Protein AF-A0A819IQ34-F1 (afdb_monomer_lite)

Sequence (509 aa):
MNIVIYFQKLTQADFHSISYTLSRNQTVVVQYAHDEDSDMFQIGRSSESQIDFIVMDTVPGTKIIDDISASQSTISRYACRIVVLRHPPYTARIYAAGFDSSKNIFLGEKSIKWKSNHNEMDGVTTNGILLMHIDGDQFNISSKPTKWKEVSVCGSVFDLGEGRLKYNYQTASPSNTDNILKDGTLIDLCGATLLWRSVEGLKHTPTRRFLEFELDELNSKKPQCPVGLNTLVIKTSTFSSISSNFSNPYVYVSCGHVHGNHQWGVKNDNNQLRECPLCRTVSPLIPIIPGLESSFYVIPNNDNESTTSHAFHPCGHMTSQSTALYWSKIKVPYGTKGLKAVCPFCSIALSEIRPYVRLIFQDSIYSSRDLLSSTTQSECSSTCRHVPMPSKGNYFLVMSNQQEPIEKAEEQNNNVFDEEPQQDTMTSQEQTTKHDIHAWRRNRSYIYQRNPLSARPCRDRLVRTPTVIAMCGLPARGKTYISKKLARYLQWIGIKTKGRNSILNFTNA

Secondary structure (DSSP, 8-state):
-------------SSEEEEEEEETTEEEEEEE---TTEEEEEEES--STT-SEE-----SSS--SSS---PPP-S-TT-EEEEEESSTT--EEEEE----TTSEEEE-TTS-EEE-TTS-EEE--SS-EEEE-EETSS-BTT-EE---EEEPTT--EEEPPGGGS---TTTPPPPS--SB--TT-EEE-SS-EEE---HHHHHTSPPHHHHHHHHHHHHHT--B-TTT--B-----S-GGG--S-TTSEEEETTT-BEEES--TTB-SSSTTEEE-TTT--EEEEEE-EE---GGGPPBPSSTT--TTSEEETTT-EEE-HHHHHHHHH--EE-TTS-EE-B-TTT-PBPPSS-SEEE-B---SS--TTTTS--------------------------PPP-PPPP--PPP--------------------------------------------------S--S-EEEE--SS-HHHHHHHHHHHHHHHHHTT-EEEEETTEEEEE--

Foldseek 3Di:
DDDDDDPDPLDQDPWAWEWAAQDPRDIDIDTDDDDPFKDKAWEWCAPDPNHPHHDFFADFFPDDPPPPDDDDTPFHRGAKMWMFTPDPPRWIFIAGGAQDPSSYHYQHNPWAWEQDPVRDIKTADPLFKKKWDWPDLAQFLVTHIDAIWTAIRVFFTGGADVPNPDDPPHPDDGDPDGRTQGAQMWMDRQRDIDGDHDPVNLVLWQALVNLVVLLVVVLVLQFAAPVVRHGAHADQDDPVPPDLDQNFWWAQFVAQEIHGDDDAAQDDPPRQWGQDPPPRDIGGIGTAHEDSPRSLDHRYPDPPWRQQFKAFPPHRYGGTPSSQSRLQNAWDDDNPPGTARADPRRRHGADPVRGMDTHDTRGLDPPVPPVPDPDDDDDDDDDDDDDDDDYDDDDDDDDDDDDDDDDDDDDDDDDDDDDDDDDDDDDDDDDDDDDDDDDDDDDDDDDDDDDDDDDDDDPDDPDQDWDKDADPDDDQVRLVVVLVVVCSVCVSNVWHWDDDRGIITTGHD

Structure (mmCIF, N/CA/C/O backbone):
data_AF-A0A819IQ34-F1
#
_entry.id   AF-A0A819IQ34-F1
#
loop_
_atom_site.group_PDB
_atom_site.id
_atom_site.type_symbol
_atom_site.label_atom_id
_atom_site.label_alt_id
_atom_site.label_comp_id
_atom_site.label_asym_id
_atom_site.label_entity_id
_atom_site.label_seq_id
_atom_site.pdbx_PDB_ins_code
_atom_site.Cartn_x
_atom_site.Cartn_y
_atom_site.Cartn_z
_atom_site.occupancy
_atom_site.B_iso_or_equiv
_atom_site.auth_seq_id
_atom_site.auth_comp_id
_atom_site.auth_asym_id
_atom_site.auth_atom_id
_atom_site.pdbx_PDB_model_num
ATOM 1 N N . MET A 1 1 ? -27.936 3.866 44.061 1.00 34.00 1 MET A N 1
ATOM 2 C CA . MET A 1 1 ? -27.826 3.033 42.844 1.00 34.00 1 MET A CA 1
ATOM 3 C C . MET A 1 1 ? -26.663 2.083 43.088 1.00 34.00 1 MET A C 1
ATOM 5 O O . MET A 1 1 ? -25.541 2.552 43.219 1.00 34.00 1 MET A O 1
ATOM 9 N N . ASN A 1 2 ? -26.947 0.807 43.354 1.00 23.75 2 ASN A N 1
ATOM 10 C CA . ASN A 1 2 ? -25.958 -0.143 43.873 1.00 23.75 2 ASN A CA 1
ATOM 11 C C . ASN A 1 2 ? -24.939 -0.504 42.786 1.00 23.75 2 ASN A C 1
ATOM 13 O O . ASN A 1 2 ? -25.281 -1.160 41.807 1.00 23.75 2 ASN A O 1
ATOM 17 N N . ILE A 1 3 ? -23.695 -0.060 42.967 1.00 27.36 3 ILE A N 1
ATOM 18 C CA . ILE A 1 3 ? -22.547 -0.479 42.163 1.00 27.36 3 ILE A CA 1
ATOM 19 C C . ILE A 1 3 ? -22.117 -1.842 42.700 1.00 27.36 3 ILE A C 1
ATOM 21 O O . ILE A 1 3 ? -21.555 -1.936 43.790 1.00 27.36 3 ILE A O 1
ATOM 25 N N . VAL A 1 4 ? -22.412 -2.902 41.954 1.00 25.78 4 VAL A N 1
ATOM 26 C CA . VAL A 1 4 ? -21.885 -4.236 42.244 1.00 25.78 4 VAL A CA 1
ATOM 27 C C . VAL A 1 4 ? -20.490 -4.326 41.625 1.00 25.78 4 VAL A C 1
ATOM 29 O O . VAL A 1 4 ? -20.339 -4.281 40.407 1.00 25.78 4 VAL A O 1
ATOM 32 N N . ILE A 1 5 ? -19.463 -4.400 42.473 1.00 32.12 5 ILE A N 1
ATOM 33 C CA . ILE A 1 5 ? -18.067 -4.622 42.079 1.00 32.12 5 ILE A CA 1
ATOM 34 C C . ILE A 1 5 ? -17.825 -6.133 42.102 1.00 32.12 5 ILE A C 1
ATOM 36 O O . ILE A 1 5 ? -17.731 -6.721 43.177 1.00 32.12 5 ILE A O 1
ATOM 40 N N . TYR A 1 6 ? -17.711 -6.769 40.935 1.00 34.25 6 TYR A N 1
ATOM 41 C CA . TYR A 1 6 ? -17.230 -8.149 40.849 1.00 34.25 6 TYR A CA 1
ATOM 42 C C . TYR A 1 6 ? -15.702 -8.156 40.730 1.00 34.25 6 TYR A C 1
ATOM 44 O O . TYR A 1 6 ? -15.145 -7.781 39.700 1.00 34.25 6 TYR A O 1
ATOM 52 N N . PHE A 1 7 ? -15.017 -8.623 41.777 1.00 39.12 7 PHE A N 1
ATOM 53 C CA . PHE A 1 7 ? -13.665 -9.165 41.649 1.00 39.12 7 PHE A CA 1
ATOM 54 C C . PHE A 1 7 ? -13.792 -10.616 41.195 1.00 39.12 7 PHE A C 1
ATOM 56 O O . PHE A 1 7 ? -13.899 -11.530 42.009 1.00 39.12 7 PHE A O 1
ATOM 63 N N . GLN A 1 8 ? -13.797 -10.831 39.885 1.00 36.44 8 GLN A N 1
ATOM 64 C CA . GLN A 1 8 ? -13.679 -12.165 39.321 1.00 36.44 8 GLN A CA 1
ATOM 65 C C . GLN A 1 8 ? -12.560 -12.120 38.288 1.00 36.44 8 GLN A C 1
ATOM 67 O O . GLN A 1 8 ? -12.562 -11.292 37.379 1.00 36.44 8 GLN A O 1
ATOM 72 N N . LYS A 1 9 ? -11.572 -13.005 38.457 1.00 38.28 9 LYS A N 1
ATOM 73 C CA . LYS A 1 9 ? -10.718 -13.471 37.359 1.00 38.28 9 LYS A CA 1
ATOM 74 C C . LYS A 1 9 ? -11.670 -13.697 36.182 1.00 38.28 9 LYS A C 1
ATOM 76 O O . LYS A 1 9 ? -12.592 -14.477 36.386 1.00 38.28 9 LYS A O 1
ATOM 81 N N . LEU A 1 10 ? -11.526 -12.958 35.073 1.00 49.75 10 LEU A N 1
ATOM 82 C CA . LEU A 1 10 ? -12.446 -12.993 33.924 1.00 49.75 10 LEU A CA 1
ATOM 83 C C . LEU A 1 10 ? -12.591 -14.446 33.449 1.00 49.75 10 LEU A C 1
ATOM 85 O O . LEU A 1 10 ? -11.796 -14.953 32.663 1.00 49.75 10 LEU A O 1
ATOM 89 N N . THR A 1 11 ? -13.555 -15.150 34.028 1.00 43.16 11 THR A N 1
ATOM 90 C CA . THR A 1 11 ? -14.015 -16.464 33.621 1.00 43.16 11 THR A CA 1
ATOM 91 C C . THR A 1 11 ? -14.717 -16.247 32.297 1.00 43.16 11 THR A C 1
ATOM 93 O O . THR A 1 11 ? -15.594 -15.389 32.240 1.00 43.16 11 THR A O 1
ATOM 96 N N . GLN A 1 12 ? -14.259 -16.968 31.269 1.00 47.50 12 GLN A N 1
ATOM 97 C CA . GLN A 1 12 ? -14.772 -17.019 29.896 1.00 47.50 12 GLN A CA 1
ATOM 98 C C . GLN A 1 12 ? -16.209 -16.492 29.795 1.00 47.50 12 GLN A C 1
ATOM 100 O O . GLN A 1 12 ? -17.166 -17.196 30.106 1.00 47.50 12 GLN A O 1
ATOM 105 N N . ALA A 1 13 ? -16.348 -15.218 29.434 1.00 53.44 13 ALA A N 1
ATOM 106 C CA . ALA A 1 13 ? -17.650 -14.662 29.130 1.00 53.44 13 ALA A CA 1
ATOM 107 C C . ALA A 1 13 ? -18.047 -15.171 27.738 1.00 53.44 13 ALA A C 1
ATOM 109 O O . ALA A 1 13 ? -17.229 -15.171 26.816 1.00 53.44 13 ALA A O 1
ATOM 110 N N . ASP A 1 14 ? -19.302 -15.582 27.562 1.00 73.19 14 ASP A N 1
ATOM 111 C CA . ASP A 1 14 ? -19.820 -15.956 26.238 1.00 73.19 14 ASP A CA 1
ATOM 112 C C . ASP A 1 14 ? -19.819 -14.778 25.249 1.00 73.19 14 ASP A C 1
ATOM 114 O O . ASP A 1 14 ? -19.879 -14.977 24.032 1.00 73.19 14 ASP A O 1
ATOM 118 N N . PHE A 1 15 ? -19.661 -13.559 25.764 1.00 86.25 15 PHE A N 1
ATOM 119 C CA . PHE A 1 15 ? -19.703 -12.301 25.033 1.00 86.25 15 PHE A CA 1
ATOM 120 C C . PHE A 1 15 ? -18.309 -11.715 24.810 1.00 86.25 15 PHE A C 1
ATOM 122 O O . PHE A 1 15 ? -17.388 -11.928 25.598 1.00 86.25 15 PHE A O 1
ATOM 129 N N . HIS A 1 16 ? -18.179 -10.922 23.749 1.00 94.38 16 HIS A N 1
ATOM 130 C CA . HIS A 1 16 ? -16.989 -10.110 23.535 1.00 94.38 16 HIS A CA 1
ATOM 131 C C . HIS A 1 16 ? -16.957 -8.938 24.522 1.00 94.38 16 HIS A C 1
ATOM 133 O O . HIS A 1 16 ? -18.005 -8.441 24.941 1.00 94.38 16 HIS A O 1
ATOM 139 N N . SER A 1 17 ? -15.769 -8.466 24.902 1.00 95.94 17 SER A N 1
ATOM 140 C CA . SER A 1 17 ? -15.650 -7.333 25.825 1.00 95.94 17 SER A CA 1
ATOM 141 C C . SER A 1 17 ? -14.454 -6.431 25.561 1.00 95.94 17 SER A C 1
ATOM 143 O O . SER A 1 17 ? -13.441 -6.846 25.004 1.00 95.94 17 SER A O 1
ATOM 145 N N . ILE A 1 18 ? -14.551 -5.188 26.027 1.00 96.56 18 ILE A N 1
ATOM 146 C CA . ILE A 1 18 ? -13.433 -4.248 26.081 1.00 96.56 18 ILE A CA 1
ATOM 147 C C . ILE A 1 18 ? -13.216 -3.828 27.529 1.00 96.56 18 ILE A C 1
ATOM 149 O O . ILE A 1 18 ? -14.111 -3.293 28.184 1.00 96.56 18 ILE A O 1
ATOM 153 N N . SER A 1 19 ? -12.013 -4.088 28.026 1.00 95.94 19 SER A N 1
ATOM 154 C CA . SER A 1 19 ? -11.597 -3.813 29.396 1.00 95.94 19 SER A CA 1
ATOM 155 C C . SER A 1 19 ? -10.738 -2.551 29.447 1.00 95.94 19 SER A C 1
ATOM 157 O O . SER A 1 19 ? -9.615 -2.536 28.944 1.00 95.94 19 SER A O 1
ATOM 159 N N . TYR A 1 20 ? -11.247 -1.505 30.096 1.00 95.75 20 TYR A N 1
ATOM 160 C CA . TYR A 1 20 ? -10.562 -0.234 30.329 1.00 95.75 20 TYR A CA 1
ATOM 161 C C . TYR A 1 20 ? -10.071 -0.171 31.781 1.00 95.75 20 TYR A C 1
ATOM 163 O O . TYR A 1 20 ? -10.813 0.215 32.690 1.00 95.75 20 TYR A O 1
ATOM 171 N N . THR A 1 21 ? -8.817 -0.550 32.028 1.00 94.12 21 THR A N 1
ATOM 172 C CA . THR A 1 21 ? -8.230 -0.538 33.378 1.00 94.12 21 THR A CA 1
ATOM 173 C C . THR A 1 21 ? -7.807 0.874 33.764 1.00 94.12 21 THR A C 1
ATOM 175 O O . THR A 1 21 ? -6.803 1.385 33.268 1.00 94.12 21 THR A O 1
ATOM 178 N N . LEU A 1 22 ? -8.578 1.516 34.646 1.00 89.19 22 LEU A N 1
ATOM 179 C CA . LEU A 1 22 ? -8.343 2.879 35.139 1.00 89.19 22 LEU A CA 1
ATOM 180 C C . LEU A 1 22 ? -7.250 2.918 36.215 1.00 89.19 22 LEU A C 1
ATOM 182 O O . LEU A 1 22 ? -6.451 3.849 36.250 1.00 89.19 22 LEU A O 1
ATOM 186 N N . SER A 1 23 ? -7.208 1.902 37.077 1.00 90.25 23 SER A N 1
ATOM 187 C CA . SER A 1 23 ? -6.181 1.706 38.104 1.00 90.25 23 SER A CA 1
ATOM 188 C C . SER A 1 23 ? -6.094 0.227 38.486 1.00 90.25 23 SER A C 1
ATOM 190 O O . SER A 1 23 ? -6.962 -0.559 38.099 1.00 90.25 23 SER A O 1
ATOM 192 N N . ARG A 1 24 ? -5.120 -0.136 39.331 1.00 85.31 24 ARG A N 1
ATOM 193 C CA . ARG A 1 24 ? -4.949 -1.506 39.857 1.00 85.31 24 ARG A CA 1
ATOM 194 C C . ARG A 1 24 ? -6.217 -2.088 40.481 1.00 85.31 24 ARG A C 1
ATOM 196 O O . ARG A 1 24 ? -6.383 -3.302 40.503 1.00 85.31 24 ARG A O 1
ATOM 203 N N . ASN A 1 25 ? -7.106 -1.221 40.967 1.00 90.44 25 ASN A N 1
ATOM 204 C CA . ASN A 1 25 ? -8.309 -1.604 41.698 1.00 90.44 25 ASN A CA 1
ATOM 205 C C . ASN A 1 25 ? -9.601 -1.335 40.908 1.00 90.44 25 ASN A C 1
ATOM 207 O O . ASN A 1 25 ? -10.681 -1.631 41.410 1.00 90.44 25 ASN A O 1
ATOM 211 N N . GLN A 1 26 ? -9.523 -0.749 39.706 1.00 90.69 26 GLN A N 1
ATOM 212 C CA . GLN A 1 26 ? -10.705 -0.337 38.950 1.00 90.69 26 GLN A CA 1
ATOM 213 C C . GLN A 1 26 ? -10.539 -0.600 37.453 1.00 90.69 26 GLN A C 1
ATOM 215 O O . GLN A 1 26 ? -9.691 -0.001 36.789 1.00 90.69 26 GLN A O 1
ATOM 220 N N . THR A 1 27 ? -11.413 -1.444 36.907 1.00 92.69 27 THR A N 1
ATOM 221 C CA . THR A 1 27 ? -11.543 -1.693 35.467 1.00 92.69 27 THR A CA 1
ATOM 222 C C . THR A 1 27 ? -13.002 -1.535 35.065 1.00 92.69 27 THR A C 1
ATOM 224 O O . THR A 1 27 ? -13.886 -2.090 35.713 1.00 92.69 27 THR A O 1
ATOM 227 N N . VAL A 1 28 ? -13.250 -0.767 34.005 1.00 93.31 28 VAL A N 1
ATOM 228 C CA . VAL A 1 28 ? -14.565 -0.691 33.360 1.00 93.31 28 VAL A CA 1
ATOM 229 C C . VAL A 1 28 ? -14.588 -1.731 32.249 1.00 93.31 28 VAL A C 1
ATOM 231 O O . VAL A 1 28 ? -13.723 -1.702 31.378 1.00 93.31 28 VAL A O 1
ATOM 234 N N . VAL A 1 29 ? -15.554 -2.645 32.280 1.00 93.50 29 VAL A N 1
ATOM 235 C CA . VAL A 1 29 ? -15.724 -3.674 31.247 1.00 93.50 29 VAL A CA 1
ATOM 236 C C . VAL A 1 29 ? -16.979 -3.348 30.449 1.00 93.50 29 VAL A C 1
ATOM 238 O O . VAL A 1 29 ? -18.072 -3.295 31.009 1.00 93.50 29 VAL A O 1
ATOM 241 N N . VAL A 1 30 ? -16.813 -3.114 29.150 1.00 93.94 30 VAL A N 1
ATOM 242 C CA . VAL A 1 30 ? -17.913 -2.889 28.207 1.00 93.94 30 VAL A CA 1
ATOM 243 C C . VAL A 1 30 ? -18.152 -4.183 27.447 1.00 93.94 30 VAL A C 1
ATOM 245 O O . VAL A 1 30 ? -17.243 -4.687 26.791 1.00 93.94 30 VAL A O 1
ATOM 248 N N . GLN A 1 31 ? -19.357 -4.731 27.555 1.00 93.94 31 GLN A N 1
ATOM 249 C CA . GLN A 1 31 ? -19.748 -5.946 26.843 1.00 93.94 31 GLN A CA 1
ATOM 250 C C . GLN A 1 31 ? -20.243 -5.604 25.436 1.00 93.94 31 GLN A C 1
ATOM 252 O O . GLN A 1 31 ? -20.929 -4.604 25.240 1.00 93.94 31 GLN A O 1
ATOM 257 N N . TYR A 1 32 ? -19.889 -6.449 24.474 1.00 92.56 32 TYR A N 1
ATOM 258 C CA . TYR A 1 32 ? -20.316 -6.382 23.082 1.00 92.56 32 TYR A CA 1
ATOM 259 C C . TYR A 1 32 ? -21.262 -7.552 22.816 1.00 92.56 32 TYR A C 1
ATOM 261 O O . TYR A 1 32 ? -20.875 -8.721 22.918 1.00 92.56 32 TYR A O 1
ATOM 269 N N . ALA A 1 33 ? -22.514 -7.216 22.510 1.00 91.12 33 ALA A N 1
ATOM 270 C CA . ALA A 1 33 ? -23.531 -8.179 22.118 1.00 91.12 33 ALA A CA 1
ATOM 271 C C . ALA A 1 33 ? -23.292 -8.681 20.687 1.00 91.12 33 ALA A C 1
ATOM 273 O O . ALA A 1 33 ? -22.511 -8.103 19.929 1.00 91.12 33 ALA A O 1
ATOM 274 N N . HIS A 1 34 ? -23.973 -9.769 20.331 1.00 90.88 34 HIS A N 1
ATOM 275 C CA . HIS A 1 34 ? -24.026 -10.213 18.945 1.00 90.88 34 HIS A CA 1
ATOM 276 C C . HIS A 1 34 ? -24.756 -9.171 18.088 1.00 90.88 34 HIS A C 1
ATOM 278 O O . HIS A 1 34 ? -25.779 -8.633 18.510 1.00 90.88 34 HIS A O 1
ATOM 284 N N . ASP A 1 35 ? -24.214 -8.907 16.904 1.00 92.94 35 ASP A N 1
ATOM 285 C CA . ASP A 1 35 ? -24.825 -8.085 15.868 1.00 92.94 35 ASP A CA 1
ATOM 286 C C . ASP A 1 35 ? -25.100 -8.991 14.662 1.00 92.94 35 ASP A C 1
ATOM 288 O O . ASP A 1 35 ? -24.174 -9.577 14.100 1.00 92.94 35 ASP A O 1
ATOM 292 N N . GLU A 1 36 ? -26.375 -9.152 14.310 1.00 96.00 36 GLU A N 1
ATOM 293 C CA . GLU A 1 36 ? -26.806 -10.034 13.219 1.00 96.00 36 GLU A CA 1
ATOM 294 C C . GLU A 1 36 ? -26.557 -9.413 11.833 1.00 96.00 36 GLU A C 1
ATOM 296 O O . GLU A 1 36 ? -26.508 -10.139 10.832 1.00 96.00 36 GLU A O 1
ATOM 301 N N . ASP A 1 37 ? -26.353 -8.091 11.779 1.00 96.94 37 ASP A N 1
ATOM 302 C CA . ASP A 1 37 ? -26.272 -7.298 10.552 1.00 96.94 37 ASP A CA 1
ATOM 303 C C . ASP A 1 37 ? -24.838 -7.054 10.070 1.00 96.94 37 ASP A C 1
ATOM 305 O O . ASP A 1 37 ? -24.641 -6.435 9.017 1.00 96.94 37 ASP A O 1
ATOM 309 N N . SER A 1 38 ? -23.823 -7.528 10.796 1.00 95.38 38 SER A N 1
ATOM 310 C CA . SER A 1 38 ? -22.426 -7.310 10.429 1.00 95.38 38 SER A CA 1
ATOM 311 C C . SER A 1 38 ? -21.534 -8.541 10.577 1.00 95.38 38 SER A C 1
ATOM 313 O O . SER A 1 38 ? -21.740 -9.412 11.418 1.00 95.38 38 SER A O 1
ATOM 315 N N . ASP A 1 39 ? -20.514 -8.595 9.724 1.00 96.69 39 ASP A N 1
ATOM 316 C CA . ASP A 1 39 ? -19.393 -9.522 9.835 1.00 96.69 39 ASP A CA 1
ATOM 317 C C . ASP A 1 39 ? -18.156 -8.772 10.330 1.00 96.69 39 ASP A C 1
ATOM 319 O O . ASP A 1 39 ? -17.906 -7.629 9.939 1.00 96.69 39 ASP A O 1
ATOM 323 N N . MET A 1 40 ? -17.3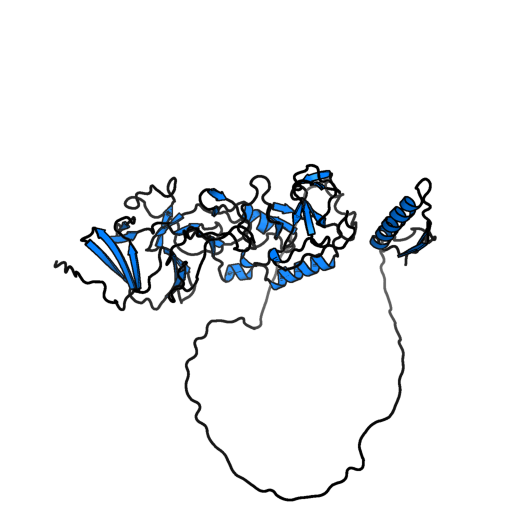54 -9.421 11.171 1.00 97.50 40 MET A N 1
ATOM 324 C CA . MET A 1 40 ? -16.114 -8.868 11.707 1.00 97.50 40 MET A CA 1
ATOM 325 C C . MET A 1 40 ? -14.925 -9.716 11.264 1.00 97.50 40 MET A C 1
ATOM 327 O O . MET A 1 40 ? -14.924 -10.925 11.468 1.00 97.50 40 MET A O 1
ATOM 331 N N . PHE A 1 41 ? -13.894 -9.054 10.743 1.00 97.62 41 PHE A N 1
ATOM 332 C CA . PHE A 1 41 ? -12.612 -9.648 10.374 1.00 97.62 41 PHE A CA 1
ATOM 333 C C . PHE A 1 41 ? -11.498 -9.022 11.207 1.00 97.62 41 PHE A C 1
ATOM 335 O O . PHE A 1 41 ? -11.407 -7.794 11.303 1.00 97.62 41 PHE A O 1
ATOM 342 N N . GLN A 1 42 ? -10.631 -9.834 11.798 1.00 97.62 42 GLN A N 1
ATOM 343 C CA . GLN A 1 42 ? -9.519 -9.371 12.615 1.00 97.62 42 GLN A CA 1
ATOM 344 C C . GLN A 1 42 ? -8.186 -9.510 11.895 1.00 97.62 42 GLN A C 1
ATOM 346 O O . GLN A 1 42 ? -7.874 -10.523 11.268 1.00 97.62 42 GLN A O 1
ATOM 351 N N . ILE A 1 43 ? -7.363 -8.480 12.053 1.00 97.81 43 ILE A N 1
ATOM 352 C CA . ILE A 1 43 ? -6.036 -8.398 11.457 1.00 97.81 43 ILE A CA 1
ATOM 353 C C . ILE A 1 43 ? -5.014 -8.252 12.576 1.00 97.81 43 ILE A C 1
ATOM 355 O O . ILE A 1 43 ? -5.193 -7.463 13.508 1.00 97.81 43 ILE A O 1
ATOM 359 N N . GLY A 1 44 ? -3.911 -8.985 12.489 1.00 96.12 44 GLY A N 1
ATOM 360 C CA . GLY A 1 44 ? -2.819 -8.877 13.449 1.00 96.12 44 GLY A CA 1
ATOM 361 C C . GLY A 1 44 ? -1.690 -9.848 13.149 1.00 96.12 44 GLY A C 1
ATOM 362 O O . GLY A 1 44 ? -1.765 -10.623 12.205 1.00 96.12 44 GLY A O 1
ATOM 363 N N . ARG A 1 45 ? -0.625 -9.813 13.952 1.00 95.44 45 ARG A N 1
ATOM 364 C CA . ARG A 1 45 ? 0.511 -10.738 13.768 1.00 95.44 45 ARG A CA 1
ATOM 365 C C . ARG A 1 45 ? 0.355 -12.085 14.472 1.00 95.44 45 ARG A C 1
ATOM 367 O O . ARG A 1 45 ? 1.252 -12.919 14.385 1.00 95.44 45 ARG A O 1
ATOM 374 N N . SER A 1 46 ? -0.678 -12.246 15.302 1.00 94.62 46 SER A N 1
ATOM 375 C CA . SER A 1 46 ? -0.884 -13.505 16.020 1.00 94.62 46 SER A CA 1
ATOM 376 C C . SER A 1 46 ? -1.276 -14.604 15.039 1.00 94.62 46 SER A C 1
ATOM 378 O O . SER A 1 46 ? -2.029 -14.346 14.109 1.00 94.62 46 SER A O 1
ATOM 380 N N . SER A 1 47 ? -0.808 -15.827 15.278 1.00 92.94 47 SER A N 1
ATOM 381 C CA . SER A 1 47 ? -1.243 -17.025 14.550 1.00 92.94 47 SER A CA 1
ATOM 382 C C . SER A 1 47 ? -2.424 -17.733 15.227 1.00 92.94 47 SER A C 1
ATOM 384 O O . SER A 1 47 ? -2.708 -18.887 14.921 1.00 92.94 47 SER A O 1
ATOM 386 N N . GLU A 1 48 ? -3.060 -17.086 16.207 1.00 93.56 48 GLU A N 1
ATOM 387 C CA . GLU A 1 48 ? -4.269 -17.593 16.862 1.00 93.56 48 GLU A CA 1
ATOM 388 C C . GLU A 1 48 ? -5.461 -17.579 15.895 1.00 93.56 48 GLU A C 1
ATOM 390 O O . GLU A 1 48 ? -5.572 -16.702 15.041 1.00 93.56 48 GLU A O 1
ATOM 395 N N . SER A 1 49 ? -6.380 -18.534 16.056 1.00 91.50 49 SER A N 1
ATOM 396 C CA . SER A 1 49 ? -7.455 -18.811 15.093 1.00 91.50 49 SER A CA 1
ATOM 397 C C . SER A 1 49 ? -8.476 -17.686 14.912 1.00 91.50 49 SER A C 1
ATOM 399 O O . SER A 1 49 ? -9.199 -17.693 13.926 1.00 91.50 49 SER A O 1
ATOM 401 N N . GLN A 1 50 ? -8.564 -16.734 15.845 1.00 90.50 50 GLN A N 1
ATOM 402 C CA . GLN A 1 50 ? -9.456 -15.573 15.717 1.00 90.50 50 GLN A CA 1
ATOM 403 C C . GLN A 1 50 ? -8.888 -14.447 14.837 1.00 90.50 50 GLN A C 1
ATOM 405 O O . GLN A 1 50 ? -9.497 -13.381 14.760 1.00 90.50 50 GLN A O 1
ATOM 410 N N . ILE A 1 51 ? -7.674 -14.607 14.299 1.00 96.19 51 ILE A N 1
ATOM 411 C CA . ILE A 1 51 ? -7.092 -13.685 13.325 1.00 96.19 51 ILE A CA 1
ATOM 412 C C . ILE A 1 51 ? -7.397 -14.217 11.929 1.00 96.19 51 ILE A C 1
ATOM 414 O O . ILE A 1 51 ? -6.853 -15.238 11.518 1.00 96.19 51 ILE A O 1
ATOM 418 N N . ASP A 1 52 ? -8.226 -13.487 11.191 1.00 96.00 52 ASP A N 1
ATOM 419 C CA . ASP A 1 52 ? -8.599 -13.825 9.816 1.00 96.00 52 ASP A CA 1
ATOM 420 C C . ASP A 1 52 ? -7.479 -13.495 8.825 1.00 96.00 52 ASP A C 1
ATOM 422 O O . ASP A 1 52 ? -7.281 -14.197 7.833 1.00 96.00 52 ASP A O 1
ATOM 426 N N . PHE A 1 53 ? -6.722 -12.425 9.094 1.00 93.50 53 PHE A N 1
ATOM 427 C CA . PHE A 1 53 ? -5.617 -12.001 8.241 1.00 93.50 53 PHE A CA 1
ATOM 428 C C . PHE A 1 53 ? -4.341 -11.750 9.045 1.00 93.50 53 PHE A C 1
ATOM 430 O O . PHE A 1 53 ? -4.188 -10.737 9.737 1.00 93.50 53 PHE A O 1
ATOM 437 N N . ILE A 1 54 ? -3.410 -12.700 8.938 1.00 94.81 54 ILE A N 1
ATOM 438 C CA . ILE A 1 54 ? -2.117 -12.644 9.618 1.00 94.81 54 ILE A CA 1
ATOM 439 C C . ILE A 1 54 ? -1.172 -11.728 8.836 1.00 94.81 54 ILE A C 1
ATOM 441 O O . ILE A 1 54 ? -0.885 -11.974 7.664 1.00 94.81 54 ILE A O 1
ATOM 445 N N . VAL A 1 55 ? -0.651 -10.693 9.498 1.00 90.38 55 VAL A N 1
ATOM 446 C CA . VAL A 1 55 ? 0.273 -9.714 8.904 1.00 90.38 55 VAL A CA 1
ATOM 447 C C . VAL A 1 55 ? 1.593 -9.693 9.668 1.00 90.38 55 VAL A C 1
ATOM 449 O O . VAL A 1 55 ? 1.617 -9.612 10.895 1.00 90.38 55 VAL A O 1
ATOM 452 N N . MET A 1 56 ? 2.695 -9.720 8.922 1.00 88.44 56 MET A N 1
ATOM 453 C CA . MET A 1 56 ? 4.064 -9.608 9.432 1.00 88.44 56 MET A CA 1
ATOM 454 C C . MET A 1 56 ? 4.671 -8.262 9.023 1.00 88.44 56 MET A C 1
ATOM 456 O O . MET A 1 56 ? 4.192 -7.637 8.075 1.00 88.44 56 MET A O 1
ATOM 460 N N . ASP A 1 57 ? 5.718 -7.808 9.719 1.00 85.25 57 ASP A N 1
ATOM 461 C CA . ASP A 1 57 ? 6.406 -6.561 9.375 1.00 85.25 57 ASP A CA 1
ATOM 462 C C . ASP A 1 57 ? 6.888 -6.571 7.923 1.00 85.25 57 ASP A C 1
ATOM 464 O O . ASP A 1 57 ? 7.479 -7.538 7.429 1.00 85.25 57 ASP A O 1
ATOM 468 N N . THR A 1 58 ? 6.662 -5.454 7.240 1.00 83.38 58 THR A N 1
ATOM 469 C CA . THR A 1 58 ? 7.128 -5.267 5.876 1.00 83.38 58 THR A CA 1
ATOM 470 C C . THR A 1 58 ? 8.648 -5.156 5.871 1.00 83.38 58 THR A C 1
ATOM 472 O O . THR A 1 58 ? 9.216 -4.196 6.392 1.00 83.38 58 THR A O 1
ATOM 475 N N . VAL A 1 59 ? 9.319 -6.099 5.210 1.00 79.31 59 VAL A N 1
ATOM 476 C CA . VAL A 1 59 ? 10.761 -6.037 4.944 1.00 79.31 59 VAL A CA 1
ATOM 477 C C . VAL A 1 59 ? 10.975 -5.396 3.567 1.00 79.31 59 VAL A C 1
ATOM 479 O O . VAL A 1 59 ? 10.558 -5.972 2.562 1.00 79.31 59 VAL A O 1
ATOM 482 N N . PRO A 1 60 ? 11.599 -4.204 3.471 1.00 75.94 60 PRO A N 1
ATOM 483 C CA . PRO A 1 60 ? 11.814 -3.556 2.183 1.00 75.94 60 PRO A CA 1
ATOM 484 C C . PRO A 1 60 ? 12.741 -4.362 1.265 1.00 75.94 60 PRO A C 1
ATOM 486 O O . PRO A 1 60 ? 13.895 -4.642 1.600 1.00 75.94 60 PRO A O 1
ATOM 489 N N . GLY A 1 61 ? 12.261 -4.636 0.053 1.00 65.62 61 GLY A N 1
ATOM 490 C CA . GLY A 1 61 ? 12.990 -5.362 -0.982 1.00 65.62 61 GLY A CA 1
ATOM 491 C C . GLY A 1 61 ? 12.881 -6.884 -0.879 1.00 65.62 61 GLY A C 1
ATOM 492 O O . GLY A 1 61 ? 12.529 -7.457 0.139 1.00 65.62 61 GLY A O 1
ATOM 493 N N . THR A 1 62 ? 13.223 -7.567 -1.968 1.00 50.62 62 THR A N 1
ATOM 494 C CA . THR A 1 62 ? 13.164 -9.033 -2.116 1.00 50.62 62 THR A CA 1
ATOM 495 C C . THR A 1 62 ? 14.375 -9.753 -1.513 1.00 50.62 62 THR A C 1
ATOM 497 O O . THR A 1 62 ? 14.846 -10.746 -2.073 1.00 50.62 62 THR A O 1
ATOM 500 N N . LYS A 1 63 ? 14.952 -9.241 -0.420 1.00 41.12 63 LYS A N 1
ATOM 501 C CA . LYS A 1 63 ? 16.014 -9.977 0.273 1.00 41.12 63 LYS A CA 1
ATOM 502 C C . LYS A 1 63 ? 15.373 -11.135 1.031 1.00 41.12 63 LYS A C 1
ATOM 504 O O . LYS A 1 63 ? 14.538 -10.915 1.902 1.00 41.12 63 LYS A O 1
ATOM 509 N N . ILE A 1 64 ? 15.762 -12.352 0.653 1.00 42.94 64 ILE A N 1
ATOM 510 C CA . ILE A 1 64 ? 15.476 -13.561 1.420 1.00 42.94 64 ILE A CA 1
ATOM 511 C C . ILE A 1 64 ? 16.045 -13.375 2.829 1.00 42.94 64 ILE A C 1
ATOM 513 O O . ILE A 1 64 ? 17.102 -12.776 3.040 1.00 42.94 64 ILE A O 1
ATOM 517 N N . ILE A 1 65 ? 15.234 -13.837 3.766 1.00 47.75 65 ILE A N 1
ATOM 518 C CA . ILE A 1 65 ? 15.326 -13.743 5.211 1.00 47.75 65 ILE A CA 1
ATOM 519 C C . ILE A 1 65 ? 16.447 -14.676 5.685 1.00 47.75 65 ILE A C 1
ATOM 521 O O . ILE A 1 65 ? 16.159 -15.747 6.192 1.00 47.75 65 ILE A O 1
ATOM 525 N N . ASP A 1 66 ? 17.711 -14.298 5.503 1.00 40.62 66 ASP A N 1
ATOM 526 C CA . ASP A 1 66 ? 18.821 -15.053 6.115 1.00 40.62 66 ASP A CA 1
ATOM 527 C C . ASP A 1 66 ? 19.509 -14.277 7.254 1.00 40.62 66 ASP A C 1
ATOM 529 O O . ASP A 1 66 ? 20.204 -14.880 8.060 1.00 40.62 66 ASP A O 1
ATOM 533 N N . ASP A 1 67 ? 19.241 -12.969 7.405 1.00 41.53 67 ASP A N 1
ATOM 534 C CA . ASP A 1 67 ? 19.920 -12.109 8.398 1.00 41.53 67 ASP A CA 1
ATOM 535 C C . ASP A 1 67 ? 18.984 -11.258 9.281 1.00 41.53 67 ASP A C 1
ATOM 537 O O . ASP A 1 67 ? 19.435 -10.341 9.975 1.00 41.53 67 ASP A O 1
ATOM 541 N N . ILE A 1 68 ? 17.675 -11.545 9.327 1.00 49.75 68 ILE A N 1
ATOM 542 C CA . ILE A 1 68 ? 16.789 -10.905 10.320 1.00 49.75 68 ILE A CA 1
ATOM 543 C C . ILE A 1 68 ? 16.930 -11.658 11.643 1.00 49.75 68 ILE A C 1
ATOM 545 O O . ILE A 1 68 ? 16.062 -12.410 12.083 1.00 49.75 68 ILE A O 1
ATOM 549 N N . SER A 1 69 ? 18.075 -11.450 12.281 1.00 41.94 69 SER A N 1
ATOM 550 C CA . SER A 1 69 ? 18.254 -11.721 13.698 1.00 41.94 69 SER A CA 1
ATOM 551 C C . SER A 1 69 ? 17.220 -10.908 14.489 1.00 41.94 69 SER A C 1
ATOM 553 O O . SER A 1 69 ? 17.323 -9.694 14.618 1.00 41.94 69 SER A O 1
ATOM 555 N N . ALA A 1 70 ? 16.183 -11.594 14.974 1.00 47.88 70 ALA A N 1
ATOM 556 C CA . ALA A 1 70 ? 15.346 -11.221 16.118 1.00 47.88 70 ALA A CA 1
ATOM 557 C C . ALA A 1 70 ? 14.930 -9.734 16.250 1.00 47.88 70 ALA A C 1
ATOM 559 O O . ALA A 1 70 ? 14.912 -9.198 17.361 1.00 47.88 70 ALA A O 1
ATOM 560 N N . SER A 1 71 ? 14.555 -9.046 15.166 1.00 57.88 71 SER A N 1
ATOM 561 C CA . SER A 1 71 ? 13.909 -7.737 15.308 1.00 57.88 71 SER A CA 1
ATOM 562 C C . SER A 1 71 ? 12.497 -7.937 15.859 1.00 57.88 71 SER A C 1
ATOM 564 O O . SER A 1 71 ? 11.685 -8.637 15.254 1.00 57.88 71 SER A O 1
ATOM 566 N N . GLN A 1 72 ? 12.199 -7.346 17.018 1.00 69.81 72 GLN A N 1
ATOM 567 C CA . GLN A 1 72 ? 10.856 -7.380 17.593 1.00 69.81 72 GLN A CA 1
ATOM 568 C C . GLN A 1 72 ? 9.874 -6.659 16.659 1.00 69.81 72 GLN A C 1
ATOM 570 O O . GLN A 1 72 ? 10.030 -5.470 16.397 1.00 69.81 72 GLN A O 1
ATOM 575 N N . SER A 1 73 ? 8.868 -7.393 16.180 1.00 81.81 73 SER A N 1
ATOM 576 C CA . SER A 1 73 ? 7.740 -6.859 15.409 1.00 81.81 73 SER A CA 1
ATOM 577 C C . SER A 1 73 ? 7.056 -5.717 16.152 1.00 81.81 73 SER A C 1
ATOM 579 O O . SER A 1 73 ? 6.698 -5.874 17.325 1.00 81.81 73 SER A O 1
ATOM 581 N N . THR A 1 74 ? 6.763 -4.623 15.451 1.00 89.06 74 THR A N 1
ATOM 582 C CA . THR A 1 74 ? 5.984 -3.503 16.008 1.00 89.06 74 THR A CA 1
ATOM 583 C C . THR A 1 74 ? 4.479 -3.643 15.765 1.00 89.06 74 THR A C 1
ATOM 585 O O . THR A 1 74 ? 3.683 -2.971 16.427 1.00 89.06 74 THR A O 1
ATOM 588 N N . ILE A 1 75 ? 4.069 -4.581 14.902 1.00 92.19 75 ILE A N 1
ATOM 589 C CA . ILE A 1 75 ? 2.659 -4.917 14.678 1.00 92.19 75 ILE A CA 1
ATOM 590 C C . ILE A 1 75 ? 2.055 -5.563 15.935 1.00 92.19 75 ILE A C 1
ATOM 592 O O . ILE A 1 75 ? 2.643 -6.442 16.577 1.00 92.19 75 ILE A O 1
ATOM 596 N N . SER A 1 76 ? 0.848 -5.133 16.298 1.00 95.12 76 SER A N 1
ATOM 597 C CA . SER A 1 76 ? 0.104 -5.710 17.423 1.00 95.12 76 SER A CA 1
ATOM 598 C C . SER A 1 76 ? -0.389 -7.130 17.112 1.00 95.12 76 SER A C 1
ATOM 600 O O . SER A 1 76 ? -0.730 -7.457 15.977 1.00 95.12 76 SER A O 1
ATOM 602 N N . ARG A 1 77 ? -0.470 -7.992 18.137 1.00 95.62 77 ARG A N 1
ATOM 603 C CA . ARG A 1 77 ? -1.018 -9.360 17.994 1.00 95.62 77 ARG A CA 1
ATOM 604 C C . ARG A 1 77 ? -2.453 -9.359 17.466 1.00 95.62 77 ARG A C 1
ATOM 606 O O . ARG A 1 77 ? -2.758 -10.164 16.597 1.00 95.62 77 ARG A O 1
ATOM 613 N N . TYR A 1 78 ? -3.255 -8.416 17.954 1.00 97.12 78 TYR A N 1
ATOM 614 C CA . TYR A 1 78 ? -4.632 -8.146 17.544 1.00 97.12 78 TYR A CA 1
ATOM 615 C C . TYR A 1 78 ? -4.710 -6.664 17.170 1.00 97.12 78 TYR A C 1
ATOM 617 O O . TYR A 1 78 ? -4.940 -5.813 18.030 1.00 97.12 78 TYR A O 1
ATOM 625 N N . ALA A 1 79 ? -4.352 -6.328 15.932 1.00 97.25 79 ALA A N 1
ATOM 626 C CA . ALA A 1 79 ? -4.072 -4.952 15.532 1.00 97.25 79 ALA A CA 1
ATOM 627 C C . ALA A 1 79 ? -5.345 -4.144 15.281 1.00 97.25 79 ALA A C 1
ATOM 629 O O . ALA A 1 79 ? -5.506 -3.069 15.860 1.00 97.25 79 ALA A O 1
ATOM 630 N N . CYS A 1 80 ? -6.255 -4.655 14.457 1.00 98.56 80 CYS A N 1
ATOM 631 C CA . CYS A 1 80 ? -7.508 -3.978 14.143 1.00 98.56 80 CYS A CA 1
ATOM 632 C C . CYS A 1 80 ? -8.620 -4.967 13.781 1.00 98.56 80 CYS A C 1
ATOM 634 O O . CYS A 1 80 ? -8.375 -6.154 13.551 1.00 98.56 80 CYS A O 1
ATOM 636 N N . ARG A 1 81 ? -9.842 -4.438 13.725 1.00 98.50 81 ARG A N 1
ATOM 637 C CA . ARG A 1 81 ? -11.036 -5.104 13.204 1.00 98.50 81 ARG A CA 1
ATOM 638 C C . ARG A 1 81 ? -11.548 -4.335 11.994 1.00 98.50 81 ARG A C 1
ATOM 640 O O . ARG A 1 81 ? -11.588 -3.103 12.022 1.00 98.50 81 ARG A O 1
ATOM 647 N N . ILE A 1 82 ? -11.975 -5.059 10.968 1.00 98.31 82 ILE A N 1
ATOM 648 C CA . ILE A 1 82 ? -12.804 -4.538 9.884 1.00 98.31 82 ILE A CA 1
ATOM 649 C C . ILE A 1 82 ? -14.200 -5.121 10.072 1.00 98.31 82 ILE A C 1
ATOM 651 O O . ILE A 1 82 ? -14.362 -6.337 10.063 1.00 98.31 82 ILE A O 1
ATOM 655 N N . VAL A 1 83 ? -15.191 -4.254 10.253 1.00 98.00 83 VAL A N 1
ATOM 656 C CA . VAL A 1 83 ? -16.599 -4.638 10.379 1.00 98.00 83 VAL A CA 1
ATOM 657 C C . VAL A 1 83 ? -17.319 -4.248 9.099 1.00 98.00 83 VAL A C 1
ATOM 659 O O . VAL A 1 83 ? -17.257 -3.089 8.684 1.00 98.00 83 VAL A O 1
ATOM 662 N N . VAL A 1 84 ? -17.980 -5.207 8.464 1.00 97.38 84 VAL A N 1
ATOM 663 C CA . VAL A 1 84 ? -18.667 -5.036 7.182 1.00 97.38 84 VAL A CA 1
ATOM 664 C C . VAL A 1 84 ? -20.147 -5.311 7.380 1.00 97.38 84 VAL A C 1
ATOM 666 O O . VAL A 1 84 ? -20.516 -6.343 7.931 1.00 97.38 84 VAL A O 1
ATOM 669 N N . LEU A 1 85 ? -21.003 -4.395 6.931 1.00 96.56 85 LEU A N 1
ATOM 670 C CA . LEU A 1 85 ? -22.447 -4.635 6.937 1.00 96.56 85 LEU A CA 1
ATOM 671 C C . LEU A 1 85 ? -22.800 -5.779 5.977 1.00 96.56 85 LEU A C 1
ATOM 673 O O . LEU A 1 85 ? -22.320 -5.806 4.845 1.00 96.56 85 LEU A O 1
ATOM 677 N N . ARG A 1 86 ? -23.684 -6.681 6.406 1.00 94.38 86 ARG A N 1
ATOM 678 C CA . ARG A 1 86 ? -24.208 -7.797 5.600 1.00 94.38 86 ARG A CA 1
ATOM 679 C C . ARG A 1 86 ? -25.228 -7.366 4.558 1.00 94.38 86 ARG A C 1
ATOM 681 O O . ARG A 1 86 ? -25.512 -8.121 3.634 1.00 94.38 86 ARG A O 1
ATOM 688 N N . HIS A 1 87 ? -25.751 -6.150 4.683 1.00 94.81 87 HIS A N 1
ATOM 689 C CA . HIS A 1 87 ? -26.735 -5.590 3.764 1.00 94.81 87 HIS A CA 1
ATOM 690 C C . HIS A 1 87 ? -26.110 -4.503 2.883 1.00 94.81 87 HIS A C 1
ATOM 692 O O . HIS A 1 87 ? -25.209 -3.784 3.337 1.00 94.81 87 HIS A O 1
ATOM 698 N N . PRO A 1 88 ? -26.591 -4.322 1.636 1.00 93.12 88 PRO A N 1
ATOM 699 C CA . PRO A 1 88 ? -26.168 -3.219 0.781 1.00 93.1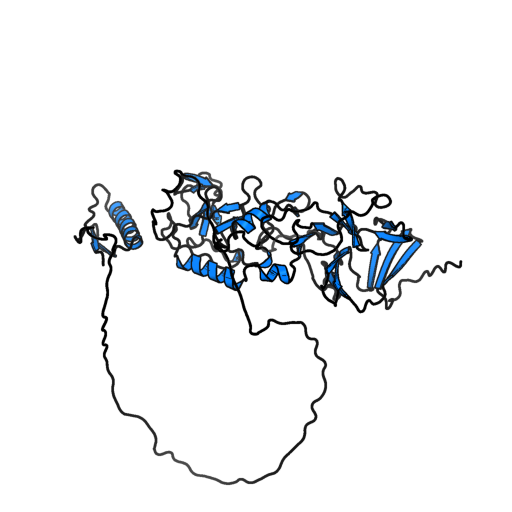2 88 PRO A CA 1
ATOM 700 C C . PRO A 1 88 ? -26.222 -1.858 1.506 1.00 93.12 88 PRO A C 1
ATOM 702 O O . PRO A 1 88 ? -27.197 -1.584 2.205 1.00 93.12 88 PRO A O 1
ATOM 705 N N . PRO A 1 89 ? -25.212 -0.981 1.335 1.00 93.88 89 PRO A N 1
ATOM 706 C CA . PRO A 1 89 ? -24.118 -1.061 0.362 1.00 93.88 89 PRO A CA 1
ATOM 707 C C . PRO A 1 89 ? -22.871 -1.822 0.859 1.00 93.88 89 PRO A C 1
ATOM 709 O O . PRO A 1 89 ? -21.794 -1.635 0.297 1.00 93.88 89 PRO A O 1
ATOM 712 N N . TYR A 1 90 ? -22.999 -2.674 1.883 1.00 93.81 90 TYR A N 1
ATOM 713 C CA . TYR A 1 90 ? -21.903 -3.459 2.467 1.00 93.81 90 TYR A CA 1
ATOM 714 C C . TYR A 1 90 ? -20.759 -2.587 3.002 1.00 93.81 90 TYR A C 1
ATOM 716 O O . TYR A 1 90 ? -19.577 -2.838 2.770 1.00 93.81 90 TYR A O 1
ATOM 724 N N . THR A 1 91 ? -21.118 -1.499 3.689 1.00 95.25 91 THR A N 1
ATOM 725 C CA . THR A 1 91 ? -20.155 -0.527 4.215 1.00 95.25 91 THR A CA 1
ATOM 726 C C . THR A 1 91 ? -19.156 -1.200 5.153 1.00 95.25 91 THR A C 1
ATOM 728 O O . THR A 1 91 ? -19.551 -1.755 6.179 1.00 95.25 91 THR A O 1
ATOM 731 N N . ALA A 1 92 ? -17.867 -1.087 4.832 1.00 96.94 92 ALA A N 1
ATOM 732 C CA . ALA A 1 92 ? -16.769 -1.555 5.669 1.00 96.94 92 ALA A CA 1
ATOM 733 C C . ALA A 1 92 ? -16.249 -0.424 6.567 1.00 96.94 92 ALA A C 1
ATOM 735 O O . ALA A 1 92 ? -16.011 0.689 6.095 1.00 96.94 92 ALA A O 1
ATOM 736 N N . ARG A 1 93 ? -16.048 -0.708 7.854 1.00 98.19 93 ARG A N 1
ATOM 737 C CA . ARG A 1 93 ? -15.505 0.218 8.855 1.00 98.19 93 ARG A CA 1
ATOM 738 C C . ARG A 1 93 ? -14.324 -0.389 9.584 1.00 98.19 93 ARG A C 1
ATOM 740 O O . ARG A 1 93 ? -14.314 -1.589 9.841 1.00 98.19 93 ARG A O 1
ATOM 747 N N . ILE A 1 94 ? -13.359 0.444 9.953 1.00 98.31 94 ILE A N 1
ATOM 748 C CA . ILE A 1 94 ? -12.185 0.022 10.720 1.00 98.31 94 ILE A CA 1
ATOM 749 C C . ILE A 1 94 ? -12.271 0.459 12.185 1.00 98.31 94 ILE A C 1
ATOM 751 O O . ILE A 1 94 ? -12.733 1.555 12.504 1.00 98.31 94 ILE A O 1
ATOM 755 N N . TYR A 1 95 ? -11.781 -0.405 13.071 1.00 98.44 95 TYR A N 1
ATOM 756 C CA . TYR A 1 95 ? -11.666 -0.171 14.508 1.00 98.44 95 TYR A CA 1
ATOM 757 C C . TYR A 1 95 ? -10.288 -0.614 14.985 1.00 98.44 95 TYR A C 1
ATOM 759 O O . TYR A 1 95 ? -9.782 -1.653 14.550 1.00 98.44 95 TYR A O 1
ATOM 767 N N . ALA A 1 96 ? -9.676 0.137 15.897 1.00 98.06 96 ALA A N 1
ATOM 768 C CA . ALA A 1 96 ? -8.418 -0.294 16.491 1.00 98.06 96 ALA A CA 1
ATOM 769 C C . ALA A 1 96 ? -8.622 -1.460 17.470 1.00 98.06 96 ALA A C 1
ATOM 771 O O . ALA A 1 96 ? -9.694 -1.625 18.062 1.00 98.06 96 ALA A O 1
ATOM 772 N N . ALA A 1 97 ? -7.551 -2.239 17.647 1.00 98.06 97 ALA A N 1
ATOM 773 C CA . ALA A 1 97 ? -7.499 -3.500 18.380 1.00 98.06 97 ALA A CA 1
ATOM 774 C C . ALA A 1 97 ? -8.391 -4.612 17.802 1.00 98.06 97 ALA A C 1
ATOM 776 O O . ALA A 1 97 ? -9.384 -4.360 17.119 1.00 98.06 97 ALA A O 1
ATOM 777 N N . GLY A 1 98 ? -8.031 -5.855 18.113 1.00 97.12 98 GLY A N 1
ATOM 778 C CA . GLY A 1 98 ? -8.878 -7.034 17.943 1.00 97.12 98 GLY A CA 1
ATOM 779 C C . GLY A 1 98 ? -9.032 -7.788 19.262 1.00 97.12 98 GLY A C 1
ATOM 780 O O . GLY A 1 98 ? -8.215 -7.633 20.173 1.00 97.12 98 GLY A O 1
ATOM 781 N N . PHE A 1 99 ? -10.090 -8.580 19.361 1.00 96.88 99 PHE A N 1
ATOM 782 C CA . PHE A 1 99 ? -10.355 -9.456 20.488 1.00 96.88 99 PHE A CA 1
ATOM 783 C C . PHE A 1 99 ? -9.339 -10.599 20.535 1.00 96.88 99 PHE A C 1
ATOM 785 O O . PHE A 1 99 ? -9.011 -11.206 19.509 1.00 96.88 99 PHE A O 1
ATOM 792 N N . ASP A 1 100 ? -8.832 -10.865 21.735 1.00 95.19 100 ASP A N 1
ATOM 793 C CA . ASP A 1 100 ? -7.965 -12.001 22.017 1.00 95.19 100 ASP A CA 1
ATOM 794 C C . ASP A 1 100 ? -8.758 -13.320 22.154 1.00 95.19 100 ASP A C 1
ATOM 796 O O . ASP A 1 100 ? -9.975 -13.362 21.965 1.00 95.19 100 ASP A O 1
ATOM 800 N N . SER A 1 101 ? -8.073 -14.411 22.513 1.00 93.06 101 SER A N 1
ATOM 801 C CA . SER A 1 101 ? -8.678 -15.744 22.683 1.00 93.06 101 SER A CA 1
ATOM 802 C C . SER A 1 101 ? -9.604 -15.849 23.884 1.00 93.06 101 SER A C 1
ATOM 804 O O . SER A 1 101 ? -10.351 -16.817 24.014 1.00 93.06 101 SER A O 1
ATOM 806 N N . SER A 1 102 ? -9.612 -14.825 24.736 1.00 92.75 102 SER A N 1
ATOM 807 C CA . SER A 1 102 ? -10.602 -14.642 25.795 1.00 92.75 102 SER A CA 1
ATOM 808 C C . SER A 1 102 ? -11.764 -13.748 25.345 1.00 92.75 102 SER A C 1
ATOM 810 O O . SER A 1 102 ? -12.531 -13.296 26.191 1.00 92.75 102 SER A O 1
ATOM 812 N N . LYS A 1 103 ? -11.895 -13.482 24.034 1.00 94.56 103 LYS A N 1
ATOM 813 C CA . LYS A 1 103 ? -12.877 -12.571 23.429 1.00 94.56 103 LYS A CA 1
ATOM 814 C C . LYS A 1 103 ? -12.775 -11.137 23.965 1.00 94.56 103 LYS A C 1
ATOM 816 O O . LYS A 1 103 ? -13.764 -10.404 23.982 1.00 94.56 103 LYS A O 1
ATOM 821 N N . ASN A 1 104 ? -11.590 -10.706 24.403 1.00 96.06 104 ASN A N 1
ATOM 822 C CA . ASN A 1 104 ? -11.411 -9.429 25.090 1.00 96.06 104 ASN A CA 1
ATOM 823 C C . ASN A 1 104 ? -10.400 -8.508 24.387 1.00 96.06 104 ASN A C 1
ATOM 825 O O . ASN A 1 104 ? -9.367 -8.946 23.887 1.00 96.06 104 ASN A O 1
ATOM 829 N N . ILE A 1 105 ? -10.678 -7.203 24.394 1.00 97.50 105 ILE A N 1
ATOM 830 C CA . ILE A 1 105 ? -9.695 -6.150 24.110 1.00 97.50 105 ILE A CA 1
ATOM 831 C C . ILE A 1 105 ? -9.262 -5.541 25.442 1.00 97.50 105 ILE A C 1
ATOM 833 O O . ILE A 1 105 ? -10.086 -5.046 26.209 1.00 97.50 105 ILE A O 1
ATOM 837 N N . PHE A 1 106 ? -7.959 -5.537 25.715 1.00 95.44 106 PHE A N 1
ATOM 838 C CA . PHE A 1 106 ? -7.411 -5.013 26.965 1.00 95.44 106 PHE A CA 1
ATOM 839 C C . PHE A 1 106 ? -6.696 -3.669 26.767 1.00 95.44 106 PHE A C 1
ATOM 841 O O . PHE A 1 106 ? -5.650 -3.599 26.118 1.00 95.44 106 PHE A O 1
ATOM 848 N N . LEU A 1 107 ? -7.222 -2.610 27.390 1.00 95.31 107 LEU A N 1
ATOM 849 C CA . LEU A 1 107 ? -6.564 -1.311 27.529 1.00 95.31 107 LEU A CA 1
ATOM 850 C C . LEU A 1 107 ? -6.079 -1.141 28.973 1.00 95.31 107 LEU A C 1
ATOM 852 O O . LEU A 1 107 ? -6.850 -0.808 29.876 1.00 95.31 107 LEU A O 1
ATOM 856 N N . GLY A 1 108 ? -4.781 -1.359 29.182 1.00 92.75 108 GLY A N 1
ATOM 857 C CA . GLY A 1 108 ? -4.158 -1.285 30.502 1.00 92.75 108 GLY A CA 1
ATOM 858 C C . GLY A 1 108 ? -4.081 0.131 31.083 1.00 92.75 108 GLY A C 1
ATOM 859 O O . GLY A 1 108 ? -4.455 1.125 30.457 1.00 92.75 108 GLY A O 1
ATOM 860 N N . GLU A 1 109 ? -3.522 0.241 32.291 1.00 89.94 109 GLU A N 1
ATOM 861 C CA . GLU A 1 109 ? -3.392 1.515 33.021 1.00 89.94 109 GLU A CA 1
ATOM 862 C C . GLU A 1 109 ? -2.694 2.606 32.200 1.00 89.94 109 GLU A C 1
ATOM 864 O O . GLU A 1 109 ? -3.157 3.744 32.179 1.00 89.94 109 GLU A O 1
ATOM 869 N N . LYS A 1 110 ? -1.637 2.235 31.464 1.00 87.94 110 LYS A N 1
ATOM 870 C CA . LYS A 1 110 ? -0.829 3.146 30.637 1.00 87.94 110 LYS A CA 1
ATOM 871 C C . LYS A 1 110 ? -1.481 3.529 29.304 1.00 87.94 110 LYS A C 1
ATOM 873 O O . LYS A 1 110 ? -0.991 4.442 28.647 1.00 87.94 110 LYS A O 1
ATOM 878 N N . SER A 1 111 ? -2.535 2.831 28.883 1.00 89.25 111 SER A N 1
ATOM 879 C CA . SER A 1 111 ? -3.231 3.135 27.633 1.00 89.25 111 SER A CA 1
ATOM 880 C C . SER A 1 111 ? -4.036 4.421 27.772 1.00 89.25 111 SER A C 1
ATOM 882 O O . SER A 1 111 ? -4.688 4.647 28.800 1.00 89.25 111 SER A O 1
ATOM 884 N N . ILE A 1 112 ? -4.020 5.237 26.719 1.00 89.81 112 ILE A N 1
ATOM 885 C CA . ILE A 1 112 ? -4.842 6.440 26.629 1.00 89.81 112 ILE A CA 1
ATOM 886 C C . ILE A 1 112 ? -6.295 6.012 26.426 1.00 89.81 112 ILE A C 1
ATOM 888 O O . ILE A 1 112 ? -6.622 5.272 25.500 1.00 89.81 112 ILE A O 1
ATOM 892 N N . LYS A 1 113 ? -7.154 6.484 27.323 1.00 91.00 113 LYS A N 1
ATOM 893 C CA . LYS A 1 113 ? -8.579 6.174 27.385 1.00 91.00 113 LYS A CA 1
ATOM 894 C C . LYS A 1 113 ? -9.316 7.365 27.969 1.00 91.00 113 LYS A C 1
ATOM 896 O O . LYS A 1 113 ? -8.775 8.082 28.815 1.00 91.00 113 LYS A O 1
ATOM 901 N N . TRP A 1 114 ? -10.532 7.581 27.511 1.00 89.31 114 TRP A N 1
ATOM 902 C CA . TRP A 1 114 ? -11.353 8.705 27.929 1.00 89.31 114 TRP A CA 1
ATOM 903 C C . TRP A 1 114 ? -12.819 8.297 27.953 1.00 89.31 114 TRP A C 1
ATOM 905 O O . TRP A 1 114 ? -13.208 7.248 27.440 1.00 89.31 114 TRP A O 1
ATOM 915 N N . LYS A 1 115 ? -13.622 9.151 28.581 1.00 87.31 115 LYS A N 1
ATOM 916 C CA . LYS A 1 115 ? -15.073 9.064 28.541 1.00 87.31 115 LYS A CA 1
ATOM 917 C C . LYS A 1 115 ? -15.580 10.130 27.580 1.00 87.31 115 LYS A C 1
ATOM 919 O O . LYS A 1 115 ? -15.206 11.291 27.723 1.00 87.31 115 LYS A O 1
ATOM 924 N N . SER A 1 116 ? -16.374 9.738 26.593 1.00 77.00 116 SER A N 1
ATOM 925 C CA . SER A 1 116 ? -17.002 10.659 25.651 1.00 77.00 116 SER A CA 1
ATOM 926 C C . SER A 1 116 ? -18.091 11.490 26.341 1.00 77.00 116 SER A C 1
ATOM 928 O O . SER A 1 116 ? -18.571 11.149 27.427 1.00 77.00 116 SER A O 1
ATOM 930 N N . ASN A 1 117 ? -18.537 12.560 25.677 1.00 73.81 117 ASN A N 1
ATOM 931 C CA . ASN A 1 117 ? -19.658 13.385 26.145 1.00 73.81 117 ASN A CA 1
ATOM 932 C C . ASN A 1 117 ? -20.969 12.587 26.275 1.00 73.81 117 ASN A C 1
ATOM 934 O O . ASN A 1 117 ? -21.840 12.960 27.056 1.00 73.81 117 ASN A O 1
ATOM 938 N N . HIS A 1 118 ? -21.091 11.468 25.554 1.00 76.50 118 HIS A N 1
ATOM 939 C CA . HIS A 1 118 ? -22.224 10.542 25.634 1.00 76.50 118 HIS A CA 1
ATOM 940 C C . HIS A 1 118 ? -22.065 9.498 26.744 1.00 76.50 118 HIS A C 1
ATOM 942 O O . HIS A 1 118 ? -22.838 8.549 26.817 1.00 76.50 118 HIS A O 1
ATOM 948 N N . ASN A 1 119 ? -21.092 9.687 27.642 1.00 78.12 119 ASN A N 1
ATOM 949 C CA . ASN A 1 119 ? -20.831 8.814 28.781 1.00 78.12 119 ASN A CA 1
ATOM 950 C C . ASN A 1 119 ? -20.295 7.418 28.392 1.00 78.12 119 ASN A C 1
ATOM 952 O O . ASN A 1 119 ? -20.270 6.524 29.240 1.00 78.12 119 ASN A O 1
ATOM 956 N N . GLU A 1 120 ? -19.822 7.250 27.155 1.00 87.69 120 GLU A N 1
ATOM 957 C CA . GLU A 1 120 ? -19.234 6.013 26.628 1.00 87.69 120 GLU A CA 1
ATOM 958 C C . GLU A 1 120 ? -17.712 6.015 26.791 1.00 87.69 120 GLU A C 1
ATOM 960 O O . GLU A 1 120 ? -17.070 7.063 26.723 1.00 87.69 120 GLU A O 1
ATOM 965 N N . MET A 1 121 ? -17.116 4.847 27.019 1.00 92.75 121 MET A N 1
ATOM 966 C CA . MET A 1 121 ? -15.660 4.713 27.103 1.00 92.75 121 MET A CA 1
ATOM 967 C C . MET A 1 121 ? -15.058 4.506 25.714 1.00 92.75 121 MET A C 1
ATOM 969 O O . MET A 1 121 ? -15.588 3.744 24.911 1.00 92.75 121 MET A O 1
ATOM 973 N N . ASP A 1 122 ? -13.913 5.133 25.460 1.00 93.75 122 ASP A N 1
ATOM 974 C CA . ASP A 1 122 ? -13.106 4.904 24.262 1.00 93.75 122 ASP A CA 1
ATOM 975 C C . ASP A 1 122 ? -11.610 4.992 24.613 1.00 93.75 122 ASP A C 1
ATOM 977 O O . ASP A 1 122 ? -11.222 5.352 25.731 1.00 93.75 122 ASP A O 1
ATOM 981 N N . GLY A 1 123 ? -10.751 4.599 23.682 1.00 92.69 123 GLY A N 1
ATOM 982 C CA . GLY A 1 123 ? -9.310 4.618 23.856 1.00 92.69 123 GLY A CA 1
ATOM 983 C C . GLY A 1 123 ? -8.560 4.325 22.567 1.00 92.69 123 GLY A C 1
ATOM 984 O O . GLY A 1 123 ? -9.134 3.887 21.573 1.00 92.69 123 GLY A O 1
ATOM 985 N N . VAL A 1 124 ? -7.251 4.539 22.604 1.00 92.31 124 VAL A N 1
ATOM 986 C CA . VAL A 1 124 ? -6.338 4.176 21.513 1.00 92.31 124 VAL A CA 1
ATOM 987 C C . VAL A 1 124 ? -5.378 3.079 21.964 1.00 92.31 124 VAL A C 1
ATOM 989 O O . VAL A 1 124 ? -5.091 2.909 23.154 1.00 92.31 124 VAL A O 1
ATOM 992 N N . THR A 1 125 ? -4.894 2.300 20.999 1.00 92.81 125 THR A N 1
ATOM 993 C CA . THR A 1 125 ? -3.883 1.266 21.251 1.00 92.81 125 THR A CA 1
ATOM 994 C C . THR A 1 125 ? -2.500 1.894 21.423 1.00 92.81 125 THR A C 1
ATOM 996 O O . THR A 1 125 ? -2.269 3.031 21.033 1.00 92.81 125 THR A O 1
ATOM 999 N N . THR A 1 126 ? -1.549 1.160 22.005 1.00 88.81 126 THR A N 1
ATOM 1000 C CA . THR A 1 126 ? -0.206 1.692 22.307 1.00 88.81 126 THR A CA 1
ATOM 1001 C C . THR A 1 126 ? 0.549 2.199 21.076 1.00 88.81 126 THR A C 1
ATOM 1003 O O . THR A 1 126 ? 1.229 3.216 21.167 1.00 88.81 126 THR A O 1
ATOM 1006 N N . ASN A 1 127 ? 0.432 1.504 19.941 1.00 87.38 127 ASN A N 1
ATOM 1007 C CA . ASN A 1 127 ? 1.140 1.862 18.706 1.00 87.38 127 ASN A CA 1
ATOM 1008 C C . ASN A 1 127 ? 0.260 2.634 17.707 1.00 87.38 127 ASN A C 1
ATOM 1010 O O . ASN A 1 127 ? 0.790 3.177 16.732 1.00 87.38 127 ASN A O 1
ATOM 1014 N N . GLY A 1 128 ? -1.049 2.696 17.972 1.00 90.69 128 GLY A N 1
ATOM 1015 C CA . GLY A 1 128 ? -2.054 3.291 17.101 1.00 90.69 128 GLY A CA 1
ATOM 1016 C C . GLY A 1 128 ? -2.349 2.454 15.855 1.00 90.69 128 GLY A C 1
ATOM 1017 O O . GLY A 1 128 ? -1.535 1.646 15.407 1.00 90.69 128 GLY A O 1
ATOM 1018 N N . ILE A 1 129 ? -3.533 2.671 15.285 1.00 95.19 129 ILE A N 1
ATOM 1019 C CA . ILE A 1 129 ? -3.891 2.221 13.935 1.00 95.19 129 ILE A CA 1
ATOM 1020 C C . ILE A 1 129 ? -4.146 3.474 13.123 1.00 95.19 129 ILE A C 1
ATOM 1022 O O . ILE A 1 129 ? -5.012 4.273 13.490 1.00 95.19 129 ILE A O 1
ATOM 1026 N N . LEU A 1 130 ? -3.364 3.668 12.059 1.00 94.06 130 LEU A N 1
ATOM 1027 C CA . LEU 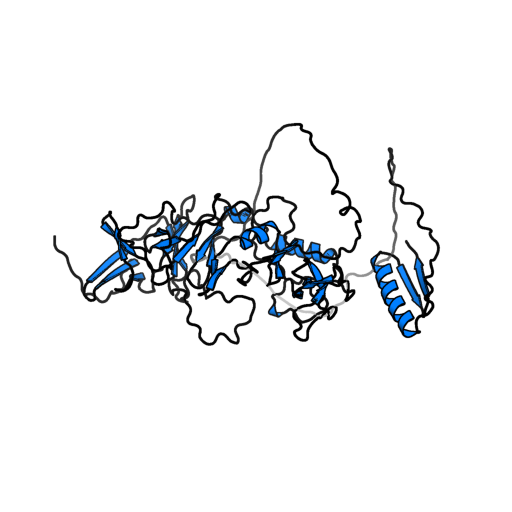A 1 130 ? -3.476 4.881 11.259 1.00 94.06 130 LEU A CA 1
ATOM 1028 C C . LEU A 1 130 ? -4.280 4.641 9.996 1.00 94.06 130 LEU A C 1
ATOM 1030 O O . LEU A 1 130 ? -4.166 3.600 9.357 1.00 94.06 130 LEU A O 1
ATOM 1034 N N . LEU A 1 131 ? -5.040 5.656 9.619 1.00 93.81 131 LEU A N 1
ATOM 1035 C CA . LEU A 1 131 ? -5.908 5.679 8.460 1.00 93.81 131 LEU A CA 1
ATOM 1036 C C . LEU A 1 131 ? -5.553 6.878 7.586 1.00 93.81 131 LEU A C 1
ATOM 1038 O O . LEU A 1 131 ? -5.368 7.990 8.088 1.00 93.81 131 LEU A O 1
ATOM 1042 N N . MET A 1 132 ? -5.478 6.667 6.278 1.00 92.94 132 MET A N 1
ATOM 1043 C CA . MET A 1 132 ? -5.381 7.745 5.301 1.00 92.94 132 MET A CA 1
ATOM 1044 C C . MET A 1 132 ? -6.325 7.458 4.143 1.00 92.94 132 MET A C 1
ATOM 1046 O O . MET A 1 132 ? -6.181 6.454 3.446 1.00 92.94 132 MET A O 1
ATOM 1050 N N . HIS A 1 133 ? -7.272 8.362 3.918 1.00 91.44 133 HIS A N 1
ATOM 1051 C CA . HIS A 1 133 ? -8.109 8.317 2.730 1.00 91.44 133 HIS A CA 1
ATOM 1052 C C . HIS A 1 133 ? -7.418 8.993 1.555 1.00 91.44 133 HIS A C 1
ATOM 1054 O O . HIS A 1 133 ? -6.421 9.709 1.687 1.00 91.44 133 HIS A O 1
ATOM 1060 N N . ILE A 1 134 ? -7.996 8.766 0.386 1.00 85.94 134 ILE A N 1
ATOM 1061 C CA . ILE A 1 134 ? -7.634 9.464 -0.830 1.00 85.94 134 ILE A CA 1
ATOM 1062 C C . ILE A 1 134 ? -8.856 10.285 -1.250 1.00 85.94 134 ILE A C 1
ATOM 1064 O O . ILE A 1 134 ? -9.966 9.759 -1.325 1.00 85.94 134 ILE A O 1
ATOM 1068 N N . ASP A 1 135 ? -8.661 11.580 -1.480 1.00 79.31 135 ASP A N 1
ATOM 1069 C CA . ASP A 1 135 ? -9.712 12.495 -1.921 1.00 79.31 135 ASP A CA 1
ATOM 1070 C C . ASP A 1 135 ? -10.244 12.097 -3.305 1.00 79.31 135 ASP A C 1
ATOM 1072 O O . ASP A 1 135 ? -9.471 11.693 -4.178 1.00 79.31 135 ASP A O 1
ATOM 1076 N N . GLY A 1 136 ? -11.549 12.292 -3.524 1.00 68.19 136 GLY A N 1
ATOM 1077 C CA . GLY A 1 136 ? -12.202 12.112 -4.827 1.00 68.19 136 GLY A CA 1
ATOM 1078 C C . GLY A 1 136 ? -12.991 10.811 -5.010 1.00 68.19 136 GLY A C 1
ATOM 1079 O O . GLY A 1 136 ? -13.361 10.513 -6.140 1.00 68.19 136 GLY A O 1
ATOM 1080 N N . ASP A 1 137 ? -13.231 10.047 -3.934 1.00 63.69 137 ASP A N 1
ATOM 1081 C CA . ASP A 1 137 ? -14.051 8.814 -3.855 1.00 63.69 137 ASP A CA 1
ATOM 1082 C C . ASP A 1 137 ? -13.701 7.684 -4.856 1.00 63.69 137 ASP A C 1
ATOM 1084 O O . ASP A 1 137 ? -14.340 6.633 -4.869 1.00 63.69 137 ASP A O 1
ATOM 1088 N N . GLN A 1 138 ? -12.653 7.859 -5.662 1.00 69.88 138 GLN A N 1
ATOM 1089 C CA . GLN A 1 138 ? -12.143 6.892 -6.628 1.00 69.88 138 GLN A CA 1
ATOM 1090 C C . GLN A 1 138 ? -10.619 6.826 -6.551 1.00 69.88 138 GLN A C 1
ATOM 1092 O O . GLN A 1 138 ? -9.948 7.842 -6.363 1.00 69.88 138 GLN A O 1
ATOM 1097 N N . PHE A 1 139 ? -10.053 5.640 -6.759 1.00 81.81 139 PHE A N 1
ATOM 1098 C CA . PHE A 1 139 ? -8.608 5.425 -6.824 1.00 81.81 139 PHE A CA 1
ATOM 1099 C C . PHE A 1 139 ? -8.069 5.671 -8.238 1.00 81.81 139 PHE A C 1
ATOM 1101 O O . PHE A 1 139 ? -7.931 4.759 -9.058 1.00 81.81 139 PHE A O 1
ATOM 1108 N N . ASN A 1 140 ? -7.787 6.935 -8.539 1.00 82.12 140 ASN A N 1
ATOM 1109 C CA . ASN A 1 140 ? -7.294 7.378 -9.837 1.00 82.12 140 ASN A CA 1
ATOM 1110 C C . ASN A 1 140 ? -6.115 8.357 -9.679 1.00 82.12 140 ASN A C 1
ATOM 1112 O O . ASN A 1 140 ? -5.683 8.697 -8.578 1.00 82.12 140 ASN A O 1
ATOM 1116 N N . ILE A 1 141 ? -5.557 8.810 -10.801 1.00 81.56 141 ILE A N 1
ATOM 1117 C CA . ILE A 1 141 ? -4.371 9.680 -10.815 1.00 81.56 141 ILE A CA 1
ATOM 1118 C C . ILE A 1 141 ? -4.608 11.085 -10.228 1.00 81.56 141 ILE A C 1
ATOM 1120 O O . ILE A 1 141 ? -3.658 11.744 -9.789 1.00 81.56 141 ILE A O 1
ATOM 1124 N N . SER A 1 142 ? -5.851 11.571 -10.257 1.00 81.38 142 SER A N 1
ATOM 1125 C CA . SER A 1 142 ? -6.229 12.889 -9.734 1.00 81.38 142 SER A CA 1
ATOM 1126 C C . SER A 1 142 ? -6.445 12.881 -8.221 1.00 81.38 142 SER A C 1
ATOM 1128 O O . SER A 1 142 ? -6.387 13.941 -7.590 1.00 81.38 142 SER A O 1
ATOM 1130 N N . SER A 1 143 ? -6.627 11.692 -7.647 1.00 81.25 143 SER A N 1
ATOM 1131 C CA . SER A 1 143 ? -6.893 11.480 -6.235 1.00 81.25 143 SER A CA 1
ATOM 1132 C C . SER A 1 143 ? -5.692 11.910 -5.387 1.00 81.25 143 SER A C 1
ATOM 1134 O O . SER A 1 143 ? -4.533 11.617 -5.704 1.00 81.25 143 SER A O 1
ATOM 1136 N N . LYS A 1 144 ? -5.953 12.653 -4.306 1.00 83.88 144 LYS A N 1
ATOM 1137 C CA . LYS A 1 144 ? -4.912 13.242 -3.446 1.00 83.88 144 LYS A CA 1
ATOM 1138 C C . LYS A 1 144 ? -4.919 12.579 -2.070 1.00 83.88 144 LYS A C 1
ATOM 1140 O O . LYS A 1 144 ? -5.994 12.409 -1.507 1.00 83.88 144 LYS A O 1
ATOM 1145 N N . PRO A 1 145 ? -3.757 12.210 -1.506 1.00 86.75 145 PRO A N 1
ATOM 1146 C CA . PRO A 1 145 ? -3.717 11.637 -0.167 1.00 86.75 145 PRO A CA 1
ATOM 1147 C C . PRO A 1 145 ? -4.134 12.678 0.877 1.00 86.75 145 PRO A C 1
ATOM 1149 O O . PRO A 1 145 ? -3.639 13.811 0.857 1.00 86.75 145 PRO A O 1
ATOM 1152 N N . THR A 1 146 ? -5.006 12.287 1.807 1.00 89.62 146 THR A N 1
ATOM 1153 C CA . THR A 1 146 ? -5.308 13.099 2.990 1.00 89.62 146 THR A CA 1
ATOM 1154 C C . THR A 1 146 ? -4.159 13.030 3.997 1.00 89.62 146 THR A C 1
ATOM 1156 O O . THR A 1 146 ? -3.156 12.342 3.805 1.00 89.62 146 THR A O 1
ATOM 1159 N N . LYS A 1 147 ? -4.286 13.739 5.121 1.00 89.44 147 LYS A N 1
ATOM 1160 C CA . LYS A 1 147 ? -3.395 13.511 6.265 1.00 89.44 147 LYS A CA 1
ATOM 1161 C C . LYS A 1 147 ? -3.679 12.136 6.880 1.00 89.44 147 LYS A C 1
ATOM 1163 O O . LYS A 1 147 ? -4.823 11.683 6.857 1.00 89.44 147 LYS A O 1
ATOM 1168 N N . TRP A 1 148 ? -2.642 11.520 7.446 1.00 91.69 148 TRP A N 1
ATOM 1169 C CA . TRP A 1 148 ? -2.786 10.362 8.326 1.00 91.69 148 TRP A CA 1
ATOM 1170 C C . TRP A 1 148 ? -3.543 10.757 9.597 1.00 91.69 148 TRP A C 1
ATOM 1172 O O . TRP A 1 148 ? -3.283 11.817 10.175 1.00 91.69 148 TRP A O 1
ATOM 1182 N N . LYS A 1 149 ? -4.452 9.886 10.020 1.00 92.12 149 LYS A N 1
ATOM 1183 C CA . LYS A 1 149 ? -5.305 10.019 11.204 1.00 92.12 149 LYS A CA 1
ATOM 1184 C C . LYS A 1 149 ? -5.223 8.753 12.044 1.00 92.12 149 LYS A C 1
ATOM 1186 O O . LYS A 1 149 ? -4.856 7.711 11.516 1.00 92.12 149 LYS A O 1
ATOM 1191 N N . GLU A 1 150 ? -5.551 8.829 13.324 1.00 93.00 150 GLU A N 1
ATOM 1192 C CA . GLU A 1 150 ? -5.581 7.680 14.232 1.00 93.00 150 GLU A CA 1
ATOM 1193 C C . GLU A 1 150 ? -7.019 7.229 14.494 1.00 93.00 150 GLU A C 1
ATOM 1195 O O . GLU A 1 150 ? -7.904 8.056 14.718 1.00 93.00 150 GLU A O 1
ATOM 1200 N N . VAL A 1 151 ? -7.246 5.916 14.454 1.00 95.06 151 VAL A N 1
ATOM 1201 C CA . VAL A 1 151 ? -8.547 5.289 14.716 1.00 95.06 151 VAL A CA 1
ATOM 1202 C C . VAL A 1 151 ? -8.569 4.759 16.148 1.00 95.06 151 VAL A C 1
ATOM 1204 O O . VAL A 1 151 ? -7.628 4.094 16.584 1.00 95.06 151 VAL A O 1
ATOM 1207 N N . SER A 1 152 ? -9.643 5.036 16.883 1.00 95.19 152 SER A N 1
ATOM 1208 C CA . SER A 1 152 ? -9.846 4.526 18.237 1.00 95.19 152 SER A CA 1
ATOM 1209 C C . SER A 1 152 ? -10.422 3.111 18.255 1.00 95.19 152 SER A C 1
ATOM 1211 O O . SER A 1 152 ? -10.820 2.540 17.235 1.00 95.19 152 SER A O 1
ATOM 1213 N N . VAL A 1 153 ? -10.479 2.523 19.447 1.00 96.62 153 VAL A N 1
ATOM 1214 C CA . VAL A 1 153 ? -11.045 1.190 19.664 1.00 96.62 153 VAL A CA 1
ATOM 1215 C C . VAL A 1 153 ? -12.558 1.166 19.398 1.00 96.62 153 VAL A C 1
ATOM 1217 O O . VAL A 1 153 ? -13.068 0.146 18.929 1.00 96.62 153 VAL A O 1
ATOM 1220 N N . CYS A 1 154 ? -13.261 2.283 19.612 1.00 94.94 154 CYS A N 1
ATOM 1221 C CA . CYS A 1 154 ? -14.681 2.437 19.268 1.00 94.94 154 CYS A CA 1
ATOM 1222 C C . CYS A 1 154 ? -14.917 3.080 17.884 1.00 94.94 154 CYS A C 1
ATOM 1224 O O . CYS A 1 154 ? -16.062 3.317 17.512 1.00 94.94 154 CYS A O 1
ATOM 1226 N N . GLY A 1 155 ? -13.863 3.323 17.092 1.00 94.25 155 GLY A N 1
ATOM 1227 C CA . GLY A 1 155 ? -13.977 3.766 15.695 1.00 94.25 155 GLY A CA 1
ATOM 1228 C C . GLY A 1 155 ? -14.046 5.282 15.487 1.00 94.25 155 GLY A C 1
ATOM 1229 O O . GLY A 1 155 ? -14.274 5.734 14.368 1.00 94.25 155 GLY A O 1
ATOM 1230 N N . SER A 1 156 ? -13.814 6.082 16.527 1.00 92.44 156 SER A N 1
ATOM 1231 C CA . SER A 1 156 ? -13.618 7.529 16.384 1.00 92.44 156 SER A CA 1
ATOM 1232 C C . SER A 1 156 ? -12.294 7.814 15.668 1.00 92.44 156 SER A C 1
ATOM 1234 O O . SER A 1 156 ? -11.296 7.132 15.907 1.00 92.44 156 SER A O 1
ATOM 1236 N N . VAL A 1 157 ? -12.261 8.837 14.810 1.00 92.19 157 VAL A N 1
ATOM 1237 C CA . VAL A 1 157 ? -11.076 9.184 14.009 1.00 92.19 157 VAL A CA 1
ATOM 1238 C C . VAL A 1 157 ? -10.516 10.540 14.424 1.00 92.19 157 VAL A C 1
ATOM 1240 O O . VAL A 1 157 ? -11.223 11.550 14.406 1.00 92.19 157 VAL A O 1
ATOM 1243 N N . PHE A 1 158 ? -9.225 10.580 14.744 1.00 89.00 158 PHE A N 1
ATOM 1244 C CA . PHE A 1 158 ? -8.532 11.755 15.271 1.00 89.00 158 PHE A CA 1
ATOM 1245 C C . PHE A 1 158 ? -7.391 12.196 14.358 1.00 89.00 158 PHE A C 1
ATOM 1247 O O . PHE A 1 158 ? -6.664 11.374 13.802 1.00 89.00 158 PHE A O 1
ATOM 1254 N N . ASP A 1 159 ? -7.204 13.506 14.217 1.00 86.38 159 ASP A N 1
ATOM 1255 C CA . ASP A 1 159 ? -6.013 14.029 13.551 1.00 86.38 159 ASP A CA 1
ATOM 1256 C C . ASP A 1 159 ? -4.756 13.705 14.374 1.00 86.38 159 ASP A C 1
ATOM 1258 O O . ASP A 1 159 ? -4.780 13.699 15.604 1.00 86.38 159 ASP A O 1
ATOM 1262 N N . LEU A 1 160 ? -3.642 13.431 13.693 1.00 79.81 160 LEU A N 1
ATOM 1263 C CA . LEU A 1 160 ? -2.375 13.151 14.364 1.00 79.81 160 LEU A CA 1
ATOM 1264 C C . LEU A 1 160 ? -1.726 14.425 14.905 1.00 79.81 160 LEU A C 1
ATOM 1266 O O . LEU A 1 160 ? -1.613 15.430 14.202 1.00 79.81 160 LEU A O 1
ATOM 1270 N N . GLY A 1 161 ? -1.266 14.363 16.156 1.00 65.75 161 GLY A N 1
ATOM 1271 C CA . GLY A 1 161 ? -0.555 15.464 16.813 1.00 65.75 161 GLY A CA 1
ATOM 1272 C C . GLY A 1 161 ? 0.907 15.507 16.395 1.00 65.75 161 GLY A C 1
ATOM 1273 O O . GLY A 1 161 ? 1.406 14.583 15.744 1.00 65.75 161 GLY A O 1
ATOM 1274 N N . GLU A 1 162 ? 1.633 16.546 16.811 1.00 56.91 162 GLU A N 1
ATOM 1275 C CA . GLU A 1 162 ? 3.085 16.578 16.624 1.00 56.91 162 GLU A CA 1
ATOM 1276 C C . GLU A 1 162 ? 3.732 15.338 17.273 1.00 56.91 162 GLU A C 1
ATOM 1278 O O . GLU A 1 162 ? 3.660 15.124 18.485 1.00 56.91 162 GLU A O 1
ATOM 1283 N N . GLY A 1 163 ? 4.334 14.480 16.442 1.00 52.44 163 GLY A N 1
ATOM 1284 C CA . GLY A 1 163 ? 5.113 13.322 16.887 1.00 52.44 163 GLY A CA 1
ATOM 1285 C C . GLY A 1 163 ? 4.328 12.148 17.493 1.00 52.44 163 GLY A C 1
ATOM 1286 O O . GLY A 1 163 ? 4.911 11.432 18.297 1.00 52.44 163 GLY A O 1
ATOM 1287 N N . ARG A 1 164 ? 3.044 11.932 17.146 1.00 57.06 164 ARG A N 1
ATOM 1288 C CA . ARG A 1 164 ? 2.145 10.876 17.703 1.00 57.06 164 ARG A CA 1
ATOM 1289 C C . ARG A 1 164 ? 1.868 10.961 19.220 1.00 57.06 164 ARG A C 1
ATOM 1291 O O . ARG A 1 164 ? 1.111 10.154 19.739 1.00 57.06 164 ARG A O 1
ATOM 1298 N N . LEU A 1 165 ? 2.456 11.915 19.947 1.00 45.28 165 LEU A N 1
ATOM 1299 C CA . LEU A 1 165 ? 2.562 11.841 21.415 1.00 45.28 165 LEU A CA 1
ATOM 1300 C C . LEU A 1 165 ? 1.723 12.862 22.191 1.00 45.28 165 LEU A C 1
ATOM 1302 O O . LEU A 1 165 ? 1.719 12.823 23.420 1.00 45.28 165 LEU A O 1
ATOM 1306 N N . LYS A 1 166 ? 1.030 13.794 21.530 1.00 49.12 166 LYS A N 1
ATOM 1307 C CA . LYS A 1 166 ? 0.326 14.879 22.232 1.00 49.12 166 LYS A CA 1
ATOM 1308 C C . LYS A 1 166 ? -1.000 15.249 21.578 1.00 49.12 166 LYS A C 1
ATOM 1310 O O . LYS A 1 166 ? -1.130 16.329 21.014 1.00 49.12 166 LYS A O 1
ATOM 1315 N N . TYR A 1 167 ? -1.999 14.385 21.720 1.00 55.88 167 TYR A N 1
ATOM 1316 C CA . TYR A 1 167 ? -3.385 14.845 21.718 1.00 55.88 167 TYR A CA 1
ATOM 1317 C C . TYR A 1 167 ? -4.001 14.617 23.088 1.00 55.88 167 TYR A C 1
ATOM 1319 O O . TYR A 1 167 ? -3.938 13.521 23.646 1.00 55.88 167 TYR A O 1
ATOM 1327 N N . ASN A 1 168 ? -4.604 15.669 23.638 1.00 56.91 168 ASN A N 1
ATOM 1328 C CA . ASN A 1 168 ? -5.510 15.504 24.757 1.00 56.91 168 ASN A CA 1
ATOM 1329 C C . ASN A 1 168 ? -6.855 15.017 24.202 1.00 56.91 168 ASN A C 1
ATOM 1331 O O . ASN A 1 168 ? -7.734 15.819 23.890 1.00 56.91 168 ASN A O 1
ATOM 1335 N N . TYR A 1 169 ? -6.989 13.699 24.042 1.00 66.69 169 TYR A N 1
ATOM 1336 C CA . TYR A 1 169 ? -8.200 13.046 23.526 1.00 66.69 169 TYR A CA 1
ATOM 1337 C C . TYR A 1 169 ? -9.460 13.360 24.348 1.00 66.69 169 TYR A C 1
ATOM 1339 O O . TYR A 1 169 ? -10.566 13.230 23.842 1.00 66.69 169 TYR A O 1
ATOM 1347 N N . GLN A 1 170 ? -9.309 13.829 25.593 1.00 59.09 170 GLN A N 1
ATOM 1348 C CA . GLN A 1 170 ? -10.430 14.251 26.439 1.00 59.09 170 GLN A CA 1
ATOM 1349 C C . GLN A 1 170 ? -11.073 15.564 25.968 1.00 59.09 170 GLN A C 1
ATOM 1351 O O . GLN A 1 170 ? -12.243 15.799 26.246 1.00 59.09 170 GLN A O 1
ATOM 1356 N N . THR A 1 171 ? -10.322 16.425 25.275 1.00 57.66 171 THR A N 1
ATOM 1357 C CA . THR A 1 171 ? -10.802 17.728 24.777 1.00 57.66 171 THR A CA 1
ATOM 1358 C C . THR A 1 171 ? -10.818 17.815 23.253 1.00 57.66 171 THR A C 1
ATOM 1360 O O . THR A 1 171 ? -11.346 18.774 22.695 1.00 57.66 171 THR A O 1
ATOM 1363 N N . ALA A 1 172 ? -10.204 16.851 22.566 1.00 63.41 172 ALA A N 1
ATOM 1364 C CA . ALA A 1 172 ? -10.183 16.798 21.115 1.00 63.41 172 ALA A CA 1
ATOM 1365 C C . ALA A 1 172 ? -11.546 16.335 20.594 1.00 63.41 172 ALA A C 1
ATOM 1367 O O . ALA A 1 172 ? -12.017 15.250 20.929 1.00 63.41 172 ALA A O 1
ATOM 1368 N N . SER A 1 173 ? -12.174 17.154 19.753 1.00 65.62 173 SER A N 1
ATOM 1369 C CA . SER A 1 173 ? -13.315 16.683 18.970 1.00 65.62 173 SER A CA 1
ATOM 1370 C C . SER A 1 173 ? -12.814 15.697 17.911 1.00 65.62 173 SER A C 1
ATOM 1372 O O . SER A 1 173 ? -11.756 15.953 17.322 1.00 65.62 173 SER A O 1
ATOM 1374 N N . PRO A 1 174 ? -13.537 14.590 17.654 1.00 71.81 174 PRO A N 1
ATOM 1375 C CA . PRO A 1 174 ? -13.259 13.736 16.510 1.00 71.81 174 PRO A CA 1
ATOM 1376 C C . PRO A 1 174 ? -13.178 14.575 15.238 1.00 71.81 174 PRO A C 1
ATOM 1378 O O . PRO A 1 174 ? -13.865 15.590 15.091 1.00 71.81 174 PRO A O 1
ATOM 1381 N N . SER A 1 175 ? -12.321 14.161 14.316 1.00 73.62 175 SER A N 1
ATOM 1382 C CA . SER A 1 175 ? -12.259 14.817 13.020 1.00 73.62 175 SER A CA 1
ATOM 1383 C C . SER A 1 175 ? -13.561 14.575 12.246 1.00 73.62 175 SER A C 1
ATOM 1385 O O . SER A 1 175 ? -14.233 13.573 12.464 1.00 73.62 175 SER A O 1
ATOM 1387 N N . ASN A 1 176 ? -13.884 15.431 11.272 1.00 76.06 176 ASN A N 1
ATOM 1388 C CA . ASN A 1 176 ? -15.031 15.212 10.371 1.00 76.06 176 ASN A CA 1
ATOM 1389 C C . ASN A 1 176 ? -14.876 13.975 9.458 1.00 76.06 176 ASN A C 1
ATOM 1391 O O . ASN A 1 176 ? -15.730 13.718 8.615 1.00 76.06 176 ASN A O 1
ATOM 1395 N N . THR A 1 177 ? -13.756 13.261 9.558 1.00 80.62 177 THR A N 1
ATOM 1396 C CA . THR A 1 177 ? -13.483 12.044 8.799 1.00 80.62 177 THR A CA 1
ATOM 1397 C C . THR A 1 177 ? -14.069 10.851 9.539 1.00 80.62 177 THR A C 1
ATOM 1399 O O . THR A 1 177 ? -13.849 10.708 10.737 1.00 80.62 177 THR A O 1
ATOM 1402 N N . ASP A 1 178 ? -14.809 10.008 8.827 1.00 88.19 178 ASP A N 1
ATOM 1403 C CA . ASP A 1 178 ? -15.353 8.769 9.373 1.00 88.19 178 ASP A CA 1
ATOM 1404 C C . ASP A 1 178 ? -14.320 7.629 9.334 1.00 88.19 178 ASP A C 1
ATOM 1406 O O . ASP A 1 178 ? -13.218 7.765 8.803 1.00 88.19 178 ASP A O 1
ATOM 1410 N N . ASN A 1 179 ? -14.665 6.492 9.934 1.00 95.19 179 ASN A N 1
ATOM 1411 C CA . ASN A 1 179 ? -13.868 5.268 9.876 1.00 95.19 179 ASN A CA 1
ATOM 1412 C C . ASN A 1 179 ? -14.293 4.337 8.727 1.00 95.19 179 ASN A C 1
ATOM 1414 O O . ASN A 1 179 ? -14.029 3.133 8.792 1.00 95.19 179 ASN A O 1
ATOM 1418 N N . ILE A 1 180 ? -14.981 4.853 7.701 1.00 95.94 180 ILE A N 1
ATOM 1419 C CA . ILE A 1 180 ? -15.470 4.055 6.573 1.00 95.94 180 ILE A CA 1
ATOM 1420 C C . ILE A 1 180 ? -14.329 3.833 5.580 1.00 95.94 180 ILE A C 1
ATOM 1422 O O . ILE A 1 180 ? -13.687 4.765 5.100 1.00 95.94 180 ILE A O 1
ATOM 1426 N N . LEU A 1 181 ? -14.081 2.576 5.220 1.00 94.06 181 LEU A N 1
ATOM 1427 C CA . LEU A 1 181 ? -13.042 2.217 4.263 1.00 94.06 181 LEU A CA 1
ATOM 1428 C C . LEU A 1 181 ? -13.502 2.505 2.828 1.00 94.06 181 LEU A C 1
ATOM 1430 O O . LEU A 1 181 ? -14.245 1.739 2.212 1.00 94.06 181 LEU A O 1
ATOM 1434 N N . LYS A 1 182 ? -13.016 3.620 2.281 1.00 91.75 182 LYS A N 1
ATOM 1435 C CA . LYS A 1 182 ? -13.206 4.019 0.880 1.00 91.75 182 LYS A CA 1
ATOM 1436 C C . LYS A 1 182 ? -12.177 3.364 -0.033 1.00 91.75 182 LYS A C 1
ATOM 1438 O O . LYS A 1 182 ? -11.061 3.082 0.406 1.00 91.75 182 LYS A O 1
ATOM 1443 N N . ASP A 1 183 ? -12.517 3.166 -1.305 1.00 91.31 183 ASP A N 1
ATOM 1444 C CA . ASP A 1 183 ? -11.587 2.607 -2.290 1.00 91.31 183 ASP A CA 1
ATOM 1445 C C . ASP A 1 183 ? -10.261 3.387 -2.323 1.00 91.31 183 ASP A C 1
ATOM 1447 O O . ASP A 1 183 ? -10.255 4.608 -2.465 1.00 91.31 183 ASP A O 1
ATOM 1451 N N . GLY A 1 184 ? -9.134 2.692 -2.155 1.00 91.12 184 GLY A N 1
ATOM 1452 C CA . GLY A 1 184 ? -7.811 3.317 -2.097 1.00 91.12 184 GLY A CA 1
ATOM 1453 C C . GLY A 1 184 ? -7.323 3.719 -0.702 1.00 91.12 184 GLY A C 1
ATOM 1454 O O . GLY A 1 184 ? -6.208 4.223 -0.582 1.00 91.12 184 GLY A O 1
ATOM 1455 N N . THR A 1 185 ? -8.121 3.514 0.349 1.00 94.00 185 THR A N 1
ATOM 1456 C CA . THR A 1 185 ? -7.735 3.851 1.729 1.00 94.00 185 THR A CA 1
ATOM 1457 C C . THR A 1 185 ? -6.490 3.072 2.163 1.00 94.00 185 THR A C 1
ATOM 1459 O O . THR A 1 185 ? -6.423 1.857 1.982 1.00 94.00 185 THR A O 1
ATOM 1462 N N . LEU A 1 186 ? -5.515 3.758 2.766 1.00 95.31 186 LEU A N 1
ATOM 1463 C CA . LEU A 1 186 ? -4.336 3.136 3.369 1.00 95.31 186 LEU A CA 1
ATOM 1464 C C . LEU A 1 186 ? -4.501 2.984 4.882 1.00 95.31 186 LEU A C 1
ATOM 1466 O O . LEU A 1 186 ? -4.997 3.890 5.554 1.00 95.31 186 LEU A O 1
ATOM 1470 N N . ILE A 1 187 ? -4.037 1.851 5.407 1.00 96.88 187 ILE A N 1
ATOM 1471 C CA . ILE A 1 187 ? -4.114 1.493 6.828 1.00 96.88 187 ILE A CA 1
ATOM 1472 C C . ILE A 1 187 ? -2.709 1.136 7.321 1.00 96.88 187 ILE A C 1
ATOM 1474 O O . ILE A 1 187 ? -2.128 0.167 6.843 1.00 96.88 187 ILE A O 1
ATOM 1478 N N . ASP A 1 188 ? -2.153 1.882 8.276 1.00 95.25 188 ASP A N 1
ATOM 1479 C CA . ASP A 1 188 ? -0.867 1.550 8.908 1.00 95.25 188 ASP A CA 1
ATOM 1480 C C . ASP A 1 188 ? -1.088 0.772 10.207 1.00 95.25 188 ASP A C 1
ATOM 1482 O O . ASP A 1 188 ? -1.757 1.251 11.126 1.00 95.25 188 ASP A O 1
ATOM 1486 N N . LEU A 1 189 ? -0.476 -0.409 10.293 1.00 94.62 189 LEU A N 1
ATOM 1487 C CA . LEU A 1 189 ? -0.508 -1.296 11.461 1.00 94.62 189 LEU A CA 1
ATOM 1488 C C . LEU A 1 189 ? 0.763 -1.181 12.318 1.00 94.62 189 LEU A C 1
ATOM 1490 O O . LEU A 1 189 ? 1.072 -2.091 13.087 1.00 94.62 189 LEU A O 1
ATOM 1494 N N . CYS A 1 190 ? 1.518 -0.086 12.163 1.00 90.12 190 CYS A N 1
ATOM 1495 C CA . CYS A 1 190 ? 2.815 0.131 12.798 1.00 90.12 190 CYS A CA 1
ATOM 1496 C C . CYS A 1 190 ? 3.811 -1.000 12.483 1.00 90.12 190 CYS A C 1
ATOM 1498 O O . CYS A 1 190 ? 4.298 -1.690 13.371 1.00 90.12 190 CYS A O 1
ATOM 1500 N N . GLY A 1 191 ? 4.107 -1.204 11.202 1.00 87.44 191 GLY A N 1
ATOM 1501 C CA . GLY A 1 191 ? 5.064 -2.218 10.730 1.00 87.44 191 GLY A CA 1
ATOM 1502 C C . GLY A 1 191 ? 4.734 -2.726 9.329 1.00 87.44 191 GLY A C 1
ATOM 1503 O O . GLY A 1 191 ? 5.631 -3.074 8.566 1.00 87.44 191 GLY A O 1
ATOM 1504 N N . ALA A 1 192 ? 3.455 -2.668 8.962 1.00 90.81 192 ALA A N 1
ATOM 1505 C CA . ALA A 1 192 ? 2.966 -2.881 7.609 1.00 90.81 192 ALA A CA 1
ATOM 1506 C C . ALA A 1 192 ? 1.890 -1.846 7.270 1.00 90.81 192 ALA A C 1
ATOM 1508 O O . ALA A 1 192 ? 1.123 -1.429 8.141 1.00 90.81 192 ALA A O 1
ATOM 1509 N N . THR A 1 193 ? 1.820 -1.460 5.996 1.00 93.94 193 THR A N 1
ATOM 1510 C CA . THR A 1 193 ? 0.753 -0.609 5.463 1.00 93.94 193 THR A CA 1
ATOM 1511 C C . THR A 1 193 ? -0.092 -1.422 4.490 1.00 93.94 193 THR A C 1
ATOM 1513 O O . THR A 1 193 ? 0.433 -1.967 3.520 1.00 93.94 193 THR A O 1
ATOM 1516 N N . LEU A 1 194 ? -1.394 -1.502 4.747 1.00 95.69 194 LEU A N 1
ATOM 1517 C CA . LEU A 1 194 ? -2.371 -2.168 3.894 1.00 95.69 194 LEU A CA 1
ATOM 1518 C C . LEU A 1 194 ? -3.042 -1.159 2.959 1.00 95.69 194 LEU A C 1
ATOM 1520 O O . LEU A 1 194 ? -3.210 0.009 3.311 1.00 95.69 194 LEU A O 1
ATOM 1524 N N . LEU A 1 195 ? -3.462 -1.636 1.790 1.00 94.88 195 LEU A N 1
ATOM 1525 C CA . LEU A 1 195 ? -4.299 -0.909 0.840 1.00 94.88 195 LEU A CA 1
ATOM 1526 C C . LEU A 1 195 ? -5.678 -1.567 0.796 1.00 94.88 195 LEU A C 1
ATOM 1528 O O . LEU A 1 195 ? -5.794 -2.738 0.443 1.00 94.88 195 LEU A O 1
ATOM 1532 N N . TRP A 1 196 ? -6.720 -0.806 1.113 1.00 94.62 196 TRP A N 1
ATOM 1533 C CA . TRP A 1 196 ? -8.100 -1.232 0.927 1.00 94.62 196 TRP A CA 1
ATOM 1534 C C . TRP A 1 196 ? -8.556 -0.950 -0.505 1.00 94.62 196 TRP A C 1
ATOM 1536 O O . TRP A 1 196 ? -8.447 0.175 -1.001 1.00 94.62 196 TRP A O 1
ATOM 1546 N N . ARG A 1 197 ? -9.108 -1.969 -1.163 1.00 91.75 197 ARG A N 1
ATOM 1547 C CA . ARG A 1 197 ? -9.724 -1.861 -2.487 1.00 91.75 197 ARG A CA 1
ATOM 1548 C C . ARG A 1 197 ? -11.175 -2.302 -2.393 1.00 91.75 197 ARG A C 1
ATOM 1550 O O . ARG A 1 197 ? -11.456 -3.376 -1.867 1.00 91.75 197 ARG A O 1
ATOM 1557 N N . SER A 1 198 ? -12.089 -1.491 -2.911 1.00 90.06 198 SER A N 1
ATOM 1558 C CA . SER A 1 198 ? -13.490 -1.886 -3.024 1.00 90.06 198 SER A CA 1
ATOM 1559 C C . SER A 1 198 ? -13.684 -2.820 -4.218 1.00 90.06 198 SER A C 1
ATOM 1561 O O . SER A 1 198 ? -12.925 -2.788 -5.191 1.00 90.06 198 SER A O 1
ATOM 1563 N N . VAL A 1 199 ? -14.743 -3.632 -4.173 1.00 86.94 199 VAL A N 1
ATOM 1564 C CA . VAL A 1 199 ? -15.124 -4.496 -5.302 1.00 86.94 199 VAL A CA 1
ATOM 1565 C C . VAL A 1 199 ? -15.338 -3.669 -6.571 1.00 86.94 199 VAL A C 1
ATOM 1567 O O . VAL A 1 199 ? -14.920 -4.083 -7.648 1.00 86.94 199 VAL A O 1
ATOM 1570 N N . GLU A 1 200 ? -15.938 -2.482 -6.451 1.00 86.44 200 GLU A N 1
ATOM 1571 C CA . GLU A 1 200 ? -16.151 -1.583 -7.588 1.00 86.44 200 GLU A CA 1
ATOM 1572 C C . GLU A 1 200 ? -14.834 -1.008 -8.121 1.00 86.44 200 GLU A C 1
ATOM 1574 O O . GLU A 1 200 ? -14.595 -1.024 -9.325 1.00 86.44 200 GLU A O 1
ATOM 1579 N N . GLY A 1 201 ? -13.929 -0.589 -7.233 1.00 85.19 201 GLY A N 1
ATOM 1580 C CA . GLY A 1 201 ? -12.614 -0.081 -7.616 1.00 85.19 201 GLY A CA 1
ATOM 1581 C C . GLY A 1 201 ? -11.777 -1.115 -8.367 1.00 85.19 201 GLY A C 1
ATOM 1582 O O . GLY A 1 201 ? -11.103 -0.777 -9.340 1.00 85.19 201 GLY A O 1
ATOM 1583 N N . LEU A 1 202 ? -11.838 -2.388 -7.965 1.00 87.00 202 LEU A N 1
ATOM 1584 C CA . LEU A 1 202 ? -11.104 -3.474 -8.624 1.00 87.00 202 LEU A CA 1
ATOM 1585 C C . LEU A 1 202 ? -11.604 -3.774 -10.043 1.00 87.00 202 LEU A C 1
ATOM 1587 O O . LEU A 1 202 ? -10.788 -4.146 -10.888 1.00 87.00 202 LEU A O 1
ATOM 1591 N N . LYS A 1 203 ? -12.892 -3.558 -10.348 1.00 86.38 203 LYS A N 1
ATOM 1592 C CA . LYS A 1 203 ? -13.437 -3.752 -11.710 1.00 86.38 203 LYS A CA 1
ATOM 1593 C C . LYS A 1 203 ? -12.769 -2.859 -12.754 1.00 86.38 203 LYS A C 1
ATOM 1595 O O . LYS A 1 203 ? -12.751 -3.210 -13.930 1.00 86.38 203 LYS A O 1
ATOM 1600 N N . HIS A 1 204 ? -12.227 -1.721 -12.330 1.00 83.06 204 HIS A N 1
ATOM 1601 C CA . HIS A 1 204 ? -11.564 -0.752 -13.201 1.00 83.06 204 HIS A CA 1
ATOM 1602 C C . HIS A 1 204 ? -10.036 -0.881 -13.211 1.00 83.06 204 HIS A C 1
ATOM 1604 O O . HIS A 1 204 ? -9.361 -0.107 -13.888 1.00 83.06 204 HIS A O 1
ATOM 1610 N N . THR A 1 205 ? -9.472 -1.844 -12.475 1.00 87.12 205 THR A N 1
ATOM 1611 C CA . THR A 1 205 ? -8.025 -2.101 -12.482 1.00 87.12 205 THR A CA 1
ATOM 1612 C C . THR A 1 205 ? -7.641 -3.154 -13.526 1.00 87.12 205 THR A C 1
ATOM 1614 O O . THR A 1 205 ? -8.421 -4.075 -13.784 1.00 87.12 205 THR A O 1
ATOM 1617 N N . PRO A 1 206 ? -6.438 -3.068 -14.126 1.00 89.88 206 PRO A N 1
ATOM 1618 C CA . PRO A 1 206 ? -5.933 -4.101 -15.023 1.00 89.88 206 PRO A CA 1
ATOM 1619 C C . PRO A 1 206 ? -5.897 -5.466 -14.334 1.00 89.88 206 PRO A C 1
ATOM 1621 O O . PRO A 1 206 ? -5.325 -5.608 -13.254 1.00 89.88 206 PRO A O 1
ATOM 1624 N N . THR A 1 207 ? -6.457 -6.497 -14.964 1.00 91.31 207 THR A N 1
ATOM 1625 C CA . THR A 1 207 ? -6.372 -7.864 -14.427 1.00 91.31 207 THR A CA 1
ATOM 1626 C C . THR A 1 207 ? -4.949 -8.410 -14.534 1.00 91.31 207 THR A C 1
ATOM 1628 O O . THR A 1 207 ? -4.202 -8.041 -15.439 1.00 91.31 207 THR A O 1
ATOM 1631 N N . ARG A 1 208 ? -4.580 -9.361 -13.671 1.00 91.00 208 ARG A N 1
ATOM 1632 C CA . ARG A 1 208 ? -3.266 -10.017 -13.741 1.00 91.00 208 ARG A CA 1
ATOM 1633 C C . ARG A 1 208 ? -2.984 -10.624 -15.119 1.00 91.00 208 ARG A C 1
ATOM 1635 O O . ARG A 1 208 ? -1.892 -10.455 -15.645 1.00 91.00 208 ARG A O 1
ATOM 1642 N N . ARG A 1 209 ? -3.988 -11.264 -15.730 1.00 91.94 209 ARG A N 1
ATOM 1643 C CA . ARG A 1 209 ? -3.884 -11.824 -17.090 1.00 91.94 209 ARG A CA 1
ATOM 1644 C C . ARG A 1 209 ? -3.592 -10.749 -18.134 1.00 91.94 209 ARG A C 1
ATOM 1646 O O . ARG A 1 209 ? -2.834 -10.996 -19.061 1.00 91.94 209 ARG A O 1
ATOM 1653 N N . PHE A 1 210 ? -4.181 -9.564 -17.985 1.00 91.75 210 PHE A N 1
ATOM 1654 C CA . PHE A 1 210 ? -3.903 -8.434 -18.868 1.00 91.75 210 PHE A CA 1
ATOM 1655 C C . PHE A 1 210 ? -2.475 -7.900 -18.681 1.00 91.75 210 PHE A C 1
ATOM 1657 O O . PHE A 1 210 ? -1.797 -7.639 -19.669 1.00 91.75 210 PHE A O 1
ATOM 1664 N N . LEU A 1 211 ? -1.988 -7.802 -17.437 1.00 92.94 211 LEU A N 1
ATOM 1665 C CA . LEU A 1 211 ? -0.599 -7.411 -17.150 1.00 92.94 211 LEU A CA 1
ATOM 1666 C C . LEU A 1 211 ? 0.409 -8.401 -17.755 1.00 92.94 211 LEU A C 1
ATOM 1668 O O . LEU A 1 211 ? 1.410 -7.995 -18.342 1.00 92.94 211 LEU A O 1
ATOM 1672 N N . GLU A 1 212 ? 0.136 -9.701 -17.632 1.00 93.25 212 GLU A N 1
ATOM 1673 C CA . GLU A 1 212 ? 0.939 -10.765 -18.246 1.00 93.25 212 GLU A CA 1
ATOM 1674 C C . GLU A 1 212 ? 0.887 -10.689 -19.783 1.00 93.25 212 GLU A C 1
ATOM 1676 O O . GLU A 1 212 ? 1.928 -10.760 -20.432 1.00 93.25 212 GLU A O 1
ATOM 1681 N N . PHE A 1 213 ? -0.290 -10.438 -20.365 1.00 93.00 213 PHE A N 1
ATOM 1682 C CA . PHE A 1 213 ? -0.450 -10.237 -21.808 1.00 93.00 213 PHE A CA 1
ATOM 1683 C C . PHE A 1 213 ? 0.349 -9.032 -22.335 1.00 93.00 213 PHE A C 1
ATOM 1685 O O . PHE A 1 213 ? 1.074 -9.169 -23.317 1.00 93.00 213 PHE A O 1
ATOM 1692 N N . GLU A 1 214 ? 0.279 -7.862 -21.688 1.00 92.12 214 GLU A N 1
ATOM 1693 C CA . GLU A 1 214 ? 1.084 -6.698 -22.099 1.00 92.12 214 GLU A CA 1
ATOM 1694 C C . GLU A 1 214 ? 2.592 -6.960 -21.987 1.00 92.12 214 GLU A C 1
ATOM 1696 O O . GLU A 1 214 ? 3.381 -6.464 -22.799 1.00 92.12 214 GLU A O 1
ATOM 1701 N N . LEU A 1 215 ? 3.009 -7.756 -21.000 1.00 92.31 215 LEU A N 1
ATOM 1702 C CA . LEU A 1 215 ? 4.399 -8.169 -20.857 1.00 92.31 215 LEU A CA 1
ATOM 1703 C C . LEU A 1 215 ? 4.843 -9.089 -22.004 1.00 92.31 215 LEU A C 1
ATOM 1705 O O . LEU A 1 215 ? 5.944 -8.918 -22.539 1.00 92.31 215 LEU A O 1
ATOM 1709 N N . ASP A 1 216 ? 3.996 -10.037 -22.400 1.00 91.94 216 ASP A N 1
ATOM 1710 C CA . ASP A 1 216 ? 4.240 -10.914 -23.546 1.00 91.94 216 ASP A CA 1
ATOM 1711 C C . ASP A 1 216 ? 4.288 -10.121 -24.855 1.00 91.94 216 ASP A C 1
ATOM 1713 O O . ASP A 1 216 ? 5.203 -10.317 -25.659 1.00 91.94 216 ASP A O 1
ATOM 1717 N N . GLU A 1 217 ? 3.392 -9.150 -25.033 1.00 92.00 217 GLU A N 1
ATOM 1718 C CA . GLU A 1 217 ? 3.411 -8.221 -26.165 1.00 92.00 217 GLU A CA 1
ATOM 1719 C C . GLU A 1 217 ? 4.716 -7.414 -26.209 1.00 92.00 217 GLU A C 1
ATOM 1721 O O . GLU A 1 217 ? 5.337 -7.294 -27.270 1.00 92.00 217 GLU A O 1
ATOM 1726 N N . LEU A 1 218 ? 5.200 -6.914 -25.067 1.00 91.19 218 LEU A N 1
ATOM 1727 C CA . LEU A 1 218 ? 6.489 -6.224 -24.978 1.00 91.19 218 LEU A CA 1
ATOM 1728 C C . LEU A 1 218 ? 7.661 -7.148 -25.343 1.00 91.19 218 LEU A C 1
ATOM 1730 O O . LEU A 1 218 ? 8.543 -6.759 -26.113 1.00 91.19 218 LEU A O 1
ATOM 1734 N N . ASN A 1 219 ? 7.668 -8.384 -24.844 1.00 91.12 219 ASN A N 1
ATOM 1735 C CA . ASN A 1 219 ? 8.689 -9.377 -25.182 1.00 91.12 219 ASN A CA 1
ATOM 1736 C C . ASN A 1 219 ? 8.628 -9.797 -26.666 1.00 91.12 219 ASN A C 1
ATOM 1738 O O . ASN A 1 219 ? 9.672 -10.025 -27.289 1.00 91.12 219 ASN A O 1
ATOM 1742 N N . SER A 1 220 ? 7.434 -9.847 -27.266 1.00 89.12 220 SER A N 1
ATOM 1743 C CA . SER A 1 220 ? 7.224 -10.218 -28.675 1.00 89.12 220 SER A CA 1
ATOM 1744 C C . SER A 1 220 ? 7.899 -9.244 -29.653 1.00 89.12 220 SER A C 1
ATOM 1746 O O . SER A 1 220 ? 8.381 -9.658 -30.713 1.00 89.12 220 SER A O 1
ATOM 1748 N N . LYS A 1 221 ? 8.043 -7.968 -29.253 1.00 88.94 221 LYS A N 1
ATOM 1749 C CA . LYS A 1 221 ? 8.779 -6.926 -29.995 1.00 88.94 221 LYS A CA 1
ATOM 1750 C C . LYS A 1 221 ? 10.284 -7.188 -30.066 1.00 88.94 221 LYS A C 1
ATOM 1752 O O . LYS A 1 221 ? 10.981 -6.533 -30.848 1.00 88.94 221 LYS A O 1
ATOM 1757 N N . LYS A 1 222 ? 10.785 -8.156 -29.284 1.00 88.94 222 LYS A N 1
ATOM 1758 C CA . LYS A 1 222 ? 12.194 -8.565 -29.196 1.00 88.94 222 LYS A CA 1
ATOM 1759 C C . LYS A 1 222 ? 13.108 -7.358 -28.954 1.00 88.94 222 LYS A C 1
ATOM 1761 O O . LYS A 1 222 ? 13.965 -7.080 -29.802 1.00 88.94 222 LYS A O 1
ATOM 1766 N N . PRO A 1 223 ? 12.951 -6.638 -27.828 1.00 88.88 223 PRO A N 1
ATOM 1767 C CA . PRO A 1 223 ? 13.812 -5.503 -27.504 1.00 88.88 223 PRO A CA 1
ATOM 1768 C C . PRO A 1 223 ? 15.285 -5.930 -27.505 1.00 88.88 223 PRO A C 1
ATOM 1770 O O . PRO A 1 223 ? 15.616 -7.029 -27.064 1.00 88.88 223 PRO A O 1
ATOM 1773 N N . GLN A 1 224 ? 16.186 -5.096 -28.024 1.00 85.12 224 GLN A N 1
ATOM 1774 C CA . GLN A 1 224 ? 17.607 -5.451 -28.160 1.00 85.12 224 GLN A CA 1
ATOM 1775 C C . GLN A 1 224 ? 18.494 -4.669 -27.192 1.00 85.12 224 GLN A C 1
ATOM 1777 O O . GLN A 1 224 ? 18.281 -3.485 -26.951 1.00 85.12 224 GLN A O 1
ATOM 1782 N N . CYS A 1 225 ? 19.554 -5.311 -26.697 1.00 87.50 225 CYS A N 1
ATOM 1783 C CA . CYS A 1 225 ? 20.647 -4.634 -26.004 1.00 87.50 225 CYS A CA 1
ATOM 1784 C C . CYS A 1 225 ? 21.634 -4.027 -27.022 1.00 87.50 225 CYS A C 1
ATOM 1786 O O . CYS A 1 225 ? 22.289 -4.796 -27.734 1.00 87.50 225 CYS A O 1
ATOM 1788 N N . PRO A 1 226 ? 21.850 -2.695 -27.056 1.00 79.88 226 PRO A N 1
ATOM 1789 C CA . PRO A 1 226 ? 22.818 -2.065 -27.966 1.00 79.88 226 PRO A CA 1
ATOM 1790 C C . PRO A 1 226 ? 24.251 -2.581 -27.828 1.00 79.88 226 PRO A C 1
ATOM 1792 O O . PRO A 1 226 ? 24.992 -2.665 -28.805 1.00 79.88 226 PRO A O 1
ATOM 1795 N N . VAL A 1 227 ? 24.658 -2.918 -26.603 1.00 84.69 227 VAL A N 1
ATOM 1796 C CA . VAL A 1 227 ? 26.044 -3.298 -26.295 1.00 84.69 227 VAL A CA 1
ATOM 1797 C C . VAL A 1 227 ? 26.259 -4.796 -26.495 1.00 84.69 227 VAL A C 1
ATOM 1799 O O . VAL A 1 227 ? 27.171 -5.214 -27.215 1.00 84.69 227 VAL A O 1
ATOM 1802 N N . GLY A 1 228 ? 25.402 -5.610 -25.876 1.00 78.56 228 GLY A N 1
ATOM 1803 C CA . GLY A 1 228 ? 25.475 -7.071 -25.926 1.00 78.56 228 GLY A CA 1
ATOM 1804 C C . GLY A 1 228 ? 25.013 -7.662 -27.259 1.00 78.56 228 GLY A C 1
ATOM 1805 O O . GLY A 1 228 ? 25.458 -8.748 -27.634 1.00 78.56 228 GLY A O 1
ATOM 1806 N N . LEU A 1 229 ? 24.202 -6.919 -28.028 1.00 81.81 229 LEU A N 1
ATOM 1807 C CA . LEU A 1 229 ? 23.577 -7.365 -29.281 1.00 81.81 229 LEU A CA 1
ATOM 1808 C C . LEU A 1 229 ? 22.805 -8.678 -29.113 1.00 81.81 229 LEU A C 1
ATOM 1810 O O . LEU A 1 229 ? 22.881 -9.574 -29.958 1.00 81.81 229 LEU A O 1
ATOM 1814 N N . ASN A 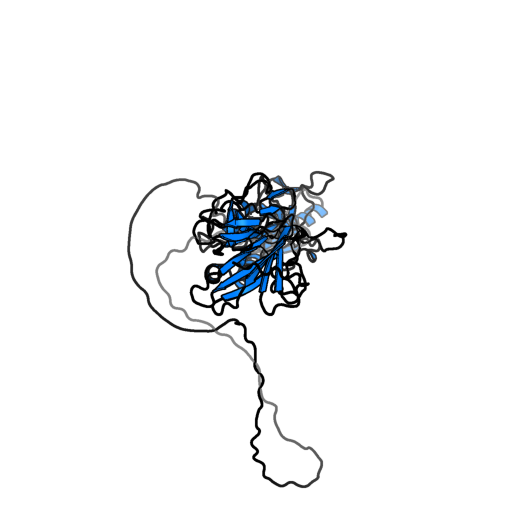1 230 ? 22.124 -8.789 -27.981 1.00 82.88 230 ASN A N 1
ATOM 1815 C CA . ASN A 1 230 ? 21.253 -9.885 -27.610 1.00 82.88 230 ASN A CA 1
ATOM 1816 C C . ASN A 1 230 ? 19.844 -9.345 -27.366 1.00 82.88 230 ASN A C 1
ATOM 1818 O O . ASN A 1 230 ? 19.669 -8.195 -26.957 1.00 82.88 230 ASN A O 1
ATOM 1822 N N . THR A 1 231 ? 18.854 -10.204 -27.591 1.00 87.31 231 THR A N 1
ATOM 1823 C CA . THR A 1 231 ? 17.461 -9.895 -27.271 1.00 87.31 231 THR A CA 1
ATOM 1824 C C . THR A 1 231 ? 17.284 -9.891 -25.757 1.00 87.31 231 THR A C 1
ATOM 1826 O O . THR A 1 231 ? 17.811 -10.762 -25.058 1.00 87.31 231 THR A O 1
ATOM 1829 N N . LEU A 1 232 ? 16.589 -8.876 -25.267 1.00 90.50 232 LEU A N 1
ATOM 1830 C CA . LEU A 1 232 ? 16.183 -8.728 -23.884 1.00 90.50 232 LEU A CA 1
ATOM 1831 C C . LEU A 1 232 ? 14.847 -9.431 -23.690 1.00 90.50 232 LEU A C 1
ATOM 1833 O O . LEU A 1 232 ? 13.968 -9.344 -24.545 1.00 90.50 232 LEU A O 1
ATOM 1837 N N . VAL A 1 233 ? 14.716 -10.132 -22.570 1.00 89.62 233 VAL A N 1
ATOM 1838 C CA . VAL A 1 233 ? 13.481 -10.824 -22.202 1.00 89.62 233 VAL A CA 1
ATOM 1839 C C . VAL A 1 233 ? 13.190 -10.504 -20.751 1.00 89.62 233 VAL A C 1
ATOM 1841 O O . VAL A 1 233 ? 13.990 -10.829 -19.870 1.00 89.62 233 VAL A O 1
ATOM 1844 N N . ILE A 1 234 ? 12.052 -9.864 -20.504 1.00 88.94 234 ILE A N 1
ATOM 1845 C CA . ILE A 1 234 ? 11.561 -9.634 -19.151 1.00 88.94 234 ILE A CA 1
ATOM 1846 C C . ILE A 1 234 ? 10.865 -10.914 -18.706 1.00 88.94 234 ILE A C 1
ATOM 1848 O O . ILE A 1 234 ? 9.929 -11.377 -19.356 1.00 88.94 234 ILE A O 1
ATOM 1852 N N . LYS A 1 235 ? 11.338 -11.500 -17.610 1.00 83.81 235 LYS A N 1
ATOM 1853 C CA . LYS A 1 235 ? 10.744 -12.701 -17.024 1.00 83.81 235 LYS A CA 1
ATOM 1854 C C . LYS A 1 235 ? 9.820 -12.306 -15.877 1.00 83.81 235 LYS A C 1
ATOM 1856 O O . LYS A 1 235 ? 10.099 -11.351 -15.160 1.00 83.81 235 LYS A O 1
ATOM 1861 N N . THR A 1 236 ? 8.756 -13.076 -15.684 1.00 75.00 236 THR A N 1
ATOM 1862 C CA . THR A 1 236 ? 7.811 -12.936 -14.562 1.00 75.00 236 THR A CA 1
ATOM 1863 C C . THR A 1 236 ? 8.368 -13.454 -13.234 1.00 75.00 236 THR A C 1
ATOM 1865 O O . THR A 1 236 ? 7.729 -13.309 -12.196 1.00 75.00 236 THR A O 1
ATOM 1868 N N . SER A 1 237 ? 9.554 -14.068 -13.240 1.00 61.06 237 SER A N 1
ATOM 1869 C CA . SER A 1 237 ? 10.144 -14.672 -12.054 1.00 61.06 237 SER A CA 1
ATOM 1870 C C . SER A 1 237 ? 10.686 -13.614 -11.082 1.00 61.06 237 SER A C 1
ATOM 1872 O O . SER A 1 237 ? 11.342 -12.649 -11.475 1.00 61.06 237 SER A O 1
ATOM 1874 N N . THR A 1 238 ? 10.413 -13.807 -9.789 1.00 53.97 238 THR A N 1
ATOM 1875 C CA . THR A 1 238 ? 10.850 -12.931 -8.692 1.00 53.97 238 THR A CA 1
ATOM 1876 C C . THR A 1 238 ? 12.374 -12.762 -8.656 1.00 53.97 238 THR A C 1
ATOM 1878 O O . THR A 1 238 ? 13.128 -13.633 -9.106 1.00 53.97 238 THR A O 1
ATOM 1881 N N . PHE A 1 239 ? 12.823 -11.638 -8.081 1.00 51.50 239 PHE A N 1
ATOM 1882 C CA . PHE A 1 239 ? 14.222 -11.175 -7.983 1.00 51.50 239 PHE A CA 1
ATOM 1883 C C . PHE A 1 239 ? 15.253 -12.268 -7.638 1.00 51.50 239 PHE A C 1
ATOM 1885 O O . PHE A 1 239 ? 16.385 -12.217 -8.112 1.00 51.50 239 PHE A O 1
ATOM 1892 N N . SER A 1 240 ? 14.855 -13.271 -6.850 1.00 44.16 240 SER A N 1
ATOM 1893 C CA . SER A 1 240 ? 15.665 -14.412 -6.403 1.00 44.16 240 SER A CA 1
ATOM 1894 C C . SER A 1 240 ? 16.165 -15.332 -7.527 1.00 44.16 240 SER A C 1
ATOM 1896 O O . SER A 1 240 ? 17.109 -16.086 -7.321 1.00 44.16 240 SER A O 1
ATOM 1898 N N . SER A 1 241 ? 15.587 -15.249 -8.728 1.00 46.00 241 SER A N 1
ATOM 1899 C CA . SER A 1 241 ? 15.972 -16.057 -9.900 1.00 46.00 241 SER A CA 1
ATOM 1900 C C . SER A 1 241 ? 16.711 -15.269 -10.989 1.00 46.00 241 SER A C 1
ATOM 1902 O O . SER A 1 241 ? 17.051 -15.821 -12.041 1.00 46.00 241 SER A O 1
ATOM 1904 N N . ILE A 1 242 ? 16.970 -13.974 -10.766 1.00 53.19 242 ILE A N 1
ATOM 1905 C CA . ILE A 1 242 ? 17.700 -13.125 -11.713 1.00 53.19 242 ILE A CA 1
ATOM 1906 C C . ILE A 1 242 ? 19.192 -13.454 -11.591 1.00 53.19 242 ILE A C 1
ATOM 1908 O O . ILE A 1 242 ? 19.991 -12.694 -11.052 1.00 53.19 242 ILE A O 1
ATOM 1912 N N . SER A 1 243 ? 19.591 -14.612 -12.120 1.00 49.44 243 SER A N 1
ATOM 1913 C CA . SER A 1 243 ? 20.988 -14.881 -12.463 1.00 49.44 243 SER A CA 1
ATOM 1914 C C . SER A 1 243 ? 21.513 -13.740 -13.342 1.00 49.44 243 SER A C 1
ATOM 1916 O O . SER A 1 243 ? 20.738 -13.162 -14.110 1.00 49.44 243 SER A O 1
ATOM 1918 N N . SER A 1 244 ? 22.810 -13.438 -13.278 1.00 54.34 244 SER A N 1
ATOM 1919 C CA . SER A 1 244 ? 23.519 -12.394 -14.041 1.00 54.34 244 SER A CA 1
ATOM 1920 C C . SER A 1 244 ? 23.585 -12.659 -15.559 1.00 54.34 244 SER A C 1
ATOM 1922 O O . SER A 1 244 ? 24.615 -12.483 -16.205 1.00 54.34 244 SER A O 1
ATOM 1924 N N . ASN A 1 245 ? 22.471 -13.067 -16.162 1.00 62.00 245 ASN A N 1
ATOM 1925 C CA . ASN A 1 245 ? 22.339 -13.308 -17.584 1.00 62.00 245 ASN A CA 1
ATOM 1926 C C . ASN A 1 245 ? 22.261 -11.976 -18.329 1.00 62.00 245 ASN A C 1
ATOM 1928 O O . ASN A 1 245 ? 21.432 -11.118 -18.027 1.00 62.00 245 ASN A O 1
ATOM 1932 N N . PHE A 1 246 ? 23.070 -11.849 -19.377 1.00 63.28 246 PHE A N 1
ATOM 1933 C CA . PHE A 1 246 ? 23.097 -10.694 -20.280 1.00 63.28 246 PHE A CA 1
ATOM 1934 C C . PHE A 1 246 ? 21.739 -10.399 -20.956 1.00 63.28 246 PHE A C 1
ATOM 1936 O O . PHE A 1 246 ? 21.547 -9.302 -21.479 1.00 63.28 246 PHE A O 1
ATOM 1943 N N . SER A 1 247 ? 20.804 -11.360 -20.964 1.00 69.19 247 SER A N 1
ATOM 1944 C CA . SER A 1 247 ? 19.441 -11.231 -21.507 1.00 69.19 247 SER A CA 1
ATOM 1945 C C . SER A 1 247 ? 18.457 -10.515 -20.588 1.00 69.19 247 SER A C 1
ATOM 1947 O O . SER A 1 247 ? 17.399 -10.100 -21.056 1.00 69.19 247 SER A O 1
ATOM 1949 N N . ASN A 1 248 ? 18.768 -10.401 -19.296 1.00 84.94 248 ASN A N 1
ATOM 1950 C CA . ASN A 1 248 ? 17.885 -9.717 -18.364 1.00 84.94 248 ASN A CA 1
ATOM 1951 C C . ASN A 1 248 ? 17.981 -8.206 -18.617 1.00 84.94 248 ASN A C 1
ATOM 1953 O O . ASN A 1 248 ? 19.097 -7.696 -18.768 1.00 84.94 248 ASN A O 1
ATOM 1957 N N . PRO A 1 249 ? 16.849 -7.495 -18.705 1.00 91.75 249 PRO A N 1
ATOM 1958 C CA . PRO A 1 249 ? 16.845 -6.066 -18.950 1.00 91.75 249 PRO A CA 1
ATOM 1959 C C . PRO A 1 249 ? 17.180 -5.282 -17.680 1.00 91.75 249 PRO A C 1
ATOM 1961 O O . PRO A 1 249 ? 16.726 -5.585 -16.577 1.00 91.75 249 PRO A O 1
ATOM 1964 N N . TYR A 1 250 ? 17.978 -4.242 -17.871 1.00 93.56 250 TYR A N 1
ATOM 1965 C CA . TYR A 1 250 ? 18.403 -3.272 -16.880 1.00 93.56 250 TYR A CA 1
ATOM 1966 C C . TYR A 1 250 ? 18.149 -1.874 -17.428 1.00 93.56 250 TYR A C 1
ATOM 1968 O O . TYR A 1 250 ? 18.322 -1.629 -18.619 1.00 93.56 250 TYR A O 1
ATOM 1976 N N . VAL A 1 251 ? 17.788 -0.937 -16.564 1.00 94.81 251 VAL A N 1
ATOM 1977 C CA . VAL A 1 251 ? 17.550 0.457 -16.933 1.00 94.81 251 VAL A CA 1
ATOM 1978 C C . VAL A 1 251 ? 18.626 1.364 -16.353 1.00 94.81 251 VAL A C 1
ATOM 1980 O O . VAL A 1 251 ? 18.992 1.264 -15.180 1.00 94.81 251 VAL A O 1
ATOM 1983 N N . TYR A 1 252 ? 19.105 2.291 -17.179 1.00 94.75 252 TYR A N 1
ATOM 1984 C CA . TYR A 1 252 ? 19.844 3.464 -16.724 1.00 94.75 252 TYR A CA 1
ATOM 1985 C C . TYR A 1 252 ? 18.862 4.472 -16.123 1.00 94.75 252 TYR A C 1
ATOM 1987 O O . TYR A 1 252 ? 18.274 5.277 -16.846 1.00 94.75 252 TYR A O 1
ATOM 1995 N N . VAL A 1 253 ? 18.666 4.450 -14.807 1.00 93.69 253 VAL A N 1
ATOM 1996 C CA . VAL A 1 253 ? 17.577 5.178 -14.112 1.00 93.69 253 VAL A CA 1
ATOM 1997 C C . VAL A 1 253 ? 17.562 6.697 -14.321 1.00 93.69 253 VAL A C 1
ATOM 1999 O O . VAL A 1 253 ? 16.521 7.335 -14.193 1.00 93.69 253 VAL A O 1
ATOM 2002 N N . SER A 1 254 ? 18.695 7.291 -14.691 1.00 93.44 254 SER A N 1
ATOM 2003 C CA . SER A 1 254 ? 18.829 8.729 -14.955 1.00 93.44 254 SER A CA 1
ATOM 2004 C C . SER A 1 254 ? 18.448 9.110 -16.388 1.00 93.44 254 SER A C 1
ATOM 2006 O O . SER A 1 254 ? 18.307 10.296 -16.674 1.00 93.44 254 SER A O 1
ATOM 2008 N N . CYS A 1 255 ? 18.271 8.155 -17.305 1.00 94.69 255 CYS A N 1
ATOM 2009 C CA . CYS A 1 255 ? 17.887 8.452 -18.693 1.00 94.69 255 CYS A CA 1
ATOM 2010 C C . CYS A 1 255 ? 16.787 7.546 -19.265 1.00 94.69 255 CYS A C 1
ATOM 2012 O O . CYS A 1 255 ? 16.198 7.907 -20.274 1.00 94.69 255 CYS A O 1
ATOM 2014 N N . GLY A 1 256 ? 16.483 6.412 -18.634 1.00 95.62 256 GLY A N 1
ATOM 2015 C CA . GLY A 1 256 ? 15.419 5.497 -19.047 1.00 95.62 256 GLY A CA 1
ATOM 2016 C C . GLY A 1 256 ? 15.808 4.462 -20.096 1.00 95.62 256 GLY A C 1
ATOM 2017 O O . GLY A 1 256 ? 15.040 3.536 -20.334 1.00 95.62 256 GLY A O 1
ATOM 2018 N N . HIS A 1 257 ? 16.999 4.558 -20.689 1.00 95.25 257 HIS A N 1
ATOM 2019 C CA . HIS A 1 257 ? 17.464 3.581 -21.672 1.00 95.25 257 HIS A CA 1
ATOM 2020 C C . HIS A 1 257 ? 17.601 2.183 -21.061 1.00 95.25 257 HIS A C 1
ATOM 2022 O O . HIS A 1 257 ? 18.283 2.005 -20.046 1.00 95.25 257 HIS A O 1
ATOM 2028 N N . VAL A 1 258 ? 16.965 1.200 -21.705 1.00 94.38 258 VAL A N 1
ATOM 2029 C CA . VAL A 1 258 ? 16.957 -0.203 -21.276 1.00 94.38 258 VAL A CA 1
ATOM 2030 C C . VAL A 1 258 ? 17.973 -1.018 -22.070 1.00 94.38 258 VAL A C 1
ATOM 2032 O O . VAL A 1 258 ? 17.978 -1.023 -23.300 1.00 94.38 258 VAL A O 1
ATOM 2035 N N . HIS A 1 259 ? 18.868 -1.681 -21.351 1.00 92.06 259 HIS A N 1
ATOM 2036 C CA . HIS A 1 259 ? 20.009 -2.434 -21.856 1.00 92.06 259 HIS A CA 1
ATOM 2037 C C . HIS A 1 259 ? 20.071 -3.807 -21.175 1.00 92.06 259 HIS A C 1
ATOM 2039 O O . HIS A 1 259 ? 19.399 -4.056 -20.185 1.00 92.06 259 HIS A O 1
ATOM 2045 N N . GLY A 1 260 ? 20.899 -4.715 -21.683 1.00 90.62 260 GLY A N 1
ATOM 2046 C CA . GLY A 1 260 ? 21.302 -5.904 -20.926 1.00 90.62 260 GLY A CA 1
ATOM 2047 C C . GLY A 1 260 ? 22.387 -5.553 -19.909 1.00 90.62 260 GLY A C 1
ATOM 2048 O O . GLY A 1 260 ? 23.038 -4.515 -20.037 1.00 90.62 260 GLY A O 1
ATOM 2049 N N . ASN A 1 261 ? 22.637 -6.426 -18.934 1.00 87.56 261 ASN A N 1
ATOM 2050 C CA . ASN A 1 261 ? 23.774 -6.247 -18.025 1.00 87.56 261 ASN A CA 1
ATOM 2051 C C . ASN A 1 261 ? 25.094 -6.200 -18.818 1.00 87.56 261 ASN A C 1
ATOM 2053 O O . ASN A 1 261 ? 25.371 -7.111 -19.592 1.00 87.56 261 ASN A O 1
ATOM 2057 N N . HIS A 1 262 ? 25.916 -5.160 -18.663 1.00 85.81 262 HIS A N 1
ATOM 2058 C CA . HIS A 1 262 ? 27.166 -5.024 -19.415 1.00 85.81 262 HIS A CA 1
ATOM 2059 C C . HIS A 1 262 ? 28.193 -4.129 -18.716 1.00 85.81 262 HIS A C 1
ATOM 2061 O O . HIS A 1 262 ? 27.829 -3.215 -17.984 1.00 85.81 262 HIS A O 1
ATOM 2067 N N . GLN A 1 263 ? 29.483 -4.303 -19.027 1.00 86.38 263 GLN A N 1
ATOM 2068 C CA . GLN A 1 263 ? 30.589 -3.554 -18.397 1.00 86.38 263 GLN A CA 1
ATOM 2069 C C . GLN A 1 263 ? 30.968 -2.228 -19.079 1.00 86.38 263 GLN A C 1
ATOM 2071 O O . GLN A 1 263 ? 31.891 -1.551 -18.640 1.00 86.38 263 GLN A O 1
ATOM 2076 N N . TRP A 1 264 ? 30.273 -1.821 -20.145 1.00 85.38 264 TRP A N 1
ATOM 2077 C CA . TRP A 1 264 ? 30.540 -0.525 -20.777 1.00 85.38 264 TRP A CA 1
ATOM 2078 C C . TRP A 1 264 ? 30.299 0.655 -19.824 1.00 85.38 264 TRP A C 1
ATOM 2080 O O . TRP A 1 264 ? 29.276 0.703 -19.138 1.00 85.38 264 TRP A O 1
ATOM 2090 N N . GLY A 1 265 ? 31.210 1.633 -19.858 1.00 82.88 265 GLY A N 1
ATOM 2091 C CA . GLY A 1 265 ? 31.024 2.937 -19.225 1.00 82.88 265 GLY A CA 1
ATOM 2092 C C . GLY A 1 265 ? 31.172 2.949 -17.704 1.00 82.88 265 GLY A C 1
ATOM 2093 O O . GLY A 1 265 ? 30.779 3.933 -17.086 1.00 82.88 265 GLY A O 1
ATOM 2094 N N . VAL A 1 266 ? 31.693 1.887 -17.084 1.00 85.81 266 VAL A N 1
ATOM 2095 C CA . VAL A 1 266 ? 31.982 1.858 -15.640 1.00 85.81 266 VAL A CA 1
ATOM 2096 C C . VAL A 1 266 ? 33.046 2.916 -15.335 1.00 85.81 266 VAL A C 1
ATOM 2098 O O . VAL A 1 266 ? 34.139 2.859 -15.892 1.00 85.81 266 VAL A O 1
ATOM 2101 N N . LYS A 1 267 ? 32.701 3.914 -14.511 1.00 68.12 267 LYS A N 1
ATOM 2102 C CA . LYS A 1 267 ? 33.547 5.101 -14.279 1.00 68.12 267 LYS A CA 1
ATOM 2103 C C . LYS A 1 267 ? 34.280 5.144 -12.934 1.00 68.12 267 LYS A C 1
ATOM 2105 O O . LYS A 1 267 ? 35.004 6.101 -12.730 1.00 68.12 267 LYS A O 1
ATOM 2110 N N . ASN A 1 268 ? 34.143 4.145 -12.057 1.00 63.09 268 ASN A N 1
ATOM 2111 C CA . ASN A 1 268 ? 34.819 4.070 -10.749 1.00 63.09 268 ASN A CA 1
ATOM 2112 C C . ASN A 1 268 ? 35.010 2.600 -10.313 1.00 63.09 268 ASN A C 1
ATOM 2114 O O . ASN A 1 268 ? 34.231 1.749 -10.744 1.00 63.09 268 ASN A O 1
ATOM 2118 N N . ASP A 1 269 ? 35.944 2.324 -9.390 1.00 58.12 269 ASP A N 1
ATOM 2119 C CA . ASP A 1 269 ? 36.132 0.994 -8.762 1.00 58.12 269 ASP A CA 1
ATOM 2120 C C . ASP A 1 269 ? 34.877 0.508 -8.007 1.00 58.12 269 ASP A C 1
ATOM 2122 O O . ASP A 1 269 ? 34.598 -0.689 -7.911 1.00 58.12 269 ASP A O 1
ATOM 2126 N N . ASN A 1 270 ? 34.037 1.442 -7.549 1.00 56.22 270 ASN A N 1
ATOM 2127 C CA . ASN A 1 270 ? 32.697 1.147 -7.054 1.00 56.22 270 ASN A CA 1
ATOM 2128 C C . ASN A 1 270 ? 31.732 1.008 -8.245 1.00 56.22 270 ASN A C 1
ATOM 2130 O O . ASN A 1 270 ? 31.147 1.992 -8.699 1.00 56.22 270 ASN A O 1
ATOM 2134 N N . ASN A 1 271 ? 31.563 -0.233 -8.721 1.00 62.31 271 ASN A N 1
ATOM 2135 C CA . ASN A 1 271 ? 30.755 -0.746 -9.853 1.00 62.31 271 ASN A CA 1
ATOM 2136 C C . ASN A 1 271 ? 29.274 -0.280 -9.993 1.00 62.31 271 ASN A C 1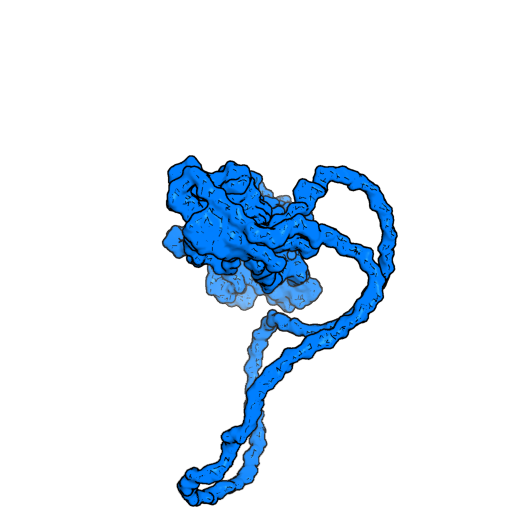
ATOM 2138 O O . ASN A 1 271 ? 28.513 -0.870 -10.771 1.00 62.31 271 ASN A O 1
ATOM 2142 N N . GLN A 1 272 ? 28.834 0.742 -9.256 1.00 74.69 272 GLN A N 1
ATOM 2143 C CA . GLN A 1 272 ? 27.446 1.202 -9.178 1.00 74.69 272 GLN A CA 1
ATOM 2144 C C . GLN A 1 272 ? 27.045 2.184 -10.288 1.00 74.69 272 GLN A C 1
ATOM 2146 O O . GLN A 1 272 ? 25.888 2.169 -10.697 1.00 74.69 272 GLN A O 1
ATOM 2151 N N . LEU A 1 273 ? 27.962 3.016 -10.798 1.00 87.56 273 LEU A N 1
ATOM 2152 C CA . LEU A 1 273 ? 27.653 4.033 -11.814 1.00 87.56 273 LEU A CA 1
ATOM 2153 C C . LEU A 1 273 ? 28.257 3.691 -13.174 1.00 87.56 273 LEU A C 1
ATOM 2155 O O . LEU A 1 273 ? 29.430 3.325 -13.282 1.00 87.56 273 LEU A O 1
ATOM 2159 N N . ARG A 1 274 ? 27.446 3.846 -14.224 1.00 89.75 274 ARG A N 1
ATOM 2160 C CA . ARG A 1 274 ? 27.823 3.543 -15.606 1.00 89.75 274 ARG A CA 1
ATOM 2161 C C . ARG A 1 274 ? 27.395 4.667 -16.540 1.00 89.75 274 ARG A C 1
ATOM 2163 O O . ARG A 1 274 ? 26.318 5.238 -16.398 1.00 89.75 274 ARG A O 1
ATOM 2170 N N . GLU A 1 275 ? 28.229 4.969 -17.521 1.00 92.75 275 GLU A N 1
ATOM 2171 C CA . GLU A 1 275 ? 27.890 5.849 -18.632 1.00 92.75 275 GLU A CA 1
ATOM 2172 C C . GLU A 1 275 ? 26.970 5.118 -19.619 1.00 92.75 275 GLU A C 1
ATOM 2174 O O . GLU A 1 275 ? 27.314 4.045 -20.124 1.00 92.75 275 GLU A O 1
ATOM 2179 N N . CYS A 1 276 ? 25.804 5.701 -19.904 1.00 92.12 276 CYS A N 1
ATOM 2180 C CA . CYS A 1 276 ? 24.879 5.177 -20.900 1.00 92.12 276 CYS A CA 1
ATOM 2181 C C . CYS A 1 276 ? 25.527 5.195 -22.302 1.00 92.12 276 CYS A C 1
ATOM 2183 O O . CYS A 1 276 ? 25.924 6.264 -22.772 1.00 92.12 276 CYS A O 1
ATOM 2185 N N . PRO A 1 277 ? 25.600 4.056 -23.016 1.00 90.50 277 PRO A N 1
ATOM 2186 C CA . PRO A 1 277 ? 26.192 3.987 -24.354 1.00 90.50 277 PRO A CA 1
ATOM 2187 C C . PRO A 1 277 ? 25.482 4.855 -25.399 1.00 90.50 277 PRO A C 1
ATOM 2189 O O . PRO A 1 277 ? 26.107 5.248 -26.381 1.00 90.50 277 PRO A O 1
ATOM 2192 N N . LEU A 1 278 ? 24.188 5.127 -25.201 1.00 90.62 278 LEU A N 1
ATOM 2193 C CA . LEU A 1 278 ? 23.362 5.867 -26.155 1.00 90.62 278 LEU A CA 1
ATOM 2194 C C . LEU A 1 278 ? 23.452 7.379 -25.942 1.00 90.62 278 LEU A C 1
ATOM 2196 O O . LEU A 1 278 ? 23.742 8.113 -26.879 1.00 90.62 278 LEU A O 1
ATOM 2200 N N . CYS A 1 279 ? 23.238 7.847 -24.710 1.00 92.81 279 CYS A N 1
ATOM 2201 C CA . CYS A 1 279 ? 23.120 9.279 -24.414 1.00 92.81 279 CYS A CA 1
ATOM 2202 C C . CYS A 1 279 ? 24.231 9.836 -23.518 1.00 92.81 279 CYS A C 1
ATOM 2204 O O . CYS A 1 279 ? 24.181 11.004 -23.147 1.00 92.81 279 CYS A O 1
ATOM 2206 N N . ARG A 1 280 ? 25.220 9.016 -23.137 1.00 92.31 280 ARG A N 1
ATOM 2207 C CA . ARG A 1 280 ? 26.390 9.413 -22.329 1.00 92.31 280 ARG A CA 1
ATOM 2208 C C . ARG A 1 280 ? 26.079 9.891 -20.904 1.00 92.31 280 ARG A C 1
ATOM 2210 O O . ARG A 1 280 ? 26.989 10.220 -20.149 1.00 92.31 280 ARG A O 1
ATOM 2217 N N . THR A 1 281 ? 24.812 9.868 -20.490 1.00 93.31 281 THR A N 1
ATOM 2218 C CA . THR A 1 281 ? 24.397 10.156 -19.113 1.00 93.31 281 THR A CA 1
ATOM 2219 C C . THR A 1 281 ? 24.969 9.109 -18.157 1.00 93.31 281 THR A C 1
ATOM 2221 O O . THR A 1 281 ? 24.789 7.909 -18.368 1.00 93.31 281 THR A O 1
ATOM 2224 N N . VAL A 1 282 ? 25.634 9.553 -17.089 1.00 92.69 282 VAL A N 1
ATOM 2225 C CA . VAL A 1 282 ? 26.114 8.675 -16.013 1.00 92.69 282 VAL A CA 1
ATOM 2226 C C . VAL A 1 282 ? 24.951 8.334 -15.086 1.00 92.69 282 VAL A C 1
ATOM 2228 O O . VAL A 1 282 ? 24.228 9.221 -14.632 1.00 92.69 282 VAL A O 1
ATOM 2231 N N . SER A 1 283 ? 24.738 7.047 -14.827 1.00 91.94 283 SER A N 1
ATOM 2232 C CA . SER A 1 283 ? 23.587 6.582 -14.061 1.00 91.94 283 SER A CA 1
ATOM 2233 C C . SER A 1 283 ? 23.814 5.205 -13.431 1.00 91.94 283 SER A C 1
ATOM 2235 O O . SER A 1 283 ? 24.569 4.400 -13.988 1.00 91.94 283 SER A O 1
ATOM 2237 N N . PRO A 1 284 ? 23.154 4.899 -12.299 1.00 92.38 284 PRO A N 1
ATOM 2238 C CA . PRO A 1 284 ? 22.993 3.525 -11.853 1.00 92.38 284 PRO A CA 1
ATOM 2239 C C . PRO A 1 284 ? 22.306 2.659 -12.915 1.00 92.38 284 PRO A C 1
ATOM 2241 O O . PRO A 1 284 ? 21.318 3.071 -13.525 1.00 92.38 284 PRO A O 1
ATOM 2244 N N . LEU A 1 285 ? 22.818 1.444 -13.104 1.00 92.19 285 LEU A N 1
ATOM 2245 C CA . LEU A 1 285 ? 22.204 0.424 -13.953 1.00 92.19 285 LEU A CA 1
ATOM 2246 C C . LEU A 1 285 ? 21.526 -0.611 -13.051 1.00 92.19 285 LEU A C 1
ATOM 2248 O O . LEU A 1 285 ? 22.215 -1.393 -12.396 1.00 92.19 285 LEU A O 1
ATOM 2252 N N . ILE A 1 286 ? 20.193 -0.604 -12.998 1.00 91.94 286 ILE A N 1
ATOM 2253 C CA . ILE A 1 286 ? 19.408 -1.492 -12.120 1.00 91.94 286 ILE A CA 1
ATOM 2254 C C . ILE A 1 286 ? 18.581 -2.478 -12.950 1.00 91.94 286 ILE A C 1
ATOM 2256 O O . ILE A 1 286 ? 18.163 -2.106 -14.048 1.00 91.94 286 ILE A O 1
ATOM 2260 N N . PRO A 1 287 ? 18.331 -3.710 -12.475 1.00 92.69 287 PRO A N 1
ATOM 2261 C CA . PRO A 1 287 ? 17.436 -4.631 -13.170 1.00 92.69 287 PRO A CA 1
ATOM 2262 C C . PRO A 1 287 ? 16.008 -4.076 -13.172 1.00 92.69 287 PRO A C 1
ATOM 2264 O O . PRO A 1 287 ? 15.616 -3.396 -12.224 1.00 92.69 287 PRO A O 1
ATOM 2267 N N . ILE A 1 288 ? 15.235 -4.379 -14.216 1.00 92.75 288 ILE A N 1
ATOM 2268 C CA . ILE A 1 288 ? 13.789 -4.122 -14.226 1.00 92.75 288 ILE A CA 1
ATOM 2269 C C . ILE A 1 288 ? 13.008 -5.426 -14.092 1.00 92.75 288 ILE A C 1
ATOM 2271 O O . ILE A 1 288 ? 13.424 -6.460 -14.619 1.00 92.75 288 ILE A O 1
ATOM 2275 N N . ILE A 1 289 ? 11.877 -5.365 -13.394 1.00 91.69 289 ILE A N 1
ATOM 2276 C CA . ILE A 1 289 ? 10.982 -6.506 -13.162 1.00 91.69 289 ILE A CA 1
ATOM 2277 C C . ILE A 1 289 ? 9.517 -6.083 -13.273 1.00 91.69 289 ILE A C 1
ATOM 2279 O O . ILE A 1 289 ? 9.201 -4.941 -12.940 1.00 91.69 289 ILE A O 1
ATOM 2283 N N . PRO A 1 290 ? 8.608 -6.960 -13.720 1.00 92.31 290 PRO A N 1
ATOM 2284 C CA . PRO A 1 290 ? 7.211 -6.589 -13.906 1.00 92.31 290 PRO A CA 1
ATOM 2285 C C . PRO A 1 290 ? 6.489 -6.414 -12.562 1.00 92.31 290 PRO A C 1
ATOM 2287 O O . PRO A 1 290 ? 6.607 -7.253 -11.670 1.00 92.31 290 PRO A O 1
ATOM 2290 N N . GLY A 1 291 ? 5.712 -5.338 -12.417 1.00 93.50 291 GLY A N 1
ATOM 2291 C CA . GLY A 1 291 ? 4.735 -5.198 -11.338 1.00 93.50 291 GLY A CA 1
ATOM 2292 C C . GLY A 1 291 ? 3.436 -5.908 -11.712 1.00 93.50 291 GLY A C 1
ATOM 2293 O O . GLY A 1 291 ? 2.683 -5.394 -12.534 1.00 93.50 291 GLY A O 1
ATOM 2294 N N . LEU A 1 292 ? 3.183 -7.087 -11.135 1.00 91.88 292 LEU A N 1
ATOM 2295 C CA . LEU A 1 292 ? 2.047 -7.953 -11.503 1.00 91.88 292 LEU A CA 1
ATOM 2296 C C . LEU A 1 292 ? 0.866 -7.906 -10.522 1.00 91.88 292 LEU A C 1
ATOM 2298 O O . LEU A 1 292 ? -0.134 -8.586 -10.739 1.00 91.88 292 LEU A O 1
ATOM 2302 N N . GLU A 1 293 ? 0.974 -7.124 -9.447 1.00 92.81 293 GLU A N 1
ATOM 2303 C CA . GLU A 1 293 ? -0.121 -6.953 -8.493 1.00 92.81 293 GLU A CA 1
ATOM 2304 C C . GLU A 1 293 ? -1.114 -5.900 -9.002 1.00 92.81 293 GLU A C 1
ATOM 2306 O O . GLU A 1 293 ? -0.855 -4.695 -8.946 1.00 92.81 293 GLU A O 1
ATOM 2311 N N . SER A 1 294 ? -2.246 -6.378 -9.521 1.00 91.62 294 SER A N 1
ATOM 2312 C CA . SER A 1 294 ? -3.322 -5.577 -10.112 1.00 91.62 294 SER A CA 1
ATOM 2313 C C . SER A 1 294 ? -3.848 -4.493 -9.182 1.00 91.62 294 SER A C 1
ATOM 2315 O O . SER A 1 294 ? -4.120 -3.378 -9.625 1.00 91.62 294 SER A O 1
ATOM 2317 N N . SER A 1 295 ? -3.962 -4.800 -7.889 1.00 92.31 295 SER A N 1
ATOM 2318 C CA . SER A 1 295 ? -4.577 -3.900 -6.912 1.00 92.31 295 SER A CA 1
ATOM 2319 C C . SER A 1 295 ? -3.797 -2.597 -6.686 1.00 92.31 295 SER A C 1
ATOM 2321 O O . SER A 1 295 ? -4.373 -1.629 -6.190 1.00 92.31 295 SER A O 1
ATOM 2323 N N . PHE A 1 296 ? -2.527 -2.526 -7.102 1.00 94.38 296 PHE A N 1
ATOM 2324 C CA . PHE A 1 296 ? -1.711 -1.312 -7.009 1.00 94.38 296 PHE A CA 1
ATOM 2325 C C . PHE A 1 296 ? -1.836 -0.368 -8.205 1.00 94.38 296 PHE A C 1
ATOM 2327 O O . PHE A 1 296 ? -1.369 0.770 -8.114 1.00 94.38 296 PHE A O 1
ATOM 2334 N N . TYR A 1 297 ? -2.437 -0.807 -9.312 1.00 92.94 297 TYR A N 1
ATOM 2335 C CA . TYR A 1 297 ? -2.609 0.031 -10.495 1.00 92.94 297 TYR A CA 1
ATOM 2336 C C . TYR A 1 297 ? -3.766 1.009 -10.306 1.00 92.94 297 TYR A C 1
ATOM 2338 O O . TYR A 1 297 ? -4.858 0.630 -9.887 1.00 92.94 297 TYR A O 1
ATOM 2346 N N . VAL A 1 298 ? -3.525 2.274 -10.648 1.00 90.00 298 VAL A N 1
ATOM 2347 C CA . VAL A 1 298 ? -4.575 3.301 -10.674 1.00 90.00 298 VAL A CA 1
ATOM 2348 C C . VAL A 1 298 ? -5.257 3.337 -12.034 1.00 90.00 298 VAL A C 1
ATOM 2350 O O . VAL A 1 298 ? -4.633 3.029 -13.052 1.00 90.00 298 VAL A O 1
ATOM 2353 N N . ILE A 1 299 ? -6.514 3.778 -12.050 1.00 82.31 299 ILE A N 1
ATOM 2354 C CA . ILE A 1 299 ? -7.257 4.010 -13.292 1.00 82.31 299 ILE A CA 1
ATOM 2355 C C . ILE A 1 299 ? -6.532 5.114 -14.092 1.00 82.31 299 ILE A C 1
ATOM 2357 O O . ILE A 1 299 ? -6.339 6.215 -13.554 1.00 82.31 299 ILE A O 1
ATOM 2361 N N . PRO A 1 300 ? -6.081 4.839 -15.331 1.00 79.00 300 PRO A N 1
ATOM 2362 C CA . PRO A 1 300 ? -5.385 5.822 -16.148 1.00 79.00 300 PRO A CA 1
ATOM 2363 C C . PRO A 1 300 ? -6.364 6.867 -16.696 1.00 79.00 300 PRO A C 1
ATOM 2365 O O . PRO A 1 300 ? -7.547 6.602 -16.876 1.00 79.00 300 PRO A O 1
ATOM 2368 N N . ASN A 1 301 ? -5.861 8.059 -17.026 1.00 74.31 301 ASN A N 1
ATOM 2369 C CA . ASN A 1 301 ? -6.658 9.068 -17.744 1.00 74.31 301 ASN A CA 1
ATOM 2370 C C . ASN A 1 301 ? -6.808 8.754 -19.243 1.00 74.31 301 ASN A C 1
ATOM 2372 O O . ASN A 1 301 ? -7.578 9.412 -19.937 1.00 74.31 301 ASN A O 1
ATOM 2376 N N . ASN A 1 302 ? -6.004 7.823 -19.761 1.00 77.81 302 ASN A N 1
ATOM 2377 C CA . ASN A 1 302 ? -5.954 7.444 -21.166 1.00 77.81 302 ASN A CA 1
ATOM 2378 C C . ASN A 1 302 ? -5.962 5.919 -21.268 1.00 77.81 302 ASN A C 1
ATOM 2380 O O . ASN A 1 302 ? -5.011 5.273 -20.830 1.00 77.81 302 ASN A O 1
ATOM 2384 N N . ASP A 1 303 ? -6.991 5.366 -21.904 1.00 76.62 303 ASP A N 1
ATOM 2385 C CA . ASP A 1 303 ? -7.182 3.918 -22.053 1.00 76.62 303 ASP A CA 1
ATOM 2386 C C . ASP A 1 303 ? -6.044 3.223 -22.823 1.00 76.62 303 ASP A C 1
ATOM 2388 O O . ASP A 1 303 ? -5.876 2.012 -22.724 1.00 76.62 303 ASP A O 1
ATOM 2392 N N . ASN A 1 304 ? -5.231 3.978 -23.572 1.00 81.25 304 ASN A N 1
ATOM 2393 C CA . ASN A 1 304 ? -4.094 3.449 -24.336 1.00 81.25 304 ASN A CA 1
ATOM 2394 C C . ASN A 1 304 ? -2.762 3.475 -23.565 1.00 81.25 304 ASN A C 1
ATOM 2396 O O . ASN A 1 304 ? -1.694 3.273 -24.152 1.00 81.25 304 ASN A O 1
ATOM 2400 N N . GLU A 1 305 ? -2.778 3.804 -22.276 1.00 87.62 305 GLU A N 1
ATOM 2401 C CA . GLU A 1 305 ? -1.564 3.841 -21.470 1.00 87.62 305 GLU A CA 1
ATOM 2402 C C . GLU A 1 305 ? -1.034 2.427 -21.189 1.00 87.62 305 GLU A C 1
ATOM 2404 O O . GLU A 1 305 ? -1.696 1.623 -20.542 1.00 87.62 305 GLU A O 1
ATOM 2409 N N . SER A 1 306 ? 0.202 2.140 -21.609 1.00 89.94 306 SER A N 1
ATOM 2410 C CA . SER A 1 306 ? 0.815 0.839 -21.326 1.00 89.94 306 SER A CA 1
ATOM 2411 C C . SER A 1 306 ? 1.209 0.678 -19.855 1.00 89.94 306 SER A C 1
ATOM 2413 O O . SER A 1 306 ? 1.879 1.549 -19.273 1.00 89.94 306 SER A O 1
ATOM 2415 N N . THR A 1 307 ? 0.902 -0.495 -19.289 1.00 91.50 307 THR A N 1
ATOM 2416 C CA . THR A 1 307 ? 1.258 -0.881 -17.910 1.00 91.50 307 THR A CA 1
ATOM 2417 C C . THR A 1 307 ? 2.744 -1.175 -17.708 1.00 91.50 307 THR A C 1
ATOM 2419 O O . THR A 1 307 ? 3.185 -1.382 -16.582 1.00 91.50 307 THR A O 1
ATOM 2422 N N . THR A 1 308 ? 3.548 -1.134 -18.774 1.00 92.94 308 THR A N 1
ATOM 2423 C CA . THR A 1 308 ? 4.988 -1.444 -18.751 1.00 92.94 308 THR A CA 1
ATOM 2424 C C . THR A 1 308 ? 5.868 -0.264 -19.181 1.00 92.94 308 THR A C 1
ATOM 2426 O O . THR A 1 308 ? 7.042 -0.427 -19.510 1.00 92.94 308 THR A O 1
ATOM 2429 N N . SER A 1 309 ? 5.310 0.949 -19.185 1.00 94.25 309 SER A N 1
ATOM 2430 C CA . SER A 1 309 ? 5.952 2.150 -19.736 1.00 94.25 309 SER A CA 1
ATOM 2431 C C . SER A 1 309 ? 6.974 2.820 -18.809 1.00 94.25 309 SER A C 1
ATOM 2433 O O . SER A 1 309 ? 7.846 3.553 -19.284 1.00 94.25 309 SER A O 1
ATOM 2435 N N . HIS A 1 310 ? 6.877 2.606 -17.497 1.00 97.19 310 HIS A N 1
ATOM 2436 C CA . HIS A 1 310 ? 7.700 3.256 -16.476 1.00 97.19 310 HIS A CA 1
ATOM 2437 C C . HIS A 1 310 ? 8.253 2.237 -15.480 1.00 97.19 310 HIS A C 1
ATOM 2439 O O . HIS A 1 310 ? 7.776 1.111 -15.407 1.00 97.19 310 HIS A O 1
ATOM 2445 N N . ALA A 1 311 ? 9.256 2.630 -14.695 1.00 97.62 311 ALA A N 1
ATOM 2446 C CA . ALA A 1 311 ? 9.736 1.856 -13.556 1.00 97.62 311 ALA A CA 1
ATOM 2447 C C . ALA A 1 311 ? 10.047 2.743 -12.346 1.00 97.62 311 ALA A C 1
ATOM 2449 O O . ALA A 1 311 ? 10.539 3.864 -12.497 1.00 97.62 311 ALA A O 1
ATOM 2450 N N . PHE A 1 312 ? 9.807 2.224 -11.143 1.00 98.00 312 PHE A N 1
ATOM 2451 C CA . PHE A 1 312 ? 10.170 2.874 -9.884 1.00 98.00 312 PHE A CA 1
ATOM 2452 C C . PHE A 1 312 ? 11.690 2.873 -9.657 1.00 98.00 312 PHE A C 1
ATOM 2454 O O . PHE A 1 312 ? 12.375 1.885 -9.918 1.00 98.00 312 PHE A O 1
ATOM 2461 N N . HIS A 1 313 ? 12.230 3.963 -9.112 1.00 95.69 313 HIS A N 1
ATOM 2462 C CA . HIS A 1 313 ? 13.640 4.099 -8.745 1.00 95.69 313 HIS A CA 1
ATOM 2463 C C . HIS A 1 313 ? 13.769 4.161 -7.212 1.00 95.69 313 HIS A C 1
ATOM 2465 O O . HIS A 1 313 ? 13.114 5.006 -6.596 1.00 95.69 313 HIS A O 1
ATOM 2471 N N . PRO A 1 314 ? 14.602 3.305 -6.578 1.00 94.38 314 PRO A N 1
ATOM 2472 C CA . PRO A 1 314 ? 15.675 2.490 -7.167 1.00 94.38 314 PRO A CA 1
ATOM 2473 C C . PRO A 1 314 ? 15.387 1.005 -7.410 1.00 94.38 314 PRO A C 1
ATOM 2475 O O . PRO A 1 314 ? 16.312 0.286 -7.774 1.00 94.38 314 PRO A O 1
ATOM 2478 N N . CYS A 1 315 ? 14.160 0.525 -7.222 1.00 93.56 315 CYS A N 1
ATOM 2479 C CA . CYS A 1 315 ? 13.889 -0.917 -7.241 1.00 93.56 315 CYS A CA 1
ATOM 2480 C C . CYS A 1 315 ? 13.689 -1.538 -8.635 1.00 93.56 315 CYS A C 1
ATOM 2482 O O . CYS A 1 315 ? 13.811 -2.751 -8.762 1.00 93.56 315 CYS A O 1
ATOM 2484 N N . GLY A 1 316 ? 13.363 -0.745 -9.659 1.00 94.50 316 GLY A N 1
ATOM 2485 C CA . GLY A 1 316 ? 13.179 -1.223 -11.031 1.00 94.50 316 GLY A CA 1
ATOM 2486 C C . GLY A 1 316 ? 11.841 -1.918 -11.306 1.00 94.50 316 GLY A C 1
ATOM 2487 O O . GLY A 1 316 ? 11.668 -2.472 -12.389 1.00 94.50 316 GLY A O 1
ATOM 2488 N N . HIS A 1 317 ? 10.882 -1.881 -10.374 1.00 95.75 317 HIS A N 1
ATOM 2489 C CA . HIS A 1 317 ? 9.535 -2.401 -10.630 1.00 95.75 317 HIS A CA 1
ATOM 2490 C C . HIS A 1 317 ? 8.847 -1.596 -11.724 1.00 95.75 317 HIS A C 1
ATOM 2492 O O . HIS A 1 317 ? 8.656 -0.387 -11.574 1.00 95.75 317 HIS A O 1
ATOM 2498 N N . MET A 1 318 ? 8.485 -2.282 -12.801 1.00 96.19 318 MET A N 1
ATOM 2499 C CA . MET A 1 318 ? 7.784 -1.736 -13.948 1.00 96.19 318 MET A CA 1
ATOM 2500 C C . MET A 1 318 ? 6.314 -1.501 -13.618 1.00 96.19 318 MET A C 1
ATOM 2502 O O . MET A 1 318 ? 5.709 -2.274 -12.874 1.00 96.19 318 MET A O 1
ATOM 2506 N N . THR A 1 319 ? 5.754 -0.435 -14.176 1.00 96.50 319 THR A N 1
ATOM 2507 C CA . THR A 1 319 ? 4.352 -0.055 -14.012 1.00 96.50 319 THR A CA 1
ATOM 2508 C C . THR A 1 319 ? 3.940 0.984 -15.071 1.00 96.50 319 THR A C 1
ATOM 2510 O O . THR A 1 319 ? 4.739 1.369 -15.934 1.00 96.50 319 THR A O 1
ATOM 2513 N N . SER A 1 320 ? 2.697 1.461 -15.005 1.00 95.19 320 SER A N 1
ATOM 2514 C CA . SER A 1 320 ? 2.193 2.554 -15.836 1.00 95.19 320 SER A CA 1
ATOM 2515 C C . SER A 1 320 ? 2.706 3.922 -15.354 1.00 95.19 320 SER A C 1
ATOM 2517 O O . SER A 1 320 ? 3.126 4.083 -14.204 1.00 95.19 320 SER A O 1
ATOM 2519 N N . GLN A 1 321 ? 2.665 4.937 -16.216 1.00 94.56 321 GLN A N 1
ATOM 2520 C CA . GLN A 1 321 ? 2.979 6.323 -15.856 1.00 94.56 321 GLN A CA 1
ATOM 2521 C C . GLN A 1 321 ? 2.081 6.828 -14.724 1.00 94.56 321 GLN A C 1
ATOM 2523 O O . GLN A 1 321 ? 2.569 7.422 -13.761 1.00 94.56 321 GLN A O 1
ATOM 2528 N N . SER A 1 322 ? 0.776 6.584 -14.837 1.00 93.44 322 SER A N 1
ATOM 2529 C CA . SER A 1 322 ? -0.243 7.011 -13.883 1.00 93.44 322 SER A CA 1
ATOM 2530 C C . SER A 1 322 ? 0.006 6.400 -12.507 1.00 93.44 322 SER A C 1
ATOM 2532 O O . SER A 1 322 ? 0.016 7.114 -11.503 1.00 93.44 322 SER A O 1
ATOM 2534 N N . THR A 1 323 ? 0.315 5.103 -12.463 1.00 94.94 323 THR A N 1
ATOM 2535 C CA . THR A 1 323 ? 0.618 4.386 -11.218 1.00 94.94 323 THR A CA 1
ATOM 2536 C C . THR A 1 323 ? 1.927 4.875 -10.603 1.00 94.94 323 THR A C 1
ATOM 2538 O O . THR A 1 323 ? 1.982 5.149 -9.403 1.00 94.94 323 THR A O 1
ATOM 2541 N N . ALA A 1 324 ? 2.972 5.073 -11.415 1.00 96.06 324 ALA A N 1
ATOM 2542 C CA . ALA A 1 324 ? 4.242 5.617 -10.941 1.00 96.06 324 ALA A CA 1
ATOM 2543 C C . ALA A 1 324 ? 4.084 7.026 -10.346 1.00 96.06 324 ALA A C 1
ATOM 2545 O O . ALA A 1 324 ? 4.593 7.311 -9.258 1.00 96.06 324 ALA A O 1
ATOM 2546 N N . LEU A 1 325 ? 3.338 7.900 -11.032 1.00 93.94 325 LEU A N 1
ATOM 2547 C CA . LEU A 1 325 ? 3.059 9.256 -10.570 1.00 93.94 325 LEU A CA 1
ATOM 2548 C C . LEU A 1 325 ? 2.260 9.249 -9.266 1.00 93.94 325 LEU A C 1
ATOM 2550 O O . LEU A 1 325 ? 2.600 9.997 -8.349 1.00 93.94 325 LEU A O 1
ATOM 2554 N N . TYR A 1 326 ? 1.222 8.423 -9.175 1.00 93.62 326 TYR A N 1
ATOM 2555 C CA . TYR A 1 326 ? 0.368 8.328 -7.997 1.00 93.62 326 TYR A CA 1
ATOM 2556 C C . TYR A 1 326 ? 1.159 7.906 -6.750 1.00 93.62 326 TYR A C 1
ATOM 2558 O O . TYR A 1 326 ? 1.258 8.670 -5.787 1.00 93.62 326 TYR A O 1
ATOM 2566 N N . TRP A 1 327 ? 1.831 6.753 -6.800 1.00 95.25 327 TRP A N 1
ATOM 2567 C CA . TRP A 1 327 ? 2.581 6.223 -5.655 1.00 95.25 327 TRP A CA 1
ATOM 2568 C C . TRP A 1 327 ? 3.801 7.069 -5.277 1.00 95.25 327 TRP A C 1
ATOM 2570 O O . TRP A 1 327 ? 4.221 7.054 -4.124 1.00 95.25 327 TRP A O 1
ATOM 2580 N N . SER A 1 328 ? 4.337 7.875 -6.200 1.00 94.75 328 SER A N 1
ATOM 2581 C CA . SER A 1 328 ? 5.406 8.830 -5.876 1.00 94.75 328 SER A CA 1
ATOM 2582 C C . SER A 1 328 ? 4.969 9.982 -4.964 1.00 94.75 328 SER A C 1
ATOM 2584 O O . SER A 1 328 ? 5.812 10.596 -4.309 1.00 94.75 328 SER A O 1
ATOM 2586 N N . LYS A 1 329 ? 3.666 10.290 -4.918 1.00 91.75 329 LYS A N 1
ATOM 2587 C CA . LYS A 1 329 ? 3.100 11.389 -4.116 1.00 91.75 329 LYS A CA 1
ATOM 2588 C C . LYS A 1 329 ? 2.644 10.935 -2.731 1.00 91.75 329 LYS A C 1
ATOM 2590 O O . LYS A 1 329 ? 2.552 11.753 -1.817 1.00 91.75 329 LYS A O 1
ATOM 2595 N N . ILE A 1 330 ? 2.350 9.649 -2.581 1.00 91.56 330 ILE A N 1
ATOM 2596 C CA . ILE A 1 330 ? 1.850 9.054 -1.345 1.00 91.56 330 ILE A CA 1
ATOM 2597 C C . ILE A 1 330 ? 3.017 8.790 -0.414 1.00 91.56 330 ILE A C 1
ATOM 2599 O O . ILE A 1 330 ? 3.954 8.087 -0.776 1.00 91.56 330 ILE A O 1
ATOM 2603 N N . LYS A 1 331 ? 2.949 9.326 0.806 1.00 92.44 331 LYS A N 1
ATOM 2604 C CA . LYS A 1 331 ? 3.951 9.060 1.837 1.00 92.44 331 LYS A CA 1
ATOM 2605 C C . LYS A 1 331 ? 3.353 8.183 2.929 1.00 92.44 331 LYS A C 1
ATOM 2607 O O . LYS A 1 331 ? 2.392 8.583 3.583 1.00 92.44 331 LYS A O 1
ATOM 2612 N N . VAL A 1 332 ? 3.957 7.021 3.142 1.00 91.50 332 VAL A N 1
ATOM 2613 C CA . VAL A 1 332 ? 3.560 6.050 4.168 1.00 91.50 332 VAL A CA 1
ATOM 2614 C C . VAL A 1 332 ? 4.583 6.029 5.308 1.00 91.50 332 VAL A C 1
ATOM 2616 O O . VAL A 1 332 ? 5.739 6.417 5.085 1.00 91.50 332 VAL A O 1
ATOM 2619 N N . PRO A 1 333 ? 4.199 5.612 6.527 1.00 88.94 333 PRO A N 1
ATOM 2620 C CA . PRO A 1 333 ? 5.143 5.353 7.610 1.00 88.94 333 PRO A CA 1
ATOM 2621 C C . PRO A 1 333 ? 6.249 4.384 7.178 1.00 88.94 333 PRO A C 1
ATOM 2623 O O . PRO A 1 333 ? 5.986 3.326 6.619 1.00 88.94 333 PRO A O 1
ATOM 2626 N N . TYR A 1 334 ? 7.507 4.762 7.415 1.00 82.88 334 TYR A N 1
ATOM 2627 C CA . TYR A 1 334 ? 8.675 3.992 6.989 1.00 82.88 334 TYR A CA 1
ATOM 2628 C C . TYR A 1 334 ? 9.646 3.781 8.155 1.00 82.88 334 TYR A C 1
ATOM 2630 O O . TYR A 1 334 ? 10.661 4.474 8.301 1.00 82.88 334 TYR A O 1
ATOM 2638 N N . GLY A 1 335 ? 9.303 2.824 9.021 1.00 74.75 335 GLY A N 1
ATOM 2639 C CA . GLY A 1 335 ? 10.014 2.571 10.275 1.00 74.75 335 GLY A CA 1
ATOM 2640 C C . GLY A 1 335 ? 10.130 3.842 11.124 1.00 74.75 335 GLY A C 1
ATOM 2641 O O . GLY A 1 335 ? 9.203 4.643 11.210 1.00 74.75 335 GLY A O 1
ATOM 2642 N N . THR A 1 336 ? 11.305 4.080 11.706 1.00 68.31 336 THR A N 1
ATOM 2643 C CA . THR A 1 336 ? 11.604 5.304 12.474 1.00 68.31 336 THR A CA 1
ATOM 2644 C C . THR A 1 336 ? 11.995 6.501 11.599 1.00 68.31 336 THR A C 1
ATOM 2646 O O . THR A 1 336 ? 12.258 7.584 12.116 1.00 68.31 336 THR A O 1
ATOM 2649 N N . LYS A 1 337 ? 12.035 6.343 10.267 1.00 70.44 337 LYS A N 1
ATOM 2650 C CA . LYS A 1 337 ? 12.531 7.360 9.317 1.00 70.44 337 LYS A CA 1
ATOM 2651 C C . LYS A 1 337 ? 11.445 8.341 8.851 1.00 70.44 337 LYS A C 1
ATOM 2653 O O . LYS A 1 337 ? 11.640 9.048 7.860 1.00 70.44 337 LYS A O 1
ATOM 2658 N N . GLY A 1 338 ? 10.311 8.380 9.550 1.00 85.31 338 GLY A N 1
ATOM 2659 C CA . GLY A 1 338 ? 9.171 9.234 9.226 1.00 85.31 338 GLY A CA 1
ATOM 2660 C C . GLY A 1 338 ? 8.363 8.715 8.036 1.00 85.31 338 GLY A C 1
ATOM 2661 O O . GLY A 1 338 ? 8.208 7.509 7.861 1.00 85.31 338 GLY A O 1
ATOM 2662 N N . LEU A 1 339 ? 7.825 9.635 7.231 1.00 90.31 339 LEU A N 1
ATOM 2663 C CA . LEU A 1 339 ? 6.991 9.313 6.071 1.00 90.31 339 LEU A CA 1
ATOM 2664 C C . LEU A 1 339 ? 7.817 9.336 4.776 1.00 90.31 339 LEU A C 1
ATOM 2666 O O . LEU A 1 339 ? 8.469 10.341 4.473 1.00 90.31 339 LEU A O 1
ATOM 2670 N N . LYS A 1 340 ? 7.754 8.265 3.979 1.00 92.56 340 LYS A N 1
ATOM 2671 C CA . LYS A 1 340 ? 8.431 8.158 2.674 1.00 92.56 340 LYS A CA 1
ATOM 2672 C C . LYS A 1 340 ? 7.469 7.657 1.604 1.00 92.56 340 LYS A C 1
ATOM 2674 O O . LYS A 1 340 ? 6.566 6.880 1.895 1.00 92.56 340 LYS A O 1
ATOM 2679 N N . ALA A 1 341 ? 7.681 8.089 0.364 1.00 95.12 341 ALA A N 1
ATOM 2680 C CA . ALA A 1 341 ? 7.080 7.409 -0.777 1.00 95.12 341 ALA A CA 1
ATOM 2681 C C . ALA A 1 341 ? 7.817 6.091 -1.006 1.00 95.12 341 ALA A C 1
ATOM 2683 O O . ALA A 1 341 ? 9.049 6.052 -0.954 1.00 95.12 341 ALA A O 1
ATOM 2684 N N . VAL A 1 342 ? 7.074 5.014 -1.231 1.00 95.38 342 VAL A N 1
ATOM 2685 C CA . VAL A 1 342 ? 7.622 3.663 -1.393 1.00 95.38 342 VAL A CA 1
ATOM 2686 C C . VAL A 1 342 ? 7.060 3.024 -2.654 1.00 95.38 342 VAL A C 1
ATOM 2688 O O . VAL A 1 342 ? 5.971 3.363 -3.112 1.00 95.38 342 VAL A O 1
ATOM 2691 N N . CYS A 1 343 ? 7.809 2.091 -3.231 1.00 96.19 343 CYS A N 1
ATOM 2692 C CA . CYS A 1 343 ? 7.284 1.241 -4.287 1.00 96.19 343 CYS A CA 1
ATOM 2693 C C . CYS A 1 343 ? 6.196 0.323 -3.698 1.00 96.19 343 CYS A C 1
ATOM 2695 O O . CYS A 1 343 ? 6.521 -0.431 -2.782 1.00 96.19 343 CYS A O 1
ATOM 2697 N N . PRO A 1 344 ? 4.958 0.301 -4.223 1.00 95.06 344 PRO A N 1
ATOM 2698 C CA . PRO A 1 344 ? 3.889 -0.523 -3.652 1.00 95.06 344 PRO A CA 1
ATOM 2699 C C . PRO A 1 344 ? 4.170 -2.031 -3.766 1.00 95.06 344 PRO A C 1
ATOM 2701 O O . PRO A 1 344 ? 3.737 -2.808 -2.929 1.00 95.06 344 PRO A O 1
ATOM 2704 N N . PHE A 1 345 ? 4.972 -2.449 -4.751 1.00 93.88 345 PHE A N 1
ATOM 2705 C CA . PHE A 1 345 ? 5.281 -3.862 -4.999 1.00 93.88 345 PHE A CA 1
ATOM 2706 C C . PHE A 1 345 ? 6.326 -4.462 -4.047 1.00 93.88 345 PHE A C 1
ATOM 2708 O O . PHE A 1 345 ? 6.339 -5.668 -3.831 1.00 93.88 345 PHE A O 1
ATOM 2715 N N . CYS A 1 346 ? 7.247 -3.654 -3.511 1.00 91.44 346 CYS A N 1
ATOM 2716 C CA . CYS A 1 346 ? 8.367 -4.164 -2.698 1.00 91.44 346 CYS A CA 1
ATOM 2717 C C . CYS A 1 346 ? 8.717 -3.308 -1.485 1.00 91.44 346 CYS A C 1
ATOM 2719 O O . CYS A 1 346 ? 9.688 -3.596 -0.786 1.00 91.44 346 CYS A O 1
ATOM 2721 N N . SER A 1 347 ? 7.982 -2.222 -1.266 1.00 91.69 347 SER A N 1
ATOM 2722 C CA . SER A 1 347 ? 8.154 -1.284 -0.159 1.00 91.69 347 SER A CA 1
ATOM 2723 C C . SER A 1 347 ? 9.528 -0.613 -0.063 1.00 91.69 347 SER A C 1
ATOM 2725 O O . SER A 1 347 ? 9.818 0.052 0.924 1.00 91.69 347 SER A O 1
ATOM 2727 N N . ILE A 1 348 ? 10.383 -0.716 -1.087 1.00 92.25 348 ILE A N 1
ATOM 2728 C CA . ILE A 1 348 ? 11.624 0.066 -1.150 1.00 92.25 348 ILE A CA 1
ATOM 2729 C C . ILE A 1 348 ? 11.264 1.552 -1.260 1.00 92.25 348 ILE A C 1
ATOM 2731 O O . ILE A 1 348 ? 10.489 1.941 -2.138 1.00 92.25 348 ILE A O 1
ATOM 2735 N N . ALA A 1 349 ? 11.857 2.376 -0.392 1.00 94.19 349 ALA A N 1
ATOM 2736 C CA . ALA A 1 349 ? 11.726 3.828 -0.448 1.00 94.19 349 ALA A CA 1
ATOM 2737 C C . ALA A 1 349 ? 12.169 4.374 -1.814 1.00 94.19 349 ALA A C 1
ATOM 2739 O O . ALA A 1 349 ? 13.263 4.071 -2.300 1.00 94.19 349 ALA A O 1
ATOM 2740 N N . LEU A 1 350 ? 11.302 5.176 -2.426 1.00 96.31 350 LEU A N 1
ATOM 2741 C CA . LEU A 1 350 ? 11.555 5.799 -3.715 1.00 96.31 350 LEU A CA 1
ATOM 2742 C C . LEU A 1 350 ? 12.556 6.946 -3.568 1.00 96.31 350 LEU A C 1
ATOM 2744 O O . LEU A 1 350 ? 12.623 7.615 -2.535 1.00 96.31 350 LEU A O 1
ATOM 2748 N N . SER A 1 351 ? 13.327 7.188 -4.625 1.00 95.00 351 SER A N 1
ATOM 2749 C CA . SER A 1 351 ? 14.236 8.333 -4.691 1.00 95.00 351 SER A CA 1
ATOM 2750 C C . SER A 1 351 ? 13.469 9.651 -4.590 1.00 95.00 351 SER A C 1
ATOM 2752 O O . SER A 1 351 ? 12.511 9.878 -5.325 1.00 95.00 351 SER A O 1
ATOM 2754 N N . GLU A 1 352 ? 13.930 10.545 -3.715 1.00 92.56 352 GLU A N 1
ATOM 2755 C CA . GLU A 1 352 ? 13.307 11.858 -3.499 1.00 92.56 352 GLU A CA 1
ATOM 2756 C C . GLU A 1 352 ? 13.485 12.800 -4.693 1.00 92.56 352 GLU A C 1
ATOM 2758 O O . GLU A 1 352 ? 12.653 13.671 -4.926 1.00 92.56 352 GLU A O 1
ATOM 2763 N N . ILE A 1 353 ? 14.560 12.613 -5.461 1.00 92.75 353 ILE A N 1
ATOM 2764 C CA . ILE A 1 353 ? 14.875 13.447 -6.626 1.00 92.75 353 ILE A CA 1
ATOM 2765 C C . ILE A 1 353 ? 14.144 12.920 -7.862 1.00 92.75 353 ILE A C 1
ATOM 2767 O O . ILE A 1 353 ? 13.623 13.692 -8.665 1.00 92.75 353 ILE A O 1
ATOM 2771 N N . ARG A 1 354 ? 14.127 11.595 -8.045 1.00 94.56 354 ARG A N 1
ATOM 2772 C CA . ARG A 1 354 ? 13.548 10.959 -9.231 1.00 94.56 354 ARG A CA 1
ATOM 2773 C C . ARG A 1 354 ? 12.899 9.623 -8.871 1.00 94.56 354 ARG A C 1
ATOM 2775 O O . ARG A 1 354 ? 13.530 8.589 -9.050 1.00 94.56 354 ARG A O 1
ATOM 2782 N N . PRO A 1 355 ? 11.651 9.609 -8.389 1.00 97.19 355 PRO A N 1
ATOM 2783 C CA . PRO A 1 355 ? 11.019 8.401 -7.850 1.00 97.19 355 PRO A CA 1
ATOM 2784 C C . PRO A 1 355 ? 10.719 7.326 -8.904 1.00 97.19 355 PRO A C 1
ATOM 2786 O O . PRO A 1 355 ? 10.529 6.161 -8.560 1.00 97.19 355 PRO A O 1
ATOM 2789 N N . TYR A 1 356 ? 10.685 7.692 -10.185 1.00 97.75 356 TYR A N 1
ATOM 2790 C CA . TYR A 1 356 ? 10.448 6.779 -11.298 1.00 97.75 356 TYR A CA 1
ATOM 2791 C C . TYR A 1 356 ? 11.081 7.294 -12.599 1.00 97.75 356 TYR A C 1
ATOM 2793 O O . TYR A 1 356 ? 11.531 8.440 -12.706 1.00 97.75 356 TYR A O 1
ATOM 2801 N N . VAL A 1 357 ? 11.122 6.432 -13.611 1.00 97.44 357 VAL A N 1
ATOM 2802 C CA . VAL A 1 357 ? 11.708 6.714 -14.923 1.00 97.44 357 VAL A CA 1
ATOM 2803 C C . VAL A 1 357 ? 10.870 6.086 -16.036 1.00 97.44 357 VAL A C 1
ATOM 2805 O O . VAL A 1 357 ? 10.405 4.959 -15.895 1.00 97.44 357 VAL A O 1
ATOM 2808 N N . ARG A 1 358 ? 10.682 6.806 -17.150 1.00 97.31 358 ARG A N 1
ATOM 2809 C CA . ARG A 1 358 ? 10.112 6.247 -18.386 1.00 97.31 358 ARG A CA 1
ATOM 2810 C C . ARG A 1 358 ? 11.101 5.269 -19.007 1.00 97.31 358 ARG A C 1
ATOM 2812 O O . ARG A 1 358 ? 12.270 5.613 -19.168 1.00 97.31 358 ARG A O 1
ATOM 2819 N N . LEU A 1 359 ? 10.638 4.083 -19.371 1.00 96.19 359 LEU A N 1
ATOM 2820 C CA . LEU A 1 359 ? 11.463 3.068 -20.012 1.00 96.19 359 LEU A CA 1
ATOM 2821 C C . LEU A 1 359 ? 11.573 3.340 -21.511 1.00 96.19 359 LEU A C 1
ATOM 2823 O O . LEU A 1 359 ? 10.585 3.617 -22.189 1.00 96.19 359 LEU A O 1
ATOM 2827 N N . ILE A 1 360 ? 12.799 3.265 -22.017 1.00 94.50 360 ILE A N 1
ATOM 2828 C CA . ILE A 1 360 ? 13.136 3.465 -23.424 1.00 94.50 360 ILE A CA 1
ATOM 2829 C C . ILE A 1 360 ? 13.819 2.189 -23.902 1.00 94.50 360 ILE A C 1
ATOM 2831 O O . ILE A 1 360 ? 15.034 2.010 -23.761 1.00 94.50 360 ILE A O 1
ATOM 2835 N N . PHE A 1 361 ? 13.011 1.280 -24.437 1.00 90.75 361 PHE A N 1
ATOM 2836 C CA . PHE A 1 361 ? 13.503 0.102 -25.135 1.00 90.75 361 PHE A CA 1
ATOM 2837 C C . PHE A 1 361 ? 14.009 0.494 -26.520 1.00 90.75 361 PHE A C 1
ATOM 2839 O O . PHE A 1 361 ? 13.546 1.456 -27.129 1.00 90.75 361 PHE A O 1
ATOM 2846 N N . GLN A 1 362 ? 14.982 -0.260 -27.019 1.00 80.56 362 GLN A N 1
ATOM 2847 C CA . GLN A 1 362 ? 15.343 -0.176 -28.425 1.00 80.56 362 GLN A CA 1
ATOM 2848 C C . GLN A 1 362 ? 14.338 -1.006 -29.208 1.00 80.56 362 GLN A C 1
ATOM 2850 O O . GLN A 1 362 ? 14.417 -2.240 -29.206 1.00 80.56 362 GLN A O 1
ATOM 2855 N N . ASP A 1 363 ? 13.384 -0.327 -29.833 1.00 65.00 363 ASP A N 1
ATOM 2856 C CA . ASP A 1 363 ? 12.461 -0.976 -30.749 1.00 65.00 363 ASP A CA 1
ATOM 2857 C C . ASP A 1 363 ? 13.228 -1.548 -31.945 1.00 65.00 363 ASP A C 1
ATOM 2859 O O . ASP A 1 363 ? 14.214 -0.988 -32.433 1.00 65.00 363 ASP A O 1
ATOM 2863 N N . SER A 1 364 ? 12.753 -2.684 -32.450 1.00 42.84 364 SER A N 1
ATOM 2864 C CA . SER A 1 364 ? 13.277 -3.330 -33.658 1.00 42.84 364 SER A CA 1
ATOM 2865 C C . SER A 1 364 ? 12.996 -2.536 -34.943 1.00 42.84 364 SER A C 1
ATOM 2867 O O . SER A 1 364 ? 13.273 -3.017 -36.040 1.00 42.84 364 SER A O 1
ATOM 2869 N N . ILE A 1 365 ? 12.471 -1.312 -34.837 1.00 41.41 365 ILE A N 1
ATOM 2870 C CA . ILE A 1 365 ? 12.103 -0.474 -35.969 1.00 41.41 365 ILE A CA 1
ATOM 2871 C C . ILE A 1 365 ? 12.442 0.975 -35.618 1.00 41.41 365 ILE A C 1
ATOM 2873 O O . ILE A 1 365 ? 11.787 1.601 -34.793 1.00 41.41 365 ILE A O 1
ATOM 2877 N N . TYR A 1 366 ? 13.436 1.539 -36.303 1.00 37.06 366 TYR A N 1
ATOM 2878 C CA . TYR A 1 366 ? 13.471 2.977 -36.547 1.00 37.06 366 TYR A CA 1
ATOM 2879 C C . TYR A 1 366 ? 12.171 3.369 -37.271 1.00 37.06 366 TYR A C 1
ATOM 2881 O O . TYR A 1 366 ? 12.115 3.369 -38.500 1.00 37.06 366 TYR A O 1
ATOM 2889 N N . SER A 1 367 ? 11.102 3.694 -36.543 1.00 32.00 367 SER A N 1
ATOM 2890 C CA . SER A 1 367 ? 10.065 4.571 -37.077 1.00 32.00 367 SER A CA 1
ATOM 2891 C C . SER A 1 367 ? 10.510 5.997 -36.800 1.00 32.00 367 SER A C 1
ATOM 2893 O O . SER A 1 367 ? 10.168 6.610 -35.792 1.00 32.00 367 SER A O 1
ATOM 2895 N N . SER A 1 368 ? 11.314 6.518 -37.719 1.00 33.62 368 SER A N 1
ATOM 2896 C CA . SER A 1 368 ? 11.679 7.927 -37.845 1.00 33.62 368 SER A CA 1
ATOM 2897 C C . SER A 1 368 ? 10.437 8.782 -38.147 1.00 33.62 368 SER A C 1
ATOM 2899 O O . SER A 1 368 ? 10.305 9.322 -39.244 1.00 33.62 368 SER A O 1
ATOM 2901 N N . ARG A 1 369 ? 9.476 8.847 -37.221 1.00 33.44 369 ARG A N 1
ATOM 2902 C CA . ARG A 1 369 ? 8.280 9.697 -37.326 1.00 33.44 369 ARG A CA 1
ATOM 2903 C C . ARG A 1 369 ? 7.980 10.523 -36.074 1.00 33.44 369 ARG A C 1
ATOM 2905 O O . ARG A 1 369 ? 7.402 11.587 -36.233 1.00 33.44 369 ARG A O 1
ATOM 2912 N N . ASP A 1 370 ? 8.499 10.166 -34.899 1.00 31.44 370 ASP A N 1
ATOM 2913 C CA . ASP A 1 370 ? 8.141 10.877 -33.654 1.00 31.44 370 ASP A CA 1
ATOM 2914 C C . ASP A 1 370 ? 9.173 11.917 -33.173 1.00 31.44 370 ASP A C 1
ATOM 2916 O O . ASP A 1 370 ? 9.072 12.436 -32.066 1.00 31.44 370 ASP A O 1
ATOM 2920 N N . LEU A 1 371 ? 10.165 12.269 -34.002 1.00 33.62 371 LEU A N 1
ATOM 2921 C CA . LEU A 1 371 ? 11.132 13.346 -33.710 1.00 33.62 371 LEU A CA 1
ATOM 2922 C C . LEU A 1 371 ? 10.877 14.645 -34.498 1.00 33.62 371 LEU A C 1
ATOM 2924 O O . LEU A 1 371 ? 11.665 15.581 -34.405 1.00 33.62 371 LEU A O 1
ATOM 2928 N N . LEU A 1 372 ? 9.773 14.730 -35.248 1.00 31.69 372 LEU A N 1
ATOM 2929 C CA . LEU A 1 372 ? 9.385 15.909 -36.035 1.00 31.69 372 LEU A CA 1
ATOM 2930 C C . LEU A 1 372 ? 7.888 16.216 -35.857 1.00 31.69 372 LEU A C 1
ATOM 2932 O O . LEU A 1 372 ? 7.122 16.206 -36.812 1.00 31.69 372 LEU A O 1
ATOM 2936 N N . SER A 1 373 ? 7.450 16.487 -34.628 1.00 30.16 373 SER A N 1
ATOM 2937 C CA . SER A 1 373 ? 6.141 17.124 -34.399 1.00 30.16 373 SER A CA 1
ATOM 2938 C C . SER A 1 373 ? 6.116 18.019 -33.158 1.00 30.16 373 SER A C 1
ATOM 2940 O O . SER A 1 373 ? 5.114 18.099 -32.453 1.00 30.16 373 SER A O 1
ATOM 2942 N N . SER A 1 374 ? 7.214 18.723 -32.882 1.00 28.41 374 SER A N 1
ATOM 2943 C CA . SER A 1 374 ? 7.207 19.867 -31.966 1.00 28.41 374 SER A CA 1
ATOM 2944 C C . SER A 1 374 ? 7.420 21.153 -32.757 1.00 28.41 374 SER A C 1
ATOM 2946 O O . SER A 1 374 ? 8.445 21.821 -32.617 1.00 28.41 374 SER A O 1
ATOM 2948 N N . THR A 1 375 ? 6.482 21.489 -33.645 1.00 27.41 375 THR A N 1
ATOM 2949 C CA . THR A 1 375 ? 6.388 22.849 -34.191 1.00 27.41 375 THR A CA 1
ATOM 2950 C C . THR A 1 375 ? 4.951 23.156 -34.634 1.00 27.41 375 THR A C 1
ATOM 2952 O O . THR A 1 375 ? 4.482 22.647 -35.643 1.00 27.41 375 THR A O 1
ATOM 2955 N N . THR A 1 376 ? 4.313 24.039 -33.856 1.00 26.61 376 THR A N 1
ATOM 2956 C CA . THR A 1 376 ? 3.281 25.039 -34.220 1.00 26.61 376 THR A CA 1
ATOM 2957 C C . THR A 1 376 ? 1.826 24.647 -34.549 1.00 26.61 376 THR A C 1
ATOM 2959 O O . THR A 1 376 ? 1.572 23.739 -35.327 1.00 26.61 376 THR A O 1
ATOM 2962 N N . GLN A 1 377 ? 0.931 25.517 -34.031 1.00 26.02 377 GLN A N 1
ATOM 2963 C CA . GLN A 1 377 ? -0.468 25.844 -34.400 1.00 26.02 377 GLN A CA 1
ATOM 2964 C C . GLN A 1 377 ? -1.577 24.987 -33.754 1.00 26.02 377 GLN A C 1
ATOM 2966 O O . GLN A 1 377 ? -1.635 23.782 -33.947 1.00 26.02 377 GLN A O 1
ATOM 2971 N N . SER A 1 378 ? -2.333 25.498 -32.769 1.00 25.08 378 SER A N 1
ATOM 2972 C CA . SER A 1 378 ? -3.365 26.569 -32.762 1.00 25.08 378 SER A CA 1
ATOM 2973 C C . SER A 1 378 ? -4.734 26.101 -33.273 1.00 25.08 378 SER A C 1
ATOM 2975 O O . SER A 1 378 ? -4.844 25.701 -34.422 1.00 25.08 378 SER A O 1
ATOM 2977 N N . GLU A 1 379 ? -5.727 26.198 -32.379 1.00 24.81 379 GLU A N 1
ATOM 2978 C CA . GLU A 1 379 ? -7.184 26.356 -32.569 1.00 24.81 379 GLU A CA 1
ATOM 2979 C C . GLU A 1 379 ? -7.861 25.730 -33.806 1.00 24.81 379 GLU A C 1
ATOM 2981 O O . GLU A 1 379 ? -7.620 26.153 -34.927 1.00 24.81 379 GLU A O 1
ATOM 2986 N N . CYS A 1 380 ? -8.866 24.866 -33.597 1.00 22.58 380 CYS A N 1
ATOM 2987 C CA . CYS A 1 380 ? -10.267 25.249 -33.840 1.00 22.58 380 CYS A CA 1
ATOM 2988 C C . CYS A 1 380 ? -11.266 24.155 -33.417 1.00 22.58 380 CYS A C 1
ATOM 2990 O O . CYS A 1 380 ? -11.020 22.956 -33.515 1.00 22.58 380 CYS A O 1
ATOM 2992 N N . SER A 1 381 ? -12.420 24.634 -32.966 1.00 24.03 381 SER A N 1
ATOM 2993 C CA . SER A 1 381 ? -13.659 23.961 -32.578 1.00 24.03 381 SER A CA 1
ATOM 2994 C C . SER A 1 381 ? -14.380 23.205 -33.705 1.00 24.03 381 SER A C 1
ATOM 2996 O O . SER A 1 381 ? -14.363 23.671 -34.840 1.00 24.03 381 SER A O 1
ATOM 2998 N N . SER A 1 382 ? -15.157 22.160 -33.370 1.00 26.67 382 SER A N 1
ATOM 2999 C CA . SER A 1 382 ? -16.638 22.106 -33.532 1.00 26.67 382 SER A CA 1
ATOM 3000 C C . SER A 1 382 ? -17.230 20.672 -33.599 1.00 26.67 382 SER A C 1
ATOM 3002 O O . SER A 1 382 ? -16.949 19.886 -34.491 1.00 26.67 382 SER A O 1
ATOM 3004 N N . THR A 1 383 ? -18.066 20.365 -32.593 1.00 25.06 383 THR A N 1
ATOM 3005 C CA . THR A 1 383 ? -19.396 19.694 -32.601 1.00 25.06 383 THR A CA 1
ATOM 3006 C C . THR A 1 383 ? -19.752 18.522 -33.545 1.00 25.06 383 THR A C 1
ATOM 3008 O O . THR A 1 383 ? -19.848 18.723 -34.750 1.00 25.06 383 THR A O 1
ATOM 3011 N N . CYS A 1 384 ? -20.212 17.391 -32.966 1.00 23.22 384 CYS A N 1
ATOM 3012 C CA . CYS A 1 384 ? -21.581 16.797 -33.080 1.00 23.22 384 CYS A CA 1
ATOM 3013 C C . CYS A 1 384 ? -21.661 15.432 -32.330 1.00 23.22 384 CYS A C 1
ATOM 3015 O O . CYS A 1 384 ? -20.856 14.553 -32.599 1.00 23.22 384 CYS A O 1
ATOM 3017 N N . ARG A 1 385 ? -22.413 15.307 -31.213 1.00 23.44 385 ARG A N 1
ATOM 3018 C CA . ARG A 1 385 ? -23.803 14.769 -31.032 1.00 23.44 385 ARG A CA 1
ATOM 3019 C C . ARG A 1 385 ? -23.955 13.249 -31.339 1.00 23.44 385 ARG A C 1
ATOM 3021 O O . ARG A 1 385 ? -23.760 12.866 -32.479 1.00 23.44 385 ARG A O 1
ATOM 3028 N N . HIS A 1 386 ? -24.111 12.367 -30.323 1.00 22.86 386 HIS A N 1
ATOM 3029 C CA . HIS A 1 386 ? -25.380 11.805 -29.742 1.00 22.86 386 HIS A CA 1
ATOM 3030 C C . HIS A 1 386 ? -26.083 10.801 -30.711 1.00 22.86 386 HIS A C 1
ATOM 3032 O O . HIS A 1 386 ? -26.271 11.182 -31.855 1.00 22.86 386 HIS A O 1
ATOM 3038 N N . VAL A 1 387 ? -26.506 9.538 -30.441 1.00 24.75 387 VAL A N 1
ATOM 3039 C CA . VAL A 1 387 ? -27.241 8.790 -29.356 1.00 24.75 387 VAL A CA 1
ATOM 3040 C C . VAL A 1 387 ? -27.234 7.249 -29.750 1.00 24.75 387 VAL A C 1
ATOM 3042 O O . VAL A 1 387 ? -26.701 6.970 -30.822 1.00 24.75 387 VAL A O 1
ATOM 3045 N N . PRO A 1 388 ? -27.977 6.263 -29.157 1.00 26.83 388 PRO A N 1
ATOM 3046 C CA . PRO A 1 388 ? -27.960 5.546 -27.853 1.00 26.83 388 PRO A CA 1
ATOM 3047 C C . PRO A 1 388 ? -27.608 4.011 -27.887 1.00 26.83 388 PRO A C 1
ATOM 3049 O O . PRO A 1 388 ? -27.520 3.384 -28.936 1.00 26.83 388 PRO A O 1
ATOM 3052 N N . MET A 1 389 ? -27.523 3.420 -26.677 1.00 22.28 389 MET A N 1
ATOM 3053 C CA . MET A 1 389 ? -27.712 2.003 -26.222 1.00 22.28 389 MET A CA 1
ATOM 3054 C C . MET A 1 389 ? -28.992 1.297 -26.788 1.00 22.28 389 MET A C 1
ATOM 3056 O O . MET A 1 389 ? -29.825 2.044 -27.302 1.00 22.28 389 MET A O 1
ATOM 3060 N N . PRO A 1 390 ? -29.281 -0.042 -26.634 1.00 28.64 390 PRO A N 1
ATOM 3061 C CA . PRO A 1 390 ? -28.912 -0.921 -25.498 1.00 28.64 390 PRO A CA 1
ATOM 3062 C C . PRO A 1 390 ? -28.746 -2.469 -25.706 1.00 28.64 390 PRO A C 1
ATOM 3064 O O . PRO A 1 390 ? -29.158 -3.069 -26.691 1.00 28.64 390 PRO A O 1
ATOM 3067 N N . SER A 1 391 ? -28.308 -3.112 -24.609 1.00 22.88 391 SER A N 1
ATOM 3068 C CA . SER A 1 391 ? -28.828 -4.359 -23.982 1.00 22.88 391 SER A CA 1
ATOM 3069 C C . SER A 1 391 ? -28.286 -5.780 -24.289 1.00 22.88 391 SER A C 1
ATOM 3071 O O . SER A 1 391 ? -28.526 -6.350 -25.342 1.00 22.88 391 SER A O 1
ATOM 3073 N N . LYS A 1 392 ? -27.780 -6.375 -23.184 1.00 22.58 392 LYS A N 1
ATOM 3074 C CA . LYS A 1 392 ? -28.130 -7.665 -22.524 1.00 22.58 392 LYS A CA 1
ATOM 3075 C C . LYS A 1 392 ? -27.424 -8.992 -22.894 1.00 22.58 392 LYS A C 1
ATOM 3077 O O . LYS A 1 392 ? -27.655 -9.567 -23.947 1.00 22.58 392 LYS A O 1
ATOM 3082 N N . GLY A 1 393 ? -26.787 -9.550 -21.848 1.00 21.81 393 GLY A N 1
ATOM 3083 C CA . GLY A 1 393 ? -26.690 -10.981 -21.497 1.00 21.81 393 GLY A CA 1
ATOM 3084 C C . GLY A 1 393 ? -25.325 -11.638 -21.765 1.00 21.81 393 GLY A C 1
ATOM 3085 O O . GLY A 1 393 ? -24.735 -11.370 -22.797 1.00 21.81 393 GLY A O 1
ATOM 3086 N N . ASN A 1 394 ? -24.752 -12.537 -20.953 1.00 21.97 394 ASN A N 1
ATOM 3087 C CA . ASN A 1 394 ? -25.074 -13.099 -19.634 1.00 21.97 394 ASN A CA 1
ATOM 3088 C C . ASN A 1 394 ? -23.927 -14.083 -19.231 1.00 21.97 394 ASN A C 1
ATOM 3090 O O . ASN A 1 394 ? -23.542 -14.880 -20.077 1.00 21.97 394 ASN A O 1
ATOM 3094 N N . TYR A 1 395 ? -23.462 -14.028 -17.962 1.00 24.02 395 TYR A N 1
ATOM 3095 C CA . TYR A 1 395 ? -22.779 -15.046 -17.094 1.00 24.02 395 TYR A CA 1
ATOM 3096 C C . TYR A 1 395 ? -21.443 -15.711 -17.568 1.00 24.02 395 TYR A C 1
ATOM 3098 O O . TYR A 1 395 ? -21.292 -16.038 -18.734 1.00 24.02 395 TYR A O 1
ATOM 3106 N N . PHE A 1 396 ? -20.372 -15.887 -16.760 1.00 23.06 396 PHE A N 1
ATOM 3107 C CA . PHE A 1 396 ? -20.216 -16.754 -15.564 1.00 23.06 396 PHE A CA 1
ATOM 3108 C C . PHE A 1 396 ? -19.037 -16.372 -14.614 1.00 23.06 396 PHE A C 1
ATOM 3110 O O . PHE A 1 396 ? -18.145 -15.607 -14.973 1.00 23.06 396 PHE A O 1
ATOM 3117 N N . LEU A 1 397 ? -19.094 -16.943 -13.396 1.00 22.75 397 LEU A N 1
ATOM 3118 C CA . LEU A 1 397 ? -18.608 -16.517 -12.064 1.00 22.75 397 LEU A CA 1
ATOM 3119 C C . LEU A 1 397 ? -17.184 -16.969 -11.634 1.00 22.75 397 LEU A C 1
ATOM 3121 O O . LEU A 1 397 ? -16.680 -17.991 -12.095 1.00 22.75 397 LEU A O 1
ATOM 3125 N N . VAL A 1 398 ? -16.624 -16.254 -10.640 1.00 22.50 398 VAL A N 1
ATOM 3126 C CA . VAL A 1 398 ? -15.496 -16.621 -9.748 1.00 22.50 398 VAL A CA 1
ATOM 3127 C C . VAL A 1 398 ? -16.017 -16.728 -8.301 1.00 22.50 398 VAL A C 1
ATOM 3129 O O . VAL A 1 398 ? -16.936 -16.003 -7.929 1.00 22.50 398 VAL A O 1
ATOM 3132 N N . MET A 1 399 ? -15.427 -17.655 -7.537 1.00 23.72 399 MET A N 1
ATOM 3133 C CA . MET A 1 399 ? -15.831 -18.209 -6.233 1.00 23.72 399 MET A CA 1
ATOM 3134 C C . MET A 1 399 ? -16.200 -17.201 -5.128 1.00 23.72 399 MET A C 1
ATOM 3136 O O . MET A 1 399 ? -15.439 -16.290 -4.806 1.00 23.72 399 MET A O 1
ATOM 3140 N N . SER A 1 400 ? -17.343 -17.485 -4.499 1.00 25.33 400 SER A N 1
ATOM 3141 C CA . SER A 1 400 ? -17.831 -17.029 -3.193 1.00 25.33 400 SER A CA 1
ATOM 3142 C C . SER A 1 400 ? -17.602 -18.107 -2.118 1.00 25.33 400 SER A C 1
ATOM 3144 O O . SER A 1 400 ? -17.519 -19.288 -2.447 1.00 25.33 400 SER A O 1
ATOM 3146 N N . ASN A 1 401 ? -17.570 -17.713 -0.840 1.00 26.34 401 ASN A N 1
ATOM 3147 C CA . ASN A 1 401 ? -17.536 -18.617 0.319 1.00 26.34 401 ASN A CA 1
ATOM 3148 C C . ASN A 1 401 ? -18.739 -19.579 0.340 1.00 26.34 401 ASN A C 1
ATOM 3150 O O . ASN A 1 401 ? -19.881 -19.128 0.259 1.00 26.34 401 ASN A O 1
ATOM 3154 N N . GLN A 1 402 ? -18.489 -20.875 0.545 1.00 25.95 402 GLN A N 1
ATOM 3155 C CA . GLN A 1 402 ? -19.495 -21.828 1.021 1.00 25.95 402 GLN A CA 1
ATOM 3156 C C . GLN A 1 402 ? -18.928 -22.669 2.172 1.00 25.95 402 GLN A C 1
ATOM 3158 O O . GLN A 1 402 ? -17.851 -23.250 2.059 1.00 25.95 402 GLN A O 1
ATOM 3163 N N . GLN A 1 403 ? -19.676 -22.711 3.277 1.00 26.06 403 GLN A N 1
ATOM 3164 C CA . GLN A 1 403 ? -19.635 -23.771 4.284 1.00 26.06 403 GLN A CA 1
ATOM 3165 C C . GLN A 1 403 ? -20.651 -24.843 3.866 1.00 26.06 403 GLN A C 1
ATOM 3167 O O . GLN A 1 403 ? -21.789 -24.508 3.541 1.00 26.06 403 GLN A O 1
ATOM 3172 N N . GLU A 1 404 ? -20.251 -26.113 3.878 1.00 26.88 404 GLU A N 1
ATOM 3173 C CA . GLU A 1 404 ? -21.146 -27.252 3.638 1.00 26.88 404 GLU A CA 1
ATOM 3174 C C . GLU A 1 404 ? -21.789 -27.749 4.944 1.00 26.88 404 GLU A C 1
ATOM 3176 O O . GLU A 1 404 ? -21.098 -27.844 5.963 1.00 26.88 404 GLU A O 1
ATOM 3181 N N . PRO A 1 405 ? -23.065 -28.174 4.918 1.00 26.28 405 PRO A N 1
ATOM 3182 C CA . PRO A 1 405 ? -23.600 -29.142 5.860 1.00 26.28 405 PRO A CA 1
ATOM 3183 C C . PRO A 1 405 ? -23.668 -30.549 5.242 1.00 26.28 405 PRO A C 1
ATOM 3185 O O . PRO A 1 405 ? -24.089 -30.746 4.104 1.00 26.28 405 PRO A O 1
ATOM 3188 N N . ILE A 1 406 ? -23.274 -31.535 6.046 1.00 30.81 406 ILE A N 1
ATOM 3189 C CA . ILE A 1 406 ? -23.387 -32.975 5.789 1.00 30.81 406 ILE A CA 1
ATOM 3190 C C . ILE A 1 406 ? -24.819 -33.423 6.103 1.00 30.81 406 ILE A C 1
ATOM 3192 O O . ILE A 1 406 ? -25.243 -33.223 7.236 1.00 30.81 406 ILE A O 1
ATOM 3196 N N . GLU A 1 407 ? -25.500 -34.129 5.187 1.00 26.03 407 GLU A N 1
ATOM 3197 C CA . GLU A 1 407 ? -26.439 -35.204 5.559 1.00 26.03 407 GLU A CA 1
ATOM 3198 C C . GLU A 1 407 ? -26.786 -36.183 4.409 1.00 26.03 407 GLU A C 1
ATOM 3200 O O . GLU A 1 407 ? -27.330 -35.812 3.377 1.00 26.03 407 GLU A O 1
ATOM 3205 N N . LYS A 1 408 ? -26.416 -37.451 4.655 1.00 24.92 408 LYS A N 1
ATOM 3206 C CA . LYS A 1 408 ? -27.074 -38.749 4.375 1.00 24.92 408 LYS A CA 1
ATOM 3207 C C . LYS A 1 408 ? -27.826 -38.962 3.047 1.00 24.92 408 LYS A C 1
ATOM 3209 O O . LYS A 1 408 ? -28.933 -38.477 2.849 1.00 24.92 408 LYS A O 1
ATOM 3214 N N . ALA A 1 409 ? -27.276 -39.860 2.227 1.00 25.02 409 ALA A N 1
ATOM 3215 C CA . ALA A 1 409 ? -27.982 -40.532 1.139 1.00 25.02 409 ALA A CA 1
ATOM 3216 C C . ALA A 1 409 ? -28.701 -41.795 1.653 1.00 25.02 409 ALA A C 1
ATOM 3218 O O . ALA A 1 409 ? -28.072 -42.660 2.264 1.00 25.02 409 ALA A O 1
ATOM 3219 N N . GLU A 1 410 ? -30.003 -41.895 1.384 1.00 25.25 410 GLU A N 1
ATOM 3220 C CA . GLU A 1 410 ? -30.758 -43.149 1.405 1.00 25.25 410 GLU A CA 1
ATOM 3221 C C . GLU A 1 410 ? -30.650 -43.816 0.025 1.00 25.25 410 GLU A C 1
ATOM 3223 O O . GLU A 1 410 ? -30.986 -43.221 -1.000 1.00 25.25 410 GLU A O 1
ATOM 3228 N N . GLU A 1 411 ? -30.164 -45.056 0.007 1.00 25.64 411 GLU A N 1
ATOM 3229 C CA . GLU A 1 411 ? -30.199 -45.949 -1.150 1.00 25.64 411 GLU A CA 1
ATOM 3230 C C . GLU A 1 411 ? -31.603 -46.544 -1.310 1.00 25.64 411 GLU A C 1
ATOM 3232 O O . GLU A 1 411 ? -32.150 -47.139 -0.378 1.00 25.64 411 GLU A O 1
ATOM 3237 N N . GLN A 1 412 ? -32.160 -46.466 -2.520 1.00 26.44 412 GLN A N 1
ATOM 3238 C CA . GLN A 1 412 ? -33.218 -47.374 -2.952 1.00 26.44 412 GLN A CA 1
ATOM 3239 C C . GLN A 1 412 ? -32.693 -48.305 -4.042 1.00 26.44 412 GLN A C 1
ATOM 3241 O O . GLN A 1 412 ? -32.347 -47.899 -5.150 1.00 26.44 412 GLN A O 1
ATOM 3246 N N . ASN A 1 413 ? -32.658 -49.575 -3.646 1.00 26.69 413 ASN A N 1
ATOM 3247 C CA . ASN A 1 413 ? -32.503 -50.778 -4.446 1.00 26.69 413 ASN A CA 1
ATOM 3248 C C . ASN A 1 413 ? -33.373 -50.788 -5.707 1.00 26.69 413 ASN A C 1
ATOM 3250 O O . ASN A 1 413 ? -34.545 -50.430 -5.655 1.00 26.69 413 ASN A O 1
ATOM 3254 N N . ASN A 1 414 ? -32.836 -51.400 -6.764 1.00 25.89 414 ASN A N 1
ATOM 3255 C CA . ASN A 1 414 ? -33.542 -52.447 -7.502 1.00 25.89 414 ASN A CA 1
ATOM 3256 C C . ASN A 1 414 ? -32.520 -53.441 -8.076 1.00 25.89 414 ASN A C 1
ATOM 3258 O O . ASN A 1 414 ? -31.782 -53.132 -9.008 1.00 25.89 414 ASN A O 1
ATOM 3262 N N . ASN A 1 415 ? -32.494 -54.630 -7.473 1.00 25.25 415 ASN A N 1
ATOM 3263 C CA . ASN A 1 415 ? -31.896 -55.853 -8.007 1.00 25.25 415 ASN A CA 1
ATOM 3264 C C . ASN A 1 415 ? -32.903 -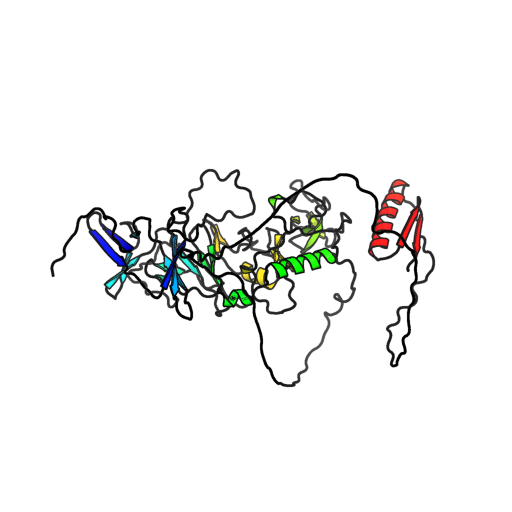56.584 -8.904 1.00 25.25 415 ASN A C 1
ATOM 3266 O O . ASN A 1 415 ? -34.103 -56.345 -8.764 1.00 25.25 415 ASN A O 1
ATOM 3270 N N . VAL A 1 416 ? -32.377 -57.539 -9.693 1.00 27.88 416 VAL A N 1
ATOM 3271 C CA . VAL A 1 416 ? -32.914 -58.882 -10.066 1.00 27.88 416 VAL A CA 1
ATOM 3272 C C . VAL A 1 416 ? -32.600 -59.137 -11.554 1.00 27.88 416 VAL A C 1
ATOM 3274 O O . VAL A 1 416 ? -33.195 -58.492 -12.411 1.00 27.88 416 VAL A O 1
ATOM 3277 N N . PHE A 1 417 ? -31.485 -59.828 -11.859 1.00 25.67 417 PHE A N 1
ATOM 3278 C CA . PHE A 1 417 ? -31.325 -61.297 -12.085 1.00 25.67 417 PHE A CA 1
ATOM 3279 C C . PHE A 1 417 ? -31.572 -61.649 -13.583 1.00 25.67 417 PHE A C 1
ATOM 3281 O O . PHE A 1 417 ? -32.430 -61.035 -14.201 1.00 25.67 417 PHE A O 1
ATOM 3288 N N . ASP A 1 418 ? -30.886 -62.563 -14.282 1.00 25.58 418 ASP A N 1
ATOM 3289 C CA . ASP A 1 418 ? -29.996 -63.668 -13.901 1.00 25.58 418 ASP A CA 1
ATOM 3290 C C . ASP A 1 418 ? -29.273 -64.264 -15.147 1.00 25.58 418 ASP A C 1
ATOM 3292 O O . ASP A 1 418 ? -29.678 -63.996 -16.278 1.00 25.58 418 ASP A O 1
ATOM 3296 N N . GLU A 1 419 ? -28.293 -65.142 -14.880 1.00 26.31 419 GLU A N 1
ATOM 3297 C CA . GLU A 1 419 ? -27.800 -66.292 -15.687 1.00 26.31 419 GLU A CA 1
ATOM 3298 C C . GLU A 1 419 ? -26.647 -66.170 -16.733 1.00 26.31 419 GLU A C 1
ATOM 3300 O O . GLU A 1 419 ? -26.796 -65.756 -17.881 1.00 26.31 419 GLU A O 1
ATOM 3305 N N . GLU A 1 420 ? -25.485 -66.690 -16.305 1.00 23.56 420 GLU A N 1
ATOM 3306 C CA . GLU A 1 420 ? -24.412 -67.411 -17.042 1.00 23.56 420 GLU A CA 1
ATOM 3307 C C . GLU A 1 420 ? -24.757 -68.944 -17.083 1.00 23.56 420 GLU A C 1
ATOM 3309 O O . GLU A 1 420 ? -25.759 -69.275 -16.444 1.00 23.56 420 GLU A O 1
ATOM 3314 N N . PRO A 1 421 ? -24.003 -69.934 -17.672 1.00 38.19 421 PRO A N 1
ATOM 3315 C CA . PRO A 1 421 ? -22.549 -69.977 -17.974 1.00 38.19 421 PRO A CA 1
ATOM 3316 C C . PRO A 1 421 ? -22.086 -70.827 -19.216 1.00 38.19 421 PRO A C 1
ATOM 3318 O O . PRO A 1 421 ? -22.885 -71.407 -19.945 1.00 38.19 421 PRO A O 1
ATOM 3321 N N . GLN A 1 422 ? -20.748 -70.990 -19.329 1.00 26.77 422 GLN A N 1
ATOM 3322 C CA . GLN A 1 422 ? -19.941 -72.059 -19.990 1.00 26.77 422 GLN A CA 1
ATOM 3323 C C . GLN A 1 422 ? -19.600 -71.935 -21.492 1.00 26.77 422 GLN A C 1
ATOM 3325 O O . GLN A 1 422 ? -20.433 -71.533 -22.288 1.00 26.77 422 GLN A O 1
ATOM 3330 N N . GLN A 1 423 ? -18.455 -72.396 -22.024 1.00 24.86 423 GLN A N 1
ATOM 3331 C CA . GLN A 1 423 ? -17.048 -72.597 -21.612 1.00 24.86 423 GLN A CA 1
ATOM 3332 C C . GLN A 1 423 ? -16.297 -73.066 -22.895 1.00 24.86 423 GLN A C 1
ATOM 3334 O O . GLN A 1 423 ? -16.884 -73.761 -23.718 1.00 24.86 423 GLN A O 1
ATOM 3339 N N . ASP A 1 424 ? -15.014 -72.711 -23.026 1.00 23.48 424 ASP A N 1
ATOM 3340 C CA . ASP A 1 424 ? -13.955 -73.308 -23.871 1.00 23.48 424 ASP A CA 1
ATOM 3341 C C . ASP A 1 424 ? -14.055 -73.326 -25.417 1.00 23.48 424 ASP A C 1
ATOM 3343 O O . ASP A 1 424 ? -14.799 -74.089 -26.021 1.00 23.48 424 ASP A O 1
ATOM 3347 N N . THR A 1 425 ? -13.134 -72.627 -26.100 1.00 25.97 425 THR A N 1
ATOM 3348 C CA . THR A 1 425 ? -11.956 -73.245 -26.763 1.00 25.97 425 THR A CA 1
ATOM 3349 C C . THR A 1 425 ? -11.093 -72.227 -27.525 1.00 25.97 425 THR A C 1
ATOM 3351 O O . THR A 1 425 ? -11.527 -71.160 -27.948 1.00 25.97 425 THR A O 1
ATOM 3354 N N . MET A 1 426 ? -9.811 -72.576 -27.625 1.00 22.23 426 MET A N 1
ATOM 3355 C CA . MET A 1 426 ? -8.692 -71.816 -28.173 1.00 22.23 426 MET A CA 1
ATOM 3356 C C . MET A 1 426 ? -8.754 -71.584 -29.695 1.00 22.23 426 MET A C 1
ATOM 3358 O O . MET A 1 426 ? -9.420 -72.299 -30.432 1.00 22.23 426 MET A O 1
ATOM 3362 N N . THR A 1 427 ? -7.847 -70.704 -30.133 1.00 25.69 427 THR A N 1
ATOM 3363 C CA . THR A 1 427 ? -7.244 -70.545 -31.472 1.00 25.69 427 THR A CA 1
ATOM 3364 C C . THR A 1 427 ? -7.819 -69.446 -32.368 1.00 25.69 427 THR A C 1
ATOM 3366 O O . THR A 1 427 ? -8.814 -69.565 -33.067 1.00 25.69 427 THR A O 1
ATOM 3369 N N . SER A 1 428 ? -7.086 -68.337 -32.334 1.00 23.22 428 SER A N 1
ATOM 3370 C CA . SER A 1 428 ? -7.138 -67.176 -33.207 1.00 23.22 428 SER A CA 1
ATOM 3371 C C . SER A 1 428 ? -6.750 -67.512 -34.652 1.00 23.22 428 SER A C 1
ATOM 3373 O O . SER A 1 428 ? -5.583 -67.821 -34.903 1.00 23.22 428 SER A O 1
ATOM 3375 N N . GLN A 1 429 ? -7.676 -67.337 -35.598 1.00 24.00 429 GLN A N 1
ATOM 3376 C CA . GLN A 1 429 ? -7.376 -67.025 -36.999 1.00 24.00 429 GLN A CA 1
ATOM 3377 C C . GLN A 1 429 ? -8.383 -66.001 -37.554 1.00 24.00 429 GLN A C 1
ATOM 3379 O O . GLN A 1 429 ? -9.585 -66.223 -37.549 1.00 24.00 429 GLN A O 1
ATOM 3384 N N . GLU A 1 430 ? -7.806 -64.872 -37.975 1.00 23.36 430 GLU A N 1
ATOM 3385 C CA . GLU A 1 430 ? -8.224 -63.887 -38.983 1.00 23.36 430 GLU A CA 1
ATOM 3386 C C . GLU A 1 430 ? -9.679 -63.397 -39.047 1.00 23.36 430 GLU A C 1
ATOM 3388 O O . GLU A 1 430 ? -10.577 -64.089 -39.502 1.00 23.36 430 GLU A O 1
ATOM 3393 N N . GLN A 1 431 ? -9.857 -62.094 -38.801 1.00 22.52 431 GLN A N 1
ATOM 3394 C CA . GLN A 1 431 ? -10.180 -61.105 -39.844 1.00 22.52 431 GLN A CA 1
ATOM 3395 C C . GLN A 1 431 ? -10.500 -59.768 -39.170 1.00 22.52 431 GLN A C 1
ATOM 3397 O O . GLN A 1 431 ? -11.452 -59.659 -38.409 1.00 22.52 431 GLN A O 1
ATOM 3402 N N . THR A 1 432 ? -9.707 -58.733 -39.448 1.00 22.34 432 THR A N 1
ATOM 3403 C CA . THR A 1 432 ? -10.213 -57.404 -39.833 1.00 22.34 432 THR A CA 1
ATOM 3404 C C . THR A 1 432 ? -9.071 -56.415 -40.029 1.00 22.34 432 THR A C 1
ATOM 3406 O O . THR A 1 432 ? -8.259 -56.144 -39.151 1.00 22.34 432 THR A O 1
ATOM 3409 N N . THR A 1 433 ? -9.136 -55.780 -41.194 1.00 25.52 433 THR A N 1
ATOM 3410 C CA . THR A 1 433 ? -8.693 -54.413 -41.471 1.00 25.52 433 THR A CA 1
ATOM 3411 C C . THR A 1 433 ? -7.197 -54.134 -41.417 1.00 25.52 433 THR A C 1
ATOM 3413 O O . THR A 1 433 ? -6.616 -53.883 -40.365 1.00 25.52 433 THR A O 1
ATOM 3416 N N . LYS A 1 434 ? -6.612 -54.018 -42.610 1.00 26.48 434 LYS A N 1
ATOM 3417 C CA . LYS A 1 434 ? -5.899 -52.818 -43.077 1.00 26.48 434 LYS A CA 1
ATOM 3418 C C . LYS A 1 434 ? -5.195 -53.169 -44.378 1.00 26.48 434 LYS A C 1
ATOM 3420 O O . LYS A 1 434 ? -4.239 -53.927 -44.365 1.00 26.48 434 LYS A O 1
ATOM 3425 N N . HIS A 1 435 ? -5.660 -52.590 -45.473 1.00 23.80 435 HIS A N 1
ATOM 3426 C CA . HIS A 1 435 ? -4.856 -51.704 -46.308 1.00 23.80 435 HIS A CA 1
ATOM 3427 C C . HIS A 1 435 ? -5.591 -51.427 -47.606 1.00 23.80 435 HIS A C 1
ATOM 3429 O O . HIS A 1 435 ? -6.065 -52.347 -48.252 1.00 23.80 435 HIS A O 1
ATOM 3435 N N . ASP A 1 436 ? -5.715 -50.137 -47.893 1.00 23.27 436 ASP A N 1
ATOM 3436 C CA . ASP A 1 436 ? -5.596 -49.490 -49.197 1.00 23.27 436 ASP A CA 1
ATOM 3437 C C . ASP A 1 436 ? -5.946 -48.006 -48.947 1.00 23.27 436 ASP A C 1
ATOM 3439 O O . ASP A 1 436 ? -6.807 -47.710 -48.126 1.00 23.27 436 ASP A O 1
ATOM 3443 N N . ILE A 1 437 ? -5.340 -46.964 -49.507 1.00 24.03 437 ILE A N 1
ATOM 3444 C CA . ILE A 1 437 ? -4.331 -46.790 -50.547 1.00 24.03 437 ILE A CA 1
ATOM 3445 C C . ILE A 1 437 ? -4.010 -45.265 -50.553 1.00 24.03 437 ILE A C 1
ATOM 3447 O O . ILE A 1 437 ? -4.889 -44.460 -50.267 1.00 24.03 437 ILE A O 1
ATOM 3451 N N . HIS A 1 438 ? -2.766 -44.892 -50.893 1.00 25.20 438 HIS A N 1
ATOM 3452 C CA . HIS A 1 438 ? -2.269 -43.591 -51.415 1.00 25.20 438 HIS A CA 1
ATOM 3453 C C . HIS A 1 438 ? -2.666 -42.253 -50.727 1.00 25.20 438 HIS A C 1
ATOM 3455 O O . HIS A 1 438 ? -3.815 -41.860 -50.642 1.00 25.20 438 HIS A O 1
ATOM 3461 N N . ALA A 1 439 ? -1.739 -41.451 -50.189 1.00 23.75 439 ALA A N 1
ATOM 3462 C CA . ALA A 1 439 ? -0.675 -40.692 -50.867 1.00 23.75 439 ALA A CA 1
ATOM 3463 C C . ALA A 1 439 ? -1.159 -39.588 -51.847 1.00 23.75 439 ALA A C 1
ATOM 3465 O O . ALA A 1 439 ? -1.758 -39.869 -52.875 1.00 23.75 439 ALA A O 1
ATOM 3466 N N . TRP A 1 440 ? -0.684 -38.360 -51.572 1.00 20.98 440 TRP A N 1
ATOM 3467 C CA . TRP A 1 440 ? -0.296 -37.285 -52.511 1.00 20.98 440 TRP A CA 1
ATOM 3468 C C . TRP A 1 440 ? -1.265 -36.151 -52.951 1.00 20.98 440 TRP A C 1
ATOM 3470 O O . TRP A 1 440 ? -2.045 -36.284 -53.879 1.00 20.98 440 TRP A O 1
ATOM 3480 N N . ARG A 1 441 ? -0.904 -34.944 -52.461 1.00 22.23 441 ARG A N 1
ATOM 3481 C CA . ARG A 1 441 ? -0.534 -33.703 -53.203 1.00 22.23 441 ARG A CA 1
ATOM 3482 C C . ARG A 1 441 ? -1.592 -32.765 -53.839 1.00 22.23 441 ARG A C 1
ATOM 3484 O O . ARG A 1 441 ? -2.462 -33.179 -54.585 1.00 22.23 441 ARG A O 1
ATOM 3491 N N . ARG A 1 442 ? -1.200 -31.469 -53.768 1.00 25.17 442 ARG A N 1
ATOM 3492 C CA . ARG A 1 442 ? -1.589 -30.238 -54.521 1.00 25.17 442 ARG A CA 1
ATOM 3493 C C . ARG A 1 442 ? -2.764 -29.457 -53.906 1.00 25.17 442 ARG A C 1
ATOM 3495 O O . ARG A 1 442 ? -3.813 -30.022 -53.689 1.00 25.17 442 ARG A O 1
ATOM 3502 N N . ASN A 1 443 ? -2.638 -28.199 -53.464 1.00 22.52 443 ASN A N 1
ATOM 3503 C CA . ASN A 1 443 ? -2.115 -26.962 -54.077 1.00 22.52 443 ASN A CA 1
ATOM 3504 C C . ASN A 1 443 ? -2.914 -26.515 -55.324 1.00 22.52 443 ASN A C 1
ATOM 3506 O O . ASN A 1 443 ? -2.649 -27.037 -56.406 1.00 22.52 443 ASN A O 1
ATOM 3510 N N . ARG A 1 444 ? -3.835 -25.541 -55.173 1.00 24.36 444 ARG A N 1
ATOM 3511 C CA . ARG A 1 444 ? -4.046 -24.366 -56.062 1.00 24.36 444 ARG A CA 1
ATOM 3512 C C . ARG A 1 444 ? -5.208 -23.483 -55.551 1.00 24.36 444 ARG A C 1
ATOM 3514 O O . ARG A 1 444 ? -6.290 -24.007 -55.353 1.00 24.36 444 ARG A O 1
ATOM 3521 N N . SER A 1 445 ? -5.017 -22.250 -55.072 1.00 23.91 445 SER A N 1
ATOM 3522 C CA . SER A 1 445 ? -4.809 -20.937 -55.735 1.00 23.91 445 SER A CA 1
ATOM 3523 C C . SER A 1 445 ? -5.978 -20.291 -56.512 1.00 23.91 445 SER A C 1
ATOM 3525 O O . SER A 1 445 ? -6.392 -20.830 -57.528 1.00 23.91 445 SER A O 1
ATOM 3527 N N . TYR A 1 446 ? -6.279 -19.039 -56.099 1.00 22.91 446 TYR A N 1
ATOM 3528 C CA . TYR A 1 446 ? -6.734 -17.836 -56.844 1.00 22.91 446 TYR A CA 1
ATOM 3529 C C . TYR A 1 446 ? -8.121 -17.890 -57.537 1.00 22.91 446 TYR A C 1
ATOM 3531 O O . TYR A 1 446 ? -8.489 -18.892 -58.122 1.00 22.91 446 TYR A O 1
ATOM 3539 N N . ILE A 1 447 ? -8.953 -16.836 -57.510 1.00 26.02 447 ILE A N 1
ATOM 3540 C CA . ILE A 1 447 ? -8.788 -15.591 -58.288 1.00 26.02 447 ILE A CA 1
ATOM 3541 C C . ILE A 1 447 ? -9.589 -14.409 -57.684 1.00 26.02 447 ILE A C 1
ATOM 3543 O O . ILE A 1 447 ? -10.730 -14.536 -57.259 1.00 26.02 447 ILE A O 1
ATOM 3547 N N . TYR A 1 448 ? -8.923 -13.253 -57.708 1.00 23.31 448 TYR A N 1
ATOM 3548 C CA . TYR A 1 448 ? -9.362 -11.867 -57.488 1.00 23.31 448 TYR A CA 1
ATOM 3549 C C . TYR A 1 448 ? -10.152 -11.299 -58.682 1.00 23.31 448 TYR A C 1
ATOM 3551 O O . TYR A 1 448 ? -9.800 -11.626 -59.808 1.00 23.31 448 TYR A O 1
ATOM 3559 N N . GLN A 1 449 ? -10.985 -10.272 -58.461 1.00 24.77 449 GLN A N 1
ATOM 3560 C CA . GLN A 1 449 ? -11.140 -9.089 -59.347 1.00 24.77 449 GLN A CA 1
ATOM 3561 C C . GLN A 1 449 ? -11.791 -7.943 -58.519 1.00 24.77 449 GLN A C 1
ATOM 3563 O O . GLN A 1 449 ? -12.920 -8.105 -58.083 1.00 24.77 449 GLN A O 1
ATOM 3568 N N . ARG A 1 450 ? -11.064 -6.945 -57.959 1.00 28.42 450 ARG A N 1
ATOM 3569 C CA . ARG A 1 450 ? -10.446 -5.682 -58.490 1.00 28.42 450 ARG A CA 1
ATOM 3570 C C . ARG A 1 450 ? -11.464 -4.654 -59.040 1.00 28.42 450 ARG A C 1
ATOM 3572 O O . ARG A 1 450 ? -12.075 -4.952 -60.051 1.00 28.42 450 ARG A O 1
ATOM 3579 N N . ASN A 1 451 ? -11.715 -3.506 -58.370 1.00 30.69 451 ASN A N 1
ATOM 3580 C CA . ASN A 1 451 ? -11.010 -2.171 -58.304 1.00 30.69 451 ASN A CA 1
ATOM 3581 C C . ASN A 1 451 ? -11.729 -1.101 -59.183 1.00 30.69 451 ASN A C 1
ATOM 3583 O O . ASN A 1 451 ? -12.472 -1.562 -60.044 1.00 30.69 451 ASN A O 1
ATOM 3587 N N . PRO A 1 452 ? -11.525 0.254 -59.087 1.00 40.22 452 PRO A N 1
ATOM 3588 C CA . PRO A 1 452 ? -10.420 1.061 -58.486 1.00 40.22 452 PRO A CA 1
ATOM 3589 C C . PRO A 1 452 ? -10.872 2.285 -57.613 1.00 40.22 452 PRO A C 1
ATOM 3591 O O . PRO A 1 452 ? -12.052 2.591 -57.554 1.00 40.22 452 PRO A O 1
ATOM 3594 N N . LEU A 1 453 ? -10.030 2.945 -56.792 1.00 29.67 453 LEU A N 1
ATOM 3595 C CA . LEU A 1 453 ? -9.123 4.095 -57.071 1.00 29.67 453 LEU A CA 1
ATOM 3596 C C . LEU A 1 453 ? -8.113 4.209 -55.891 1.00 29.67 453 LEU A C 1
ATOM 3598 O O . LEU A 1 453 ? -8.518 4.352 -54.745 1.00 29.67 453 LEU A O 1
ATOM 3602 N N . SER A 1 454 ? -6.832 3.846 -56.023 1.00 32.53 454 SER A N 1
ATOM 3603 C CA . SER A 1 454 ? -5.664 4.649 -56.453 1.00 32.53 454 SER A CA 1
ATOM 3604 C C . SER A 1 454 ? -5.194 5.778 -55.509 1.00 32.53 454 SER A C 1
ATOM 3606 O O . SER A 1 454 ? -5.463 6.947 -55.754 1.00 32.53 454 SER A O 1
ATOM 3608 N N . ALA A 1 455 ? -4.349 5.432 -54.528 1.00 28.95 455 ALA A N 1
ATOM 3609 C CA . ALA A 1 455 ? -3.193 6.243 -54.113 1.00 28.95 455 ALA A CA 1
ATOM 3610 C C . ALA A 1 455 ? -2.170 5.347 -53.382 1.00 28.95 455 ALA A C 1
ATOM 3612 O O . ALA A 1 455 ? -2.349 4.982 -52.223 1.00 28.95 455 ALA A O 1
ATOM 3613 N N . ARG A 1 456 ? -1.102 4.931 -54.076 1.00 30.42 456 ARG A N 1
ATOM 3614 C CA . ARG A 1 456 ? 0.058 4.259 -53.463 1.00 30.42 456 ARG A CA 1
ATOM 3615 C C . ARG A 1 456 ? 1.125 5.311 -53.136 1.00 30.42 456 ARG A C 1
ATOM 3617 O O . ARG A 1 456 ? 1.443 6.093 -54.029 1.00 30.42 456 ARG A O 1
ATOM 3624 N N . PRO A 1 457 ? 1.751 5.297 -51.946 1.00 32.06 457 PRO A N 1
ATOM 3625 C CA . PRO A 1 457 ? 3.011 5.996 -51.733 1.00 32.06 457 PRO A CA 1
ATOM 3626 C C . PRO A 1 457 ? 4.121 5.270 -52.501 1.00 32.06 457 PRO A C 1
ATOM 3628 O O . PRO A 1 457 ? 4.216 4.041 -52.462 1.00 32.06 457 PRO A O 1
ATOM 3631 N N . CYS A 1 458 ? 4.960 6.034 -53.193 1.00 30.92 458 CYS A N 1
ATOM 3632 C CA . CYS A 1 458 ? 6.132 5.554 -53.914 1.00 30.92 458 CYS A CA 1
ATOM 3633 C C . CYS A 1 458 ? 7.115 4.852 -52.953 1.00 30.92 458 CYS A C 1
ATOM 3635 O O . CYS A 1 458 ? 7.896 5.495 -52.256 1.00 30.92 458 CYS A O 1
ATOM 3637 N N . ARG A 1 459 ? 7.069 3.518 -52.899 1.00 41.91 459 ARG A N 1
ATOM 3638 C CA . ARG A 1 459 ? 8.215 2.681 -52.535 1.00 41.91 459 ARG A CA 1
ATOM 3639 C C . ARG A 1 459 ? 8.819 2.202 -53.841 1.00 41.91 459 ARG A C 1
ATOM 3641 O O . ARG A 1 459 ? 8.408 1.159 -54.328 1.00 41.91 459 ARG A O 1
ATOM 3648 N N . ASP A 1 460 ? 9.765 2.941 -54.403 1.00 38.94 460 ASP A N 1
ATOM 3649 C CA . ASP A 1 460 ? 10.665 2.346 -55.380 1.00 38.94 460 ASP A CA 1
ATOM 3650 C C . ASP A 1 460 ? 11.995 3.088 -55.475 1.00 38.94 460 ASP A C 1
ATOM 3652 O O . ASP A 1 460 ? 12.064 4.313 -55.413 1.00 38.94 460 ASP A O 1
ATOM 3656 N N . ARG A 1 461 ? 13.035 2.274 -55.694 1.00 40.12 461 ARG A N 1
ATOM 3657 C CA . ARG A 1 461 ? 14.419 2.629 -56.040 1.00 40.12 461 ARG A CA 1
ATOM 3658 C C . ARG A 1 461 ? 15.435 2.834 -54.905 1.00 40.12 461 ARG A C 1
ATOM 3660 O O . ARG A 1 461 ? 16.255 3.741 -54.949 1.00 40.12 461 ARG A O 1
ATOM 3667 N N . LEU A 1 462 ? 15.519 1.870 -53.986 1.00 43.94 462 LEU A N 1
ATOM 3668 C CA . LEU A 1 462 ? 16.839 1.424 -53.509 1.00 43.94 462 LEU A CA 1
ATOM 3669 C C . LEU A 1 462 ? 17.330 0.328 -54.466 1.00 43.94 462 LEU A C 1
ATOM 3671 O O . LEU A 1 462 ? 16.625 -0.646 -54.726 1.00 43.94 462 LEU A O 1
ATOM 3675 N N . VAL A 1 463 ? 18.497 0.548 -55.069 1.00 39.19 463 VAL A N 1
ATOM 3676 C CA . VAL A 1 463 ? 19.052 -0.256 -56.167 1.00 39.19 463 VAL A CA 1
ATOM 3677 C C . VAL A 1 463 ? 19.185 -1.730 -55.750 1.00 39.19 463 VAL A C 1
ATOM 3679 O O . VAL A 1 463 ? 19.816 -2.040 -54.744 1.00 39.19 463 VAL A O 1
ATOM 3682 N N . ARG A 1 464 ? 18.608 -2.652 -56.535 1.00 48.53 464 ARG A N 1
ATOM 3683 C CA . ARG A 1 464 ? 18.696 -4.121 -56.363 1.00 48.53 464 ARG A CA 1
ATOM 3684 C C . ARG A 1 464 ? 20.058 -4.696 -56.789 1.00 48.53 464 ARG A C 1
ATOM 3686 O O . ARG A 1 464 ? 20.126 -5.771 -57.380 1.00 48.53 464 ARG A O 1
ATOM 3693 N N . THR A 1 465 ? 21.146 -3.980 -56.546 1.00 53.22 465 THR A N 1
ATOM 3694 C CA . THR A 1 465 ? 22.496 -4.473 -56.837 1.00 53.22 465 THR A CA 1
ATOM 3695 C C . THR A 1 465 ? 23.067 -5.189 -55.619 1.00 53.22 465 THR A C 1
ATOM 3697 O O . THR A 1 465 ? 22.910 -4.689 -54.505 1.00 53.22 465 THR A O 1
ATOM 3700 N N . PRO A 1 466 ? 23.744 -6.338 -55.795 1.00 57.41 466 PRO A N 1
ATOM 3701 C CA . PRO A 1 466 ? 24.580 -6.915 -54.751 1.00 57.41 466 PRO A CA 1
ATOM 3702 C C . PRO A 1 466 ? 25.592 -5.863 -54.288 1.00 57.41 466 PRO A C 1
ATOM 3704 O O . PRO A 1 466 ? 26.443 -5.430 -55.063 1.00 57.41 466 PRO A O 1
ATOM 3707 N N . THR A 1 467 ? 25.474 -5.427 -53.037 1.00 61.06 467 THR A N 1
ATOM 3708 C CA . THR A 1 467 ? 26.356 -4.408 -52.462 1.00 61.06 467 THR A CA 1
ATOM 3709 C C . THR A 1 467 ? 27.444 -5.096 -51.651 1.00 61.06 467 THR A C 1
ATOM 3711 O O . THR A 1 467 ? 27.158 -5.962 -50.823 1.00 61.06 467 THR A O 1
ATOM 3714 N N . VAL A 1 468 ? 28.695 -4.699 -51.887 1.00 72.50 468 VAL A N 1
ATOM 3715 C CA . VAL A 1 468 ? 29.870 -5.201 -51.170 1.00 72.50 468 VAL A CA 1
ATOM 3716 C C . VAL A 1 468 ? 30.452 -4.080 -50.322 1.00 72.50 468 VAL A C 1
ATOM 3718 O O . VAL A 1 468 ? 30.719 -2.992 -50.825 1.00 72.50 468 VAL A O 1
ATOM 3721 N N . ILE A 1 469 ? 30.687 -4.355 -49.038 1.00 73.56 469 ILE A N 1
ATOM 3722 C CA . ILE A 1 469 ? 31.409 -3.445 -48.141 1.00 73.56 469 ILE A CA 1
ATOM 3723 C C . ILE A 1 469 ? 32.823 -3.994 -47.945 1.00 73.56 469 ILE A C 1
ATOM 3725 O O . ILE A 1 469 ? 33.020 -4.985 -47.239 1.00 73.56 469 ILE A O 1
ATOM 3729 N N . ALA A 1 470 ? 33.801 -3.354 -48.587 1.00 75.50 470 ALA A N 1
ATOM 3730 C CA . ALA A 1 470 ? 35.218 -3.675 -48.449 1.00 75.50 470 ALA A CA 1
ATOM 3731 C C . ALA A 1 470 ? 35.835 -2.886 -47.280 1.00 75.50 470 ALA A C 1
ATOM 3733 O O . ALA A 1 470 ? 35.738 -1.663 -47.225 1.00 75.50 470 ALA A O 1
ATOM 3734 N N . MET A 1 471 ? 36.472 -3.583 -46.333 1.00 76.25 471 MET A N 1
ATOM 3735 C CA . MET A 1 471 ? 37.146 -2.960 -45.185 1.00 76.25 471 MET A CA 1
ATOM 3736 C C . MET A 1 471 ? 38.654 -2.851 -45.437 1.00 76.25 471 MET A C 1
ATOM 3738 O O . MET A 1 471 ? 39.356 -3.865 -45.424 1.00 76.25 471 MET A O 1
ATOM 3742 N N . CYS A 1 472 ? 39.161 -1.629 -45.597 1.00 76.38 472 CYS A N 1
ATOM 3743 C CA . CYS A 1 472 ? 40.590 -1.333 -45.754 1.00 76.38 472 CYS A CA 1
ATOM 3744 C C . CYS A 1 472 ? 41.202 -0.806 -44.440 1.00 76.38 472 CYS A C 1
ATOM 3746 O O . CYS A 1 472 ? 40.502 -0.238 -43.608 1.00 76.38 472 CYS A O 1
ATOM 3748 N N . GLY A 1 473 ? 42.505 -1.019 -44.224 1.00 72.19 473 GLY A N 1
ATOM 3749 C CA . GLY A 1 473 ? 43.260 -0.423 -43.105 1.00 72.19 473 GLY A CA 1
ATOM 3750 C C . GLY A 1 473 ? 43.149 -1.108 -41.732 1.00 72.19 473 GLY A C 1
ATOM 3751 O O . GLY A 1 473 ? 43.962 -0.843 -40.855 1.00 72.19 473 GLY A O 1
ATOM 3752 N N . LEU A 1 474 ? 42.207 -2.036 -41.527 1.00 72.00 474 LEU A N 1
ATOM 3753 C CA . LEU A 1 474 ? 42.106 -2.798 -40.273 1.00 72.00 474 LEU A CA 1
ATOM 3754 C C . LEU A 1 474 ? 42.978 -4.071 -40.297 1.00 72.00 474 LEU A C 1
ATOM 3756 O O . LEU A 1 474 ? 43.010 -4.763 -41.321 1.00 72.00 474 LEU A O 1
ATOM 3760 N N . PRO A 1 475 ? 43.607 -4.486 -39.178 1.00 69.19 475 PRO A N 1
ATOM 3761 C CA . PRO A 1 475 ? 44.242 -5.802 -39.071 1.00 69.19 475 PRO A CA 1
ATOM 3762 C C . PRO A 1 475 ? 43.212 -6.928 -39.268 1.00 69.19 475 PRO A C 1
ATOM 3764 O O . PRO A 1 475 ? 42.011 -6.738 -39.068 1.00 69.19 475 PRO A O 1
ATOM 3767 N N . ALA A 1 476 ? 43.654 -8.123 -39.675 1.00 63.84 476 ALA A N 1
ATOM 3768 C CA . ALA A 1 476 ? 42.763 -9.229 -40.069 1.00 63.84 476 ALA A CA 1
ATOM 3769 C C . ALA A 1 476 ? 41.696 -9.588 -39.009 1.00 63.84 476 ALA A C 1
ATOM 3771 O O . ALA A 1 476 ? 40.526 -9.813 -39.338 1.00 63.84 476 ALA A O 1
ATOM 3772 N N . ARG A 1 477 ? 42.074 -9.557 -37.724 1.00 67.12 477 ARG A N 1
ATOM 3773 C CA . ARG A 1 477 ? 41.148 -9.757 -36.596 1.00 67.12 477 ARG A CA 1
ATOM 3774 C C . ARG A 1 477 ? 40.105 -8.635 -36.491 1.00 67.12 477 ARG A C 1
ATOM 3776 O O . ARG A 1 477 ? 38.927 -8.929 -36.306 1.00 67.12 477 ARG A O 1
ATOM 3783 N N . GLY A 1 478 ? 40.512 -7.379 -36.694 1.00 67.44 478 GLY A N 1
ATOM 3784 C CA . GLY A 1 478 ? 39.624 -6.210 -36.700 1.00 67.44 478 GLY A CA 1
ATOM 3785 C C . GLY A 1 478 ? 38.595 -6.263 -37.830 1.00 67.44 478 GLY A C 1
ATOM 3786 O O . GLY A 1 478 ? 37.404 -6.093 -37.581 1.00 67.44 478 GLY A O 1
ATOM 3787 N N . LYS A 1 479 ? 39.022 -6.627 -39.048 1.00 76.31 479 LYS A N 1
ATOM 3788 C CA . LYS A 1 479 ? 38.112 -6.843 -40.190 1.00 76.31 479 LYS A CA 1
ATOM 3789 C C . LYS A 1 479 ? 37.063 -7.915 -39.888 1.00 76.31 479 LYS A C 1
ATOM 3791 O O . LYS A 1 479 ? 35.880 -7.728 -40.150 1.00 76.31 479 LYS A O 1
ATOM 3796 N N . THR A 1 480 ? 37.480 -9.029 -39.290 1.00 70.31 480 THR A N 1
ATOM 3797 C CA . THR A 1 480 ? 36.569 -10.129 -38.937 1.00 70.31 480 THR A CA 1
ATOM 3798 C C . THR A 1 480 ? 35.565 -9.715 -37.858 1.00 70.31 480 THR A C 1
ATOM 3800 O O . THR A 1 480 ? 34.381 -10.038 -37.957 1.00 70.31 480 THR A O 1
ATOM 3803 N N . TYR A 1 481 ? 36.017 -8.978 -36.841 1.00 72.62 481 TYR A N 1
ATOM 3804 C CA . TYR A 1 481 ? 35.160 -8.470 -35.771 1.00 72.62 481 TYR A CA 1
ATOM 3805 C C . TYR A 1 481 ? 34.098 -7.495 -36.302 1.00 72.62 481 TYR A C 1
ATOM 3807 O O . TYR A 1 481 ? 32.906 -7.692 -36.054 1.00 72.62 481 TYR A O 1
ATOM 3815 N N . ILE A 1 482 ? 34.513 -6.502 -37.096 1.00 77.31 482 ILE A N 1
ATOM 3816 C CA . ILE A 1 482 ? 33.603 -5.521 -37.703 1.00 77.31 482 ILE A CA 1
ATOM 3817 C C . ILE A 1 482 ? 32.650 -6.197 -38.689 1.00 77.31 482 ILE A C 1
ATOM 3819 O O . ILE A 1 482 ? 31.452 -5.942 -38.630 1.00 77.31 482 ILE A O 1
ATOM 3823 N N . SER A 1 483 ? 33.128 -7.136 -39.510 1.00 74.94 483 SER A N 1
ATOM 3824 C CA . SER A 1 483 ? 32.279 -7.915 -40.418 1.00 74.94 483 SER A CA 1
ATOM 3825 C C . SER A 1 483 ? 31.150 -8.643 -39.681 1.00 74.94 483 SER A C 1
ATOM 3827 O O . SER A 1 483 ? 29.993 -8.561 -40.084 1.00 74.94 483 SER A O 1
ATOM 3829 N N . LYS A 1 484 ? 31.443 -9.307 -38.555 1.00 72.69 484 LYS A N 1
ATOM 3830 C CA . LYS A 1 484 ? 30.418 -10.003 -37.757 1.00 72.69 484 LYS A CA 1
ATOM 3831 C C . LYS A 1 484 ? 29.397 -9.038 -37.150 1.00 72.69 484 LYS A C 1
ATOM 3833 O O . LYS A 1 484 ? 28.207 -9.348 -37.127 1.00 72.69 484 LYS A O 1
ATOM 3838 N N . LYS A 1 485 ? 29.849 -7.877 -36.665 1.00 73.88 485 LYS A N 1
ATOM 3839 C CA . LYS A 1 485 ? 28.977 -6.831 -36.108 1.00 73.88 485 LYS A CA 1
ATOM 3840 C C . LYS A 1 485 ? 28.078 -6.226 -37.189 1.00 73.88 485 LYS A C 1
ATOM 3842 O O . LYS A 1 485 ? 26.873 -6.127 -36.983 1.00 73.88 485 LYS A O 1
ATOM 3847 N N . LEU A 1 486 ? 28.645 -5.920 -38.353 1.00 77.50 486 LEU A N 1
ATOM 3848 C CA . LEU A 1 486 ? 27.925 -5.360 -39.491 1.00 77.50 486 LEU A CA 1
ATOM 3849 C C . LEU A 1 486 ? 26.928 -6.364 -40.080 1.00 77.50 486 LEU A C 1
ATOM 3851 O O . LEU A 1 486 ? 25.791 -6.007 -40.349 1.00 77.50 486 LEU A O 1
ATOM 3855 N N . ALA A 1 487 ? 27.313 -7.636 -40.212 1.00 74.25 487 ALA A N 1
ATOM 3856 C CA . ALA A 1 487 ? 26.417 -8.695 -40.673 1.00 74.25 487 ALA A CA 1
ATOM 3857 C C . ALA A 1 487 ? 25.191 -8.838 -39.768 1.00 74.25 487 ALA A C 1
ATOM 3859 O O . ALA A 1 487 ? 24.075 -8.962 -40.265 1.00 74.25 487 ALA A O 1
ATOM 3860 N N . ARG A 1 488 ? 25.412 -8.792 -38.448 1.00 66.19 488 ARG A N 1
ATOM 3861 C CA . ARG A 1 488 ? 24.353 -8.851 -37.439 1.00 66.19 488 ARG A CA 1
ATOM 3862 C C . ARG A 1 488 ? 23.458 -7.613 -37.490 1.00 66.19 488 ARG A C 1
ATOM 3864 O O . ARG A 1 488 ? 22.246 -7.759 -37.430 1.00 66.19 488 ARG A O 1
ATOM 3871 N N . TYR A 1 489 ? 24.038 -6.423 -37.645 1.00 69.38 489 TYR A N 1
ATOM 3872 C CA . TYR A 1 489 ? 23.291 -5.171 -37.801 1.00 69.38 489 TYR A CA 1
ATOM 3873 C C . TYR A 1 489 ? 22.446 -5.145 -39.086 1.00 69.38 489 TYR A C 1
ATOM 3875 O O . TYR A 1 489 ? 21.283 -4.763 -39.066 1.00 69.38 489 TYR A O 1
ATOM 3883 N N . LEU A 1 490 ? 23.005 -5.599 -40.208 1.00 74.19 490 LEU A N 1
ATOM 3884 C CA . LEU A 1 490 ? 22.290 -5.663 -41.482 1.00 74.19 490 LEU A CA 1
ATOM 3885 C C . LEU A 1 490 ? 21.147 -6.686 -41.425 1.00 74.19 490 LEU A C 1
ATOM 3887 O O . LEU A 1 490 ? 20.038 -6.383 -41.851 1.00 74.19 490 LEU A O 1
ATOM 3891 N N . GLN A 1 491 ? 21.374 -7.850 -40.809 1.00 67.75 491 GLN A N 1
ATOM 3892 C CA . GLN A 1 491 ? 20.294 -8.801 -40.521 1.00 67.75 491 GLN A CA 1
ATOM 3893 C C . GLN A 1 491 ? 19.231 -8.201 -39.590 1.00 67.75 491 GLN A C 1
ATOM 3895 O O . GLN A 1 491 ? 18.047 -8.453 -39.798 1.00 67.75 491 GLN A O 1
ATOM 3900 N N . TRP A 1 492 ? 19.635 -7.380 -38.614 1.00 51.72 492 TRP A N 1
ATOM 3901 C CA . TRP A 1 492 ? 18.734 -6.667 -37.702 1.00 51.72 492 TRP A CA 1
ATOM 3902 C C . TRP A 1 492 ? 17.796 -5.691 -38.430 1.00 51.72 492 TRP A C 1
ATOM 3904 O O . TRP A 1 492 ? 16.614 -5.663 -38.106 1.00 51.72 492 TRP A O 1
ATOM 3914 N N . ILE A 1 493 ? 18.255 -4.989 -39.475 1.00 58.50 493 ILE A N 1
ATOM 3915 C CA . ILE A 1 493 ? 17.388 -4.138 -40.322 1.00 58.50 493 ILE A CA 1
ATOM 3916 C C . ILE A 1 493 ? 16.684 -4.896 -41.469 1.00 58.50 493 ILE A C 1
ATOM 3918 O O . ILE A 1 493 ? 16.147 -4.278 -42.386 1.00 58.50 493 ILE A O 1
ATOM 3922 N N . GLY A 1 494 ? 16.685 -6.235 -41.446 1.00 60.19 494 GLY A N 1
ATOM 3923 C CA . GLY A 1 494 ? 15.971 -7.076 -42.416 1.00 60.19 494 GLY A CA 1
ATOM 3924 C C . GLY A 1 494 ? 16.740 -7.404 -43.701 1.00 60.19 494 GLY A C 1
ATOM 3925 O O . GLY A 1 494 ? 16.170 -7.979 -44.630 1.00 60.19 494 GLY A O 1
ATOM 3926 N N . ILE A 1 495 ? 18.035 -7.089 -43.768 1.00 73.25 495 ILE A N 1
ATOM 3927 C CA . ILE A 1 495 ? 18.889 -7.354 -44.930 1.00 73.25 495 ILE A CA 1
ATOM 3928 C C . ILE A 1 495 ? 19.578 -8.715 -44.760 1.00 73.25 495 ILE A C 1
ATOM 3930 O O . ILE A 1 495 ? 20.382 -8.927 -43.849 1.00 73.25 495 ILE A O 1
ATOM 3934 N N . LYS A 1 496 ? 19.302 -9.665 -45.663 1.00 66.69 496 LYS A N 1
ATOM 3935 C CA . LYS A 1 496 ? 19.930 -10.997 -45.624 1.00 66.69 496 LYS A CA 1
ATOM 3936 C C . LYS A 1 496 ? 21.407 -10.896 -45.991 1.00 66.69 496 LYS A C 1
ATOM 3938 O O . LYS A 1 496 ? 21.735 -10.504 -47.107 1.00 66.69 496 LYS A O 1
ATOM 3943 N N . THR A 1 497 ? 22.288 -11.324 -45.089 1.00 71.25 497 THR A N 1
ATOM 3944 C CA . THR A 1 497 ? 23.744 -11.336 -45.303 1.00 71.25 497 THR A CA 1
ATOM 3945 C C . THR A 1 497 ? 24.303 -12.760 -45.388 1.00 71.25 497 THR A C 1
ATOM 3947 O O . THR A 1 497 ? 23.831 -13.670 -44.704 1.00 71.25 497 THR A O 1
ATOM 3950 N N . LYS A 1 498 ? 25.347 -12.955 -46.205 1.00 58.28 498 LYS A N 1
ATOM 3951 C CA . LYS A 1 498 ? 26.223 -14.141 -46.205 1.00 58.28 498 LYS A CA 1
ATOM 3952 C C . LYS A 1 498 ? 27.671 -13.675 -46.032 1.00 58.28 498 LYS A C 1
ATOM 3954 O O . LYS A 1 498 ? 28.143 -12.843 -46.805 1.00 58.28 498 LYS A O 1
ATOM 3959 N N . GLY A 1 499 ? 28.373 -14.189 -45.021 1.00 52.31 499 GLY A N 1
ATOM 3960 C CA . GLY A 1 499 ? 29.760 -13.810 -44.727 1.00 52.31 499 GLY A CA 1
ATOM 3961 C C . GLY A 1 499 ? 30.768 -14.898 -45.099 1.00 52.31 499 GLY A C 1
ATOM 3962 O O . GLY A 1 499 ? 30.620 -16.041 -44.671 1.00 52.31 499 GLY A O 1
ATOM 3963 N N . ARG A 1 500 ? 31.826 -14.533 -45.835 1.00 44.06 500 ARG A N 1
ATOM 3964 C CA . ARG A 1 500 ? 33.078 -15.307 -45.931 1.00 44.06 500 ARG A CA 1
ATOM 3965 C C . ARG A 1 500 ? 34.267 -14.354 -45.811 1.00 44.06 500 ARG A C 1
ATOM 3967 O O . ARG A 1 500 ? 34.306 -13.340 -46.495 1.00 44.06 500 ARG A O 1
ATOM 3974 N N . ASN A 1 501 ? 35.192 -14.691 -44.907 1.00 48.81 501 ASN A N 1
ATOM 3975 C CA . ASN A 1 501 ? 36.539 -14.137 -44.714 1.00 48.81 501 ASN A CA 1
ATOM 3976 C C . ASN A 1 501 ? 36.845 -12.860 -45.518 1.00 48.81 501 ASN A C 1
ATOM 3978 O O . ASN A 1 501 ? 37.465 -12.942 -46.571 1.00 48.81 501 ASN A O 1
ATOM 3982 N N . SER A 1 502 ? 36.449 -11.703 -44.967 1.00 45.59 502 SER A N 1
ATOM 3983 C CA . SER A 1 502 ? 36.690 -10.319 -45.433 1.00 45.59 502 SER A CA 1
ATOM 3984 C C . SER A 1 502 ? 35.695 -9.670 -46.405 1.00 45.59 502 SER A C 1
ATOM 3986 O O . SER A 1 502 ? 35.822 -8.472 -46.645 1.00 45.59 502 SER A O 1
ATOM 3988 N N . ILE A 1 503 ? 34.655 -10.378 -46.861 1.00 46.62 503 ILE A N 1
ATOM 3989 C CA . ILE A 1 503 ? 33.620 -9.819 -47.748 1.00 46.62 503 ILE A CA 1
ATOM 3990 C C . ILE A 1 503 ? 32.221 -10.126 -47.192 1.00 46.62 503 ILE A C 1
ATOM 3992 O O . ILE A 1 503 ? 31.907 -11.268 -46.838 1.00 46.62 503 ILE A O 1
ATOM 3996 N N . LEU A 1 504 ? 31.376 -9.093 -47.097 1.00 48.38 504 LEU A N 1
ATOM 3997 C CA . LEU A 1 504 ? 29.955 -9.213 -46.763 1.00 48.38 504 LEU A CA 1
ATOM 3998 C C . LEU A 1 504 ? 29.114 -8.992 -48.013 1.00 48.38 504 LEU A C 1
ATOM 4000 O O . LEU A 1 504 ? 29.114 -7.893 -48.559 1.00 48.38 504 LEU A O 1
ATOM 4004 N N . ASN A 1 505 ? 28.378 -10.030 -48.408 1.00 44.59 505 ASN A N 1
ATOM 4005 C CA . ASN A 1 505 ? 27.413 -9.975 -49.501 1.00 44.59 505 ASN A CA 1
ATOM 4006 C C . ASN A 1 505 ? 25.998 -9.955 -48.929 1.00 44.59 505 ASN A C 1
ATOM 4008 O O . ASN A 1 505 ? 25.696 -10.717 -48.002 1.00 44.59 505 ASN A O 1
ATOM 4012 N N . PHE A 1 506 ? 25.121 -9.134 -49.500 1.00 57.69 506 PHE A N 1
ATOM 4013 C CA . PHE A 1 506 ? 23.715 -9.110 -49.118 1.00 57.69 506 PHE A CA 1
ATOM 4014 C C . PHE A 1 506 ? 22.764 -8.819 -50.275 1.00 57.69 506 PHE A C 1
ATOM 4016 O O . PHE A 1 506 ? 23.124 -8.186 -51.265 1.00 57.69 506 PHE A O 1
ATOM 4023 N N . THR A 1 507 ? 21.538 -9.318 -50.121 1.00 39.94 507 THR A N 1
ATOM 4024 C CA . THR A 1 507 ? 20.436 -9.204 -51.084 1.00 39.94 507 THR A CA 1
ATOM 4025 C C . THR A 1 507 ? 19.133 -8.938 -50.332 1.00 39.94 507 THR A C 1
ATOM 4027 O O . THR A 1 507 ? 18.840 -9.648 -49.366 1.00 39.94 507 THR A O 1
ATOM 4030 N N . ASN A 1 508 ? 18.341 -7.963 -50.782 1.00 43.94 508 ASN A N 1
ATOM 4031 C CA . ASN A 1 508 ? 16.981 -7.741 -50.277 1.00 43.94 508 ASN A CA 1
ATOM 4032 C C . ASN A 1 508 ? 15.979 -8.663 -50.992 1.00 43.94 508 ASN A C 1
ATOM 4034 O O . ASN A 1 508 ? 16.223 -9.048 -52.135 1.00 43.94 508 ASN A O 1
ATOM 4038 N N . ALA A 1 509 ? 14.906 -9.045 -50.289 1.00 39.50 509 ALA A N 1
ATOM 4039 C CA . ALA A 1 509 ? 13.815 -9.870 -50.820 1.00 39.50 509 ALA A CA 1
ATOM 4040 C C . ALA A 1 509 ? 12.994 -9.136 -51.889 1.00 39.50 509 ALA A C 1
ATOM 4042 O O . ALA A 1 509 ? 12.798 -7.906 -51.735 1.00 39.50 509 ALA A O 1
#

Radius of gyration: 34.53 Å; chains: 1; bounding box: 78×100×103 Å

pLDDT: mean 71.42, std 26.69, range [20.98, 98.56]